Protein 2L9I (pdb70)

Organism: Homo sapiens (NCBI:txid9606)

Foldseek 3Di:
DCVVVVNCVVVCVVVVVVVCVVVVVVVD

Radius of gyration: 11.72 Å; Cα contacts (8 Å, |Δi|>4): 3; chains: 1; bounding box: 24×12×29 Å

Solvent-accessible surface area: 2888 Å² total; per-residue (Å²): 145,39,92,101,94,136,61,37,81,147,100,56,82,164,54,89,134,108,104,137,122,91,76,122,115,84,150,163

Structure (mmCIF, N/CA/C/O backbone):
data_2L9I
#
_entry.id   2L9I
#
loop_
_atom_site.group_PDB
_atom_site.id
_atom_site.type_symbol
_atom_site.label_atom_id
_atom_site.label_alt_id
_atom_site.label_comp_id
_atom_site.label_asym_id
_atom_site.label_entity_id
_atom_site.label_seq_id
_atom_site.pdbx_PDB_ins_code
_atom_site.Cartn_x
_atom_site.Cartn_y
_atom_site.Cartn_z
_atom_site.occupancy
_atom_site.B_iso_or_equiv
_atom_site.auth_seq_id
_atom_site.auth_comp_id
_atom_site.auth_asym_id
_atom_site.auth_atom_id
_atom_site.pdbx_PDB_model_num
ATOM 7 N N . SER A 1 2 ? 35.658 14.627 15.630 1.00 10.00 2 SER A N 1
ATOM 8 C CA . SER A 1 2 ? 34.430 15.445 15.569 1.00 10.00 2 SER A CA 1
ATOM 9 C C . SER A 1 2 ? 34.471 16.708 16.443 1.00 10.00 2 SER A C 1
ATOM 10 O O . SER A 1 2 ? 33.822 17.704 16.123 1.00 10.00 2 SER A O 1
ATOM 18 N N . ASP A 1 3 ? 35.264 16.709 17.520 1.00 10.00 3 ASP A N 1
ATOM 19 C CA . ASP A 1 3 ? 35.409 17.852 18.435 1.00 10.00 3 ASP A CA 1
ATOM 20 C C . ASP A 1 3 ? 36.111 19.066 17.788 1.00 10.00 3 ASP A C 1
ATOM 21 O O . ASP A 1 3 ? 35.954 20.196 18.251 1.00 10.00 3 ASP A O 1
ATOM 30 N N . ALA A 1 4 ? 36.813 18.880 16.662 1.00 10.00 4 ALA A N 1
ATOM 31 C CA . ALA A 1 4 ? 37.379 19.981 15.876 1.00 10.00 4 ALA A CA 1
ATOM 32 C C . ALA A 1 4 ? 36.293 20.919 15.297 1.00 10.00 4 ALA A C 1
ATOM 33 O O . ALA A 1 4 ? 36.524 22.123 15.169 1.00 10.00 4 ALA A O 1
ATOM 40 N N . ALA A 1 5 ? 35.087 20.400 15.024 1.00 10.00 5 ALA A N 1
ATOM 41 C CA . ALA A 1 5 ? 33.921 21.193 14.610 1.00 10.00 5 ALA A CA 1
ATOM 42 C C . ALA A 1 5 ? 33.261 21.971 15.777 1.00 10.00 5 ALA A C 1
ATOM 43 O O . ALA A 1 5 ? 32.407 22.830 15.547 1.00 10.00 5 ALA A O 1
ATOM 50 N N . VAL A 1 6 ? 33.678 21.694 17.021 1.00 10.00 6 VAL A N 1
ATOM 51 C CA . VAL A 1 6 ? 33.252 22.359 18.271 1.00 10.00 6 VAL A CA 1
ATOM 52 C C . VAL A 1 6 ? 34.406 23.188 18.882 1.00 10.00 6 VAL A C 1
ATOM 53 O O . VAL A 1 6 ? 34.383 23.560 20.056 1.00 10.00 6 VAL A O 1
ATOM 66 N N . ASP A 1 7 ? 35.439 23.469 18.079 1.00 10.00 7 ASP A N 1
ATOM 67 C CA . ASP A 1 7 ? 36.668 24.192 18.452 1.00 10.00 7 ASP A CA 1
ATOM 68 C C . ASP A 1 7 ? 37.414 23.564 19.654 1.00 10.00 7 ASP A C 1
ATOM 69 O O . ASP A 1 7 ? 37.928 24.253 20.540 1.00 10.00 7 ASP A O 1
ATOM 78 N N . THR A 1 8 ? 37.465 22.226 19.677 1.00 10.00 8 THR A N 1
ATOM 79 C CA . THR A 1 8 ? 38.043 21.388 20.740 1.00 10.00 8 THR A CA 1
ATOM 80 C C . THR A 1 8 ? 37.421 21.674 22.115 1.00 10.00 8 THR A C 1
ATOM 81 O O . THR A 1 8 ? 38.067 22.182 23.038 1.00 10.00 8 THR A O 1
ATOM 92 N N . SER A 1 9 ? 36.137 21.332 22.269 1.00 10.00 9 SER A N 1
ATOM 93 C CA . SER A 1 9 ? 35.402 21.465 23.534 1.00 10.00 9 SER A CA 1
ATOM 94 C C . SER A 1 9 ? 35.996 20.623 24.675 1.00 10.00 9 SER A C 1
ATOM 95 O O . SER A 1 9 ? 35.814 20.965 25.845 1.00 10.00 9 SER A O 1
ATOM 103 N N . SER A 1 10 ? 36.782 19.587 24.357 1.00 10.00 10 SER A N 1
ATOM 104 C CA . SER A 1 10 ? 37.484 18.725 25.323 1.00 10.00 10 SER A CA 1
ATOM 105 C C . SER A 1 10 ? 38.449 19.472 26.262 1.00 10.00 10 SER A C 1
ATOM 106 O O . SER A 1 10 ? 38.787 18.945 27.322 1.00 10.00 10 SER A O 1
ATOM 114 N N . GLU A 1 11 ? 38.884 20.692 25.916 1.00 10.00 11 GLU A N 1
ATOM 115 C CA . GLU A 1 11 ? 39.714 21.535 26.797 1.00 10.00 11 GLU A CA 1
ATOM 116 C C . GLU A 1 11 ? 38.892 22.402 27.766 1.00 10.00 11 GLU A C 1
ATOM 117 O O . GLU A 1 11 ? 39.257 22.562 28.932 1.00 10.00 11 GLU A O 1
ATOM 129 N N . ILE A 1 12 ? 37.775 22.950 27.280 1.00 10.00 12 ILE A N 1
ATOM 130 C CA . ILE A 1 12 ? 36.890 23.875 28.023 1.00 10.00 12 ILE A CA 1
ATOM 131 C C . ILE A 1 12 ? 35.759 23.220 28.819 1.00 10.00 12 ILE A C 1
ATOM 132 O O . ILE A 1 12 ? 35.141 23.866 29.658 1.00 10.00 12 ILE A O 1
ATOM 148 N N . THR A 1 13 ? 35.464 21.951 28.560 1.00 10.00 13 THR A N 1
ATOM 149 C CA . THR A 1 13 ? 34.356 21.177 29.150 1.00 10.00 13 THR A CA 1
ATOM 150 C C . THR A 1 13 ? 34.199 21.287 30.675 1.00 10.00 13 THR A C 1
ATOM 151 O O . THR A 1 13 ? 33.071 21.262 31.156 1.00 10.00 13 THR A O 1
ATOM 162 N N . THR A 1 14 ? 35.255 21.527 31.465 1.00 10.00 14 THR A N 1
ATOM 163 C CA . THR A 1 14 ? 35.068 21.767 32.916 1.00 10.00 14 THR A CA 1
ATOM 164 C C . THR A 1 14 ? 34.349 23.090 33.203 1.00 10.00 14 THR A C 1
ATOM 165 O O . THR A 1 14 ? 33.461 23.137 34.054 1.00 10.00 14 THR A O 1
ATOM 176 N N . LYS A 1 15 ? 34.636 24.142 32.429 1.00 10.00 15 LYS A N 1
ATOM 177 C CA . LYS A 1 15 ? 33.903 25.425 32.475 1.00 10.00 15 LYS A CA 1
ATOM 178 C C . LYS A 1 15 ? 32.444 25.232 32.053 1.00 10.00 15 LYS A C 1
ATOM 179 O O . LYS A 1 15 ? 31.539 25.764 32.693 1.00 10.00 15 LYS A O 1
ATOM 198 N N . ASP A 1 16 ? 32.212 24.393 31.038 1.00 10.00 16 ASP A N 1
ATOM 199 C CA . ASP A 1 16 ? 30.862 23.966 30.650 1.00 10.00 16 ASP A CA 1
ATOM 200 C C . ASP A 1 16 ? 30.161 23.176 31.766 1.00 10.00 16 ASP A C 1
ATOM 201 O O . ASP A 1 16 ? 28.963 23.341 31.965 1.00 10.00 16 ASP A O 1
ATOM 210 N N . LEU A 1 17 ? 30.870 22.372 32.566 1.00 10.00 17 LEU A N 1
ATOM 211 C CA . LEU A 1 17 ? 30.218 21.540 33.578 1.00 10.00 17 LEU A CA 1
ATOM 212 C C . LEU A 1 17 ? 29.879 22.319 34.847 1.00 10.00 17 LEU A C 1
ATOM 213 O O . LEU A 1 17 ? 28.868 22.027 35.482 1.00 10.00 17 LEU A O 1
ATOM 229 N N . LYS A 1 18 ? 30.628 23.383 35.162 1.00 10.00 18 LYS A N 1
ATOM 230 C CA . LYS A 1 18 ? 30.197 24.353 36.185 1.00 10.00 18 LYS A CA 1
ATOM 231 C C . LYS A 1 18 ? 28.963 25.120 35.721 1.00 10.00 18 LYS A C 1
ATOM 232 O O . LYS A 1 18 ? 28.145 25.503 36.550 1.00 10.00 18 LYS A O 1
ATOM 251 N N . GLU A 1 19 ? 28.756 25.244 34.411 1.00 10.00 19 GLU A N 1
ATOM 252 C CA . GLU A 1 19 ? 27.494 25.723 33.854 1.00 10.00 19 GLU A CA 1
ATOM 253 C C . GLU A 1 19 ? 26.387 24.701 34.126 1.00 10.00 19 GLU A C 1
ATOM 254 O O . GLU A 1 19 ? 25.365 25.025 34.726 1.00 10.00 19 GLU A O 1
ATOM 266 N N . LYS A 1 20 ? 26.636 23.428 33.796 1.00 10.00 20 LYS A N 1
ATOM 267 C CA . LYS A 1 20 ? 25.649 22.335 33.939 1.00 10.00 20 LYS A CA 1
ATOM 268 C C . LYS A 1 20 ? 25.263 22.009 35.392 1.00 10.00 20 LYS A C 1
ATOM 269 O O . LYS A 1 20 ? 24.224 21.404 35.613 1.00 10.00 20 LYS A O 1
ATOM 288 N N . LYS A 1 21 ? 26.062 22.417 36.380 1.00 10.00 21 LYS A N 1
ATOM 289 C CA . LYS A 1 21 ? 25.799 22.340 37.833 1.00 10.00 21 LYS A CA 1
ATOM 290 C C . LYS A 1 21 ? 25.100 23.584 38.399 1.00 10.00 21 LYS A C 1
ATOM 291 O O . LYS A 1 21 ? 24.406 23.508 39.406 1.00 10.00 21 LYS A O 1
ATOM 310 N N . GLU A 1 22 ? 25.258 24.727 37.739 1.00 10.00 22 GLU A N 1
ATOM 311 C CA . GLU A 1 22 ? 24.736 26.035 38.171 1.00 10.00 22 GLU A CA 1
ATOM 312 C C . GLU A 1 22 ? 23.341 26.233 37.589 1.00 10.00 22 GLU A C 1
ATOM 313 O O . GLU A 1 22 ? 22.381 26.462 38.322 1.00 10.00 22 GLU A O 1
ATOM 325 N N . VAL A 1 23 ? 23.223 26.015 36.272 1.00 10.00 23 VAL A N 1
ATOM 326 C CA . VAL A 1 23 ? 21.944 25.909 35.566 1.00 10.00 23 VAL A CA 1
ATOM 327 C C . VAL A 1 23 ? 21.059 24.870 36.238 1.00 10.00 23 VAL A C 1
ATOM 328 O O . VAL A 1 23 ? 19.847 25.069 36.323 1.00 10.00 23 VAL A O 1
ATOM 341 N N . VAL A 1 24 ? 21.668 23.779 36.740 1.00 10.00 24 VAL A N 1
ATOM 342 C CA . VAL A 1 24 ? 20.813 22.697 37.297 1.00 10.00 24 VAL A CA 1
ATOM 343 C C . VAL A 1 24 ? 20.383 22.945 38.747 1.00 10.00 24 VAL A C 1
ATOM 344 O O . VAL A 1 24 ? 19.245 22.641 39.101 1.00 10.00 24 VAL A O 1
ATOM 357 N N . GLU A 1 25 ? 21.216 23.589 39.571 1.00 10.00 25 GLU A N 1
ATOM 358 C CA . GLU A 1 25 ? 20.787 24.063 40.894 1.00 10.00 25 GLU A CA 1
ATOM 359 C C . GLU A 1 25 ? 19.716 25.160 40.780 1.00 10.00 25 GLU A C 1
ATOM 360 O O . GLU A 1 25 ? 18.730 25.145 41.515 1.00 10.00 25 GLU A O 1
ATOM 372 N N . GLU A 1 26 ? 19.836 26.051 39.796 1.00 10.00 26 GLU A N 1
ATOM 373 C CA . GLU A 1 26 ? 18.811 27.056 39.476 1.00 10.00 26 GLU A CA 1
ATOM 374 C C . GLU A 1 26 ? 17.507 26.456 38.909 1.00 10.00 26 GLU A C 1
ATOM 375 O O . GLU A 1 26 ? 16.470 27.124 38.942 1.00 10.00 26 GLU A O 1
ATOM 387 N N . ALA A 1 27 ? 17.522 25.200 38.444 1.00 10.00 27 ALA A N 1
ATOM 388 C CA . ALA A 1 27 ? 16.314 24.452 38.080 1.00 10.00 27 ALA A CA 1
ATOM 389 C C . ALA A 1 27 ? 15.631 23.786 39.298 1.00 10.00 27 ALA A C 1
ATOM 390 O O . ALA A 1 27 ? 14.429 23.510 39.255 1.00 10.00 27 ALA A O 1
ATOM 397 N N . GLU A 1 28 ? 16.368 23.549 40.391 1.00 10.00 28 GLU A N 1
ATOM 398 C CA . GLU A 1 28 ? 15.838 23.044 41.669 1.00 10.00 28 GLU A CA 1
ATOM 399 C C . GLU A 1 28 ? 15.402 24.167 42.636 1.00 10.00 28 GLU A C 1
ATOM 400 O O . GLU A 1 28 ? 14.516 23.947 43.469 1.00 10.00 28 GLU A O 1
ATOM 412 N N . ASN A 1 29 ? 16.005 25.358 42.522 1.00 10.00 29 ASN A N 1
ATOM 413 C CA . ASN A 1 29 ? 15.741 26.556 43.336 1.00 10.00 29 ASN A CA 1
ATOM 414 C C . ASN A 1 29 ? 14.314 27.121 43.135 1.00 10.00 29 ASN A C 1
ATOM 415 O O . ASN A 1 29 ? 13.502 27.071 44.090 1.00 10.00 29 ASN A O 1
ATOM 433 N N . SER A 1 2 ? 36.329 15.164 15.719 1.00 10.00 2 SER A N 2
ATOM 434 C CA . SER A 1 2 ? 35.366 16.160 15.442 1.00 10.00 2 SER A CA 2
ATOM 435 C C . SER A 1 2 ? 35.520 17.416 16.221 1.00 10.00 2 SER A C 2
ATOM 436 O O . SER A 1 2 ? 35.037 18.447 15.799 1.00 10.00 2 SER A O 2
ATOM 444 N N . ASP A 1 3 ? 36.290 17.359 17.334 1.00 10.00 3 ASP A N 2
ATOM 445 C CA . ASP A 1 3 ? 36.581 18.480 18.206 1.00 10.00 3 ASP A CA 2
ATOM 446 C C . ASP A 1 3 ? 37.359 19.733 17.728 1.00 10.00 3 ASP A C 2
ATOM 447 O O . ASP A 1 3 ? 37.211 20.844 18.292 1.00 10.00 3 ASP A O 2
ATOM 456 N N . ALA A 1 4 ? 38.151 19.470 16.708 1.00 10.00 4 ALA A N 2
ATOM 457 C CA . ALA A 1 4 ? 38.782 20.487 15.844 1.00 10.00 4 ALA A CA 2
ATOM 458 C C . ALA A 1 4 ? 37.675 21.474 15.300 1.00 10.00 4 ALA A C 2
ATOM 459 O O . ALA A 1 4 ? 37.943 22.632 15.450 1.00 10.00 4 ALA A O 2
ATOM 466 N N . ALA A 1 5 ? 36.567 20.993 14.829 1.00 10.00 5 ALA A N 2
ATOM 467 C CA . ALA A 1 5 ? 35.422 21.830 14.474 1.00 10.00 5 ALA A CA 2
ATOM 468 C C . ALA A 1 5 ? 34.797 22.706 15.671 1.00 10.00 5 ALA A C 2
ATOM 469 O O . ALA A 1 5 ? 33.961 23.612 15.438 1.00 10.00 5 ALA A O 2
ATOM 476 N N . VAL A 1 6 ? 35.225 22.560 16.947 1.00 10.00 6 VAL A N 2
ATOM 477 C CA . VAL A 1 6 ? 34.756 23.333 18.124 1.00 10.00 6 VAL A CA 2
ATOM 478 C C . VAL A 1 6 ? 35.886 24.098 18.879 1.00 10.00 6 VAL A C 2
ATOM 479 O O . VAL A 1 6 ? 35.634 24.631 19.974 1.00 10.00 6 VAL A O 2
ATOM 492 N N . ASP A 1 7 ? 37.072 24.224 18.357 1.00 10.00 7 ASP A N 2
ATOM 493 C CA . ASP A 1 7 ? 38.303 24.697 19.038 1.00 10.00 7 ASP A CA 2
ATOM 494 C C . ASP A 1 7 ? 38.779 23.867 20.241 1.00 10.00 7 ASP A C 2
ATOM 495 O O . ASP A 1 7 ? 39.031 24.389 21.300 1.00 10.00 7 ASP A O 2
ATOM 504 N N . THR A 1 8 ? 38.829 22.591 20.052 1.00 10.00 8 THR A N 2
ATOM 505 C CA . THR A 1 8 ? 39.142 21.464 20.949 1.00 10.00 8 THR A CA 2
ATOM 506 C C . THR A 1 8 ? 38.404 21.616 22.283 1.00 10.00 8 THR A C 2
ATOM 507 O O . THR A 1 8 ? 39.040 21.681 23.339 1.00 10.00 8 THR A O 2
ATOM 518 N N . SER A 1 9 ? 37.109 21.735 22.292 1.00 10.00 9 SER A N 2
ATOM 519 C CA . SER A 1 9 ? 36.207 21.724 23.513 1.00 10.00 9 SER A CA 2
ATOM 520 C C . SER A 1 9 ? 36.420 20.668 24.622 1.00 10.00 9 SER A C 2
ATOM 521 O O . SER A 1 9 ? 36.048 21.026 25.784 1.00 10.00 9 SER A O 2
ATOM 529 N N . SER A 1 10 ? 37.023 19.472 24.387 1.00 10.00 10 SER A N 2
ATOM 530 C CA . SER A 1 10 ? 37.340 18.470 25.441 1.00 10.00 10 SER A CA 2
ATOM 531 C C . SER A 1 10 ? 38.477 18.913 26.396 1.00 10.00 10 SER A C 2
ATOM 532 O O . SER A 1 10 ? 38.872 18.147 27.355 1.00 10.00 10 SER A O 2
ATOM 540 N N . GLU A 1 11 ? 39.036 20.110 26.248 1.00 10.00 11 GLU A N 2
ATOM 541 C CA . GLU A 1 11 ? 39.980 20.755 27.134 1.00 10.00 11 GLU A CA 2
ATOM 542 C C . GLU A 1 11 ? 39.221 21.605 28.131 1.00 10.00 11 GLU A C 2
ATOM 543 O O . GLU A 1 11 ? 39.554 21.700 29.285 1.00 10.00 11 GLU A O 2
ATOM 555 N N . ILE A 1 12 ? 38.257 22.343 27.626 1.00 10.00 12 ILE A N 2
ATOM 556 C CA . ILE A 1 12 ? 37.563 23.415 28.294 1.00 10.00 12 ILE A CA 2
ATOM 557 C C . ILE A 1 12 ? 36.266 23.024 29.067 1.00 10.00 12 ILE A C 2
ATOM 558 O O . ILE A 1 12 ? 35.765 23.845 29.813 1.00 10.00 12 ILE A O 2
ATOM 574 N N . THR A 1 13 ? 35.787 21.829 28.787 1.00 10.00 13 THR A N 2
ATOM 575 C CA . THR A 1 13 ? 34.551 21.229 29.297 1.00 10.00 13 THR A CA 2
ATOM 576 C C . THR A 1 13 ? 34.277 21.327 30.783 1.00 10.00 13 THR A C 2
ATOM 577 O O . THR A 1 13 ? 33.127 21.474 31.088 1.00 10.00 13 THR A O 2
ATOM 588 N N . THR A 1 14 ? 35.332 21.539 31.619 1.00 10.00 14 THR A N 2
ATOM 589 C CA . THR A 1 14 ? 35.024 21.702 33.129 1.00 10.00 14 THR A CA 2
ATOM 590 C C . THR A 1 14 ? 34.289 22.990 33.307 1.00 10.00 14 THR A C 2
ATOM 591 O O . THR A 1 14 ? 33.341 23.024 34.078 1.00 10.00 14 THR A O 2
ATOM 602 N N . LYS A 1 15 ? 34.631 24.094 32.580 1.00 10.00 15 LYS A N 2
ATOM 603 C CA . LYS A 1 15 ? 33.827 25.344 32.645 1.00 10.00 15 LYS A CA 2
ATOM 604 C C . LYS A 1 15 ? 32.353 25.037 32.239 1.00 10.00 15 LYS A C 2
ATOM 605 O O . LYS A 1 15 ? 31.369 25.468 32.842 1.00 10.00 15 LYS A O 2
ATOM 624 N N . ASP A 1 16 ? 32.159 24.445 31.031 1.00 10.00 16 ASP A N 2
ATOM 625 C CA . ASP A 1 16 ? 30.822 23.951 30.587 1.00 10.00 16 ASP A CA 2
ATOM 626 C C . ASP A 1 16 ? 30.158 23.039 31.576 1.00 10.00 16 ASP A C 2
ATOM 627 O O . ASP A 1 16 ? 28.922 22.921 31.541 1.00 10.00 16 ASP A O 2
ATOM 636 N N . LEU A 1 17 ? 30.830 22.339 32.474 1.00 10.00 17 LEU A N 2
ATOM 637 C CA . LEU A 1 17 ? 30.231 21.427 33.534 1.00 10.00 17 LEU A CA 2
ATOM 638 C C . LEU A 1 17 ? 29.873 22.138 34.828 1.00 10.00 17 LEU A C 2
ATOM 639 O O . LEU A 1 17 ? 28.997 21.809 35.525 1.00 10.00 17 LEU A O 2
ATOM 655 N N . LYS A 1 18 ? 30.566 23.207 35.147 1.00 10.00 18 LYS A N 2
ATOM 656 C CA . LYS A 1 18 ? 30.221 24.152 36.212 1.00 10.00 18 LYS A CA 2
ATOM 657 C C . LYS A 1 18 ? 29.105 25.039 35.747 1.00 10.00 18 LYS A C 2
ATOM 658 O O . LYS A 1 18 ? 28.210 25.447 36.510 1.00 10.00 18 LYS A O 2
ATOM 677 N N . GLU A 1 19 ? 28.886 25.114 34.408 1.00 10.00 19 GLU A N 2
ATOM 678 C CA . GLU A 1 19 ? 27.710 25.719 33.734 1.00 10.00 19 GLU A CA 2
ATOM 679 C C . GLU A 1 19 ? 26.560 24.829 33.936 1.00 10.00 19 GLU A C 2
ATOM 680 O O . GLU A 1 19 ? 25.518 25.250 34.458 1.00 10.00 19 GLU A O 2
ATOM 692 N N . LYS A 1 20 ? 26.715 23.559 33.638 1.00 10.00 20 LYS A N 2
ATOM 693 C CA . LYS A 1 20 ? 25.744 22.497 33.983 1.00 10.00 20 LYS A CA 2
ATOM 694 C C . LYS A 1 20 ? 25.393 22.401 35.409 1.00 10.00 20 LYS A C 2
ATOM 695 O O . LYS A 1 20 ? 24.307 21.970 35.687 1.00 10.00 20 LYS A O 2
ATOM 714 N N . LYS A 1 21 ? 26.260 22.876 36.364 1.00 10.00 21 LYS A N 2
ATOM 715 C CA . LYS A 1 21 ? 25.955 22.892 37.811 1.00 10.00 21 LYS A CA 2
ATOM 716 C C . LYS A 1 21 ? 25.134 24.086 38.227 1.00 10.00 21 LYS A C 2
ATOM 717 O O . LYS A 1 21 ? 24.207 23.979 39.058 1.00 10.00 21 LYS A O 2
ATOM 736 N N . GLU A 1 22 ? 25.349 25.241 37.535 1.00 10.00 22 GLU A N 2
ATOM 737 C CA . GLU A 1 22 ? 24.750 26.494 37.836 1.00 10.00 22 GLU A CA 2
ATOM 738 C C . GLU A 1 22 ? 23.311 26.582 37.298 1.00 10.00 22 GLU A C 2
ATOM 739 O O . GLU A 1 22 ? 22.409 27.086 37.992 1.00 10.00 22 GLU A O 2
ATOM 751 N N . VAL A 1 23 ? 23.151 26.027 36.098 1.00 10.00 23 VAL A N 2
ATOM 752 C CA . VAL A 1 23 ? 21.950 25.735 35.408 1.00 10.00 23 VAL A CA 2
ATOM 753 C C . VAL A 1 23 ? 21.066 24.728 36.117 1.00 10.00 23 VAL A C 2
ATOM 754 O O . VAL A 1 23 ? 19.896 24.919 36.253 1.00 10.00 23 VAL A O 2
ATOM 767 N N . VAL A 1 24 ? 21.659 23.666 36.612 1.00 10.00 24 VAL A N 2
ATOM 768 C CA . VAL A 1 24 ? 20.958 22.523 37.249 1.00 10.00 24 VAL A CA 2
ATOM 769 C C . VAL A 1 24 ? 20.526 22.772 38.681 1.00 10.00 24 VAL A C 2
ATOM 770 O O . VAL A 1 24 ? 19.497 22.300 39.175 1.00 10.00 24 VAL A O 2
ATOM 783 N N . GLU A 1 25 ? 21.346 23.499 39.487 1.00 10.00 25 GLU A N 2
ATOM 784 C CA . GLU A 1 25 ? 20.974 23.915 40.845 1.00 10.00 25 GLU A CA 2
ATOM 785 C C . GLU A 1 25 ? 19.921 25.042 40.856 1.00 10.00 25 GLU A C 2
ATOM 786 O O . GLU A 1 25 ? 19.155 24.989 41.849 1.00 10.00 25 GLU A O 2
ATOM 798 N N . GLU A 1 26 ? 19.883 25.999 39.925 1.00 10.00 26 GLU A N 2
ATOM 799 C CA . GLU A 1 26 ? 18.843 27.062 39.823 1.00 10.00 26 GLU A CA 2
ATOM 800 C C . GLU A 1 26 ? 17.512 26.563 39.276 1.00 10.00 26 GLU A C 2
ATOM 801 O O . GLU A 1 26 ? 16.448 27.147 39.543 1.00 10.00 26 GLU A O 2
ATOM 813 N N . ALA A 1 27 ? 17.586 25.414 38.561 1.00 10.00 27 ALA A N 2
ATOM 814 C CA . ALA A 1 27 ? 16.395 24.733 38.140 1.00 10.00 27 ALA A CA 2
ATOM 815 C C . ALA A 1 27 ? 15.851 23.905 39.290 1.00 10.00 27 ALA A C 2
ATOM 816 O O . ALA A 1 27 ? 14.651 23.710 39.355 1.00 10.00 27 ALA A O 2
ATOM 823 N N . GLU A 1 28 ? 16.620 23.571 40.285 1.00 10.00 28 GLU A N 2
ATOM 824 C CA . GLU A 1 28 ? 16.202 22.847 41.525 1.00 10.00 28 GLU A CA 2
ATOM 825 C C . GLU A 1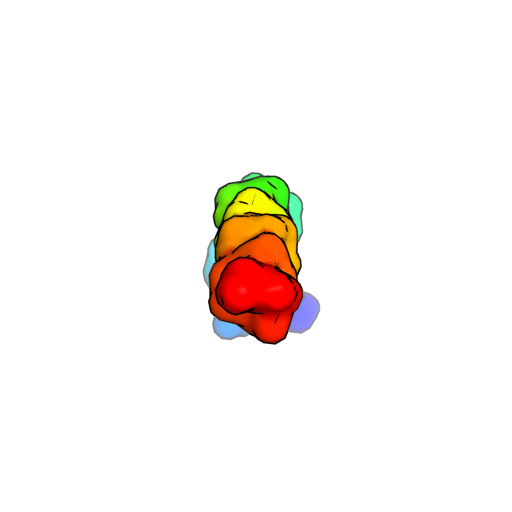 28 ? 15.722 23.784 42.645 1.00 10.00 28 GLU A C 2
ATOM 826 O O . GLU A 1 28 ? 15.201 23.312 43.611 1.00 10.00 28 GLU A O 2
ATOM 838 N N . ASN A 1 29 ? 15.981 25.128 42.582 1.00 10.00 29 ASN A N 2
ATOM 839 C CA . ASN A 1 29 ? 15.810 26.051 43.749 1.00 10.00 29 ASN A CA 2
ATOM 840 C C . ASN A 1 29 ? 14.451 26.807 43.894 1.00 10.00 29 ASN A C 2
ATOM 841 O O . ASN A 1 29 ? 13.512 26.335 44.604 1.00 10.00 29 ASN A O 2
ATOM 859 N N . SER A 1 2 ? 38.639 16.861 14.888 1.00 10.00 2 SER A N 3
ATOM 860 C CA . SER A 1 2 ? 37.208 17.090 15.010 1.00 10.00 2 SER A CA 3
ATOM 861 C C . SER A 1 2 ? 36.829 18.210 15.899 1.00 10.00 2 SER A C 3
ATOM 862 O O . SER A 1 2 ? 36.024 19.102 15.578 1.00 10.00 2 SER A O 3
ATOM 870 N N . ASP A 1 3 ? 37.432 18.251 17.133 1.00 10.00 3 ASP A N 3
ATOM 871 C CA . ASP A 1 3 ? 37.278 19.343 18.141 1.00 10.00 3 ASP A CA 3
ATOM 872 C C . ASP A 1 3 ? 37.533 20.788 17.654 1.00 10.00 3 ASP A C 3
ATOM 873 O O . ASP A 1 3 ? 37.122 21.797 18.276 1.00 10.00 3 ASP A O 3
ATOM 882 N N . ALA A 1 4 ? 38.034 20.959 16.417 1.00 10.00 4 ALA A N 3
ATOM 883 C CA . ALA A 1 4 ? 38.113 22.274 15.760 1.00 10.00 4 ALA A CA 3
ATOM 884 C C . ALA A 1 4 ? 36.663 22.759 15.428 1.00 10.00 4 ALA A C 3
ATOM 885 O O . ALA A 1 4 ? 36.314 23.928 15.701 1.00 10.00 4 ALA A O 3
ATOM 892 N N . ALA A 1 5 ? 35.806 21.835 15.028 1.00 10.00 5 ALA A N 3
ATOM 893 C CA . ALA A 1 5 ? 34.389 22.111 14.649 1.00 10.00 5 ALA A CA 3
ATOM 894 C C . ALA A 1 5 ? 33.487 22.479 15.853 1.00 10.00 5 ALA A C 3
ATOM 895 O O . ALA A 1 5 ? 32.410 23.046 15.709 1.00 10.00 5 ALA A O 3
ATOM 902 N N . VAL A 1 6 ? 34.000 22.113 17.028 1.00 10.00 6 VAL A N 3
ATOM 903 C CA . VAL A 1 6 ? 33.424 22.360 18.384 1.00 10.00 6 VAL A CA 3
ATOM 904 C C . VAL A 1 6 ? 34.251 23.455 19.114 1.00 10.00 6 VAL A C 3
ATOM 905 O O . VAL A 1 6 ? 33.957 23.759 20.302 1.00 10.00 6 VAL A O 3
ATOM 918 N N . ASP A 1 7 ? 35.215 24.076 18.412 1.00 10.00 7 ASP A N 3
ATOM 919 C CA . ASP A 1 7 ? 36.093 25.214 18.841 1.00 10.00 7 ASP A CA 3
ATOM 920 C C . ASP A 1 7 ? 37.010 25.018 20.092 1.00 10.00 7 ASP A C 3
ATOM 921 O O . ASP A 1 7 ? 36.987 25.710 21.102 1.00 10.00 7 ASP A O 3
ATOM 930 N N . THR A 1 8 ? 37.782 23.877 20.067 1.00 10.00 8 THR A N 3
ATOM 931 C CA . THR A 1 8 ? 38.696 23.415 21.166 1.00 10.00 8 THR A CA 3
ATOM 932 C C . THR A 1 8 ? 37.931 23.263 22.507 1.00 10.00 8 THR A C 3
ATOM 933 O O . THR A 1 8 ? 38.399 23.698 23.603 1.00 10.00 8 THR A O 3
ATOM 944 N N . SER A 1 9 ? 36.761 22.563 22.542 1.00 10.00 9 SER A N 3
ATOM 945 C CA . SER A 1 9 ? 35.871 22.333 23.727 1.00 10.00 9 SER A CA 3
ATOM 946 C C . SER A 1 9 ? 36.595 21.400 24.741 1.00 10.00 9 SER A C 3
ATOM 947 O O . SER A 1 9 ? 36.391 21.584 25.986 1.00 10.00 9 SER A O 3
ATOM 955 N N . SER A 1 10 ? 37.550 20.608 24.302 1.00 10.00 10 SER A N 3
ATOM 956 C CA . SER A 1 10 ? 38.189 19.625 25.193 1.00 10.00 10 SER A CA 3
ATOM 957 C C . SER A 1 10 ? 39.147 20.377 26.179 1.00 10.00 10 SER A C 3
ATOM 958 O O . SER A 1 10 ? 39.549 19.797 27.168 1.00 10.00 10 SER A O 3
ATOM 966 N N . GLU A 1 11 ? 39.559 21.624 25.945 1.00 10.00 11 GLU A N 3
ATOM 967 C CA . GLU A 1 11 ? 40.244 22.396 27.021 1.00 10.00 11 GLU A CA 3
ATOM 968 C C . GLU A 1 11 ? 39.247 23.098 27.901 1.00 10.00 11 GLU A C 3
ATOM 969 O O . GLU A 1 11 ? 39.529 23.319 29.095 1.00 10.00 11 GLU A O 3
ATOM 981 N N . ILE A 1 12 ? 38.120 23.717 27.440 1.00 10.00 12 ILE A N 3
ATOM 982 C CA . ILE A 1 12 ? 37.210 24.552 28.264 1.00 10.00 12 ILE A CA 3
ATOM 983 C C . ILE A 1 12 ? 36.133 23.771 29.080 1.00 10.00 12 ILE A C 3
ATOM 984 O O . ILE A 1 12 ? 35.590 24.294 30.019 1.00 10.00 12 ILE A O 3
ATOM 1000 N N . THR A 1 13 ? 35.885 22.500 28.724 1.00 10.00 13 THR A N 3
ATOM 1001 C CA . THR A 1 13 ? 34.793 21.696 29.235 1.00 10.00 13 THR A CA 3
ATOM 1002 C C . THR A 1 13 ? 34.563 21.752 30.748 1.00 10.00 13 THR A C 3
ATOM 1003 O O . THR A 1 13 ? 33.437 21.488 31.134 1.00 10.00 13 THR A O 3
ATOM 1014 N N . THR A 1 14 ? 35.556 21.855 31.609 1.00 10.00 14 THR A N 3
ATOM 1015 C CA . THR A 1 14 ? 35.249 22.115 33.062 1.00 10.00 14 THR A CA 3
ATOM 1016 C C . THR A 1 14 ? 34.295 23.300 33.310 1.00 10.00 14 THR A C 3
ATOM 1017 O O . THR A 1 14 ? 33.325 23.130 34.037 1.00 10.00 14 THR A O 3
ATOM 1028 N N . LYS A 1 15 ? 34.483 24.481 32.709 1.00 10.00 15 LYS A N 3
ATOM 1029 C CA . LYS A 1 15 ? 33.674 25.745 32.709 1.00 10.00 15 LYS A CA 3
ATOM 1030 C C . LYS A 1 15 ? 32.195 25.284 32.364 1.00 10.00 15 LYS A C 3
ATOM 1031 O O . LYS A 1 15 ? 31.245 25.413 33.172 1.00 10.00 15 LYS A O 3
ATOM 1050 N N . ASP A 1 16 ? 32.092 24.630 31.162 1.00 10.00 16 ASP A N 3
ATOM 1051 C CA . ASP A 1 16 ? 30.839 24.102 30.689 1.00 10.00 16 ASP A CA 3
ATOM 1052 C C . ASP A 1 16 ? 30.082 23.102 31.718 1.00 10.00 16 ASP A C 3
ATOM 1053 O O . ASP A 1 16 ? 28.867 23.019 31.791 1.00 10.00 16 ASP A O 3
ATOM 1062 N N . LEU A 1 17 ? 30.801 22.331 32.507 1.00 10.00 17 LEU A N 3
ATOM 1063 C CA . LEU A 1 17 ? 30.289 21.365 33.448 1.00 10.00 17 LEU A CA 3
ATOM 1064 C C . LEU A 1 17 ? 29.887 22.044 34.716 1.00 10.00 17 LEU A C 3
ATOM 1065 O O . LEU A 1 17 ? 28.954 21.579 35.353 1.00 10.00 17 LEU A O 3
ATOM 1081 N N . LYS A 1 18 ? 30.586 23.078 35.177 1.00 10.00 18 LYS A N 3
ATOM 1082 C CA . LYS A 1 18 ? 30.153 23.999 36.272 1.00 10.00 18 LYS A CA 3
ATOM 1083 C C . LYS A 1 18 ? 29.045 24.843 35.858 1.00 10.00 18 LYS A C 3
ATOM 1084 O O . LYS A 1 18 ? 28.408 25.375 36.767 1.00 10.00 18 LYS A O 3
ATOM 1103 N N . GLU A 1 19 ? 28.768 25.076 34.517 1.00 10.00 19 GLU A N 3
ATOM 1104 C CA . GLU A 1 19 ? 27.512 25.640 34.097 1.00 10.00 19 GLU A CA 3
ATOM 1105 C C . GLU A 1 19 ? 26.348 24.617 34.140 1.00 10.00 19 GLU A C 3
ATOM 1106 O O . GLU A 1 19 ? 25.266 24.859 34.626 1.00 10.00 19 GLU A O 3
ATOM 1118 N N . LYS A 1 20 ? 26.635 23.343 33.782 1.00 10.00 20 LYS A N 3
ATOM 1119 C CA . LYS A 1 20 ? 25.697 22.228 33.874 1.00 10.00 20 LYS A CA 3
ATOM 1120 C C . LYS A 1 20 ? 25.162 21.918 35.270 1.00 10.00 20 LYS A C 3
ATOM 1121 O O . LYS A 1 20 ? 24.031 21.497 35.437 1.00 10.00 20 LYS A O 3
ATOM 1140 N N . LYS A 1 21 ? 26.017 22.170 36.289 1.00 10.00 21 LYS A N 3
ATOM 1141 C CA . LYS A 1 21 ? 25.774 22.291 37.734 1.00 10.00 21 LYS A CA 3
ATOM 1142 C C . LYS A 1 21 ? 25.067 23.564 38.208 1.00 10.00 21 LYS A C 3
ATOM 1143 O O . LYS A 1 21 ? 24.400 23.588 39.231 1.00 10.00 21 LYS A O 3
ATOM 1162 N N . GLU A 1 22 ? 25.234 24.685 37.497 1.00 10.00 22 GLU A N 3
ATOM 1163 C CA . GLU A 1 22 ? 24.633 25.961 37.968 1.00 10.00 22 GLU A CA 3
ATOM 1164 C C . GLU A 1 22 ? 23.237 25.969 37.408 1.00 10.00 22 GLU A C 3
ATOM 1165 O O . GLU A 1 22 ? 22.264 25.984 38.143 1.00 10.00 22 GLU A O 3
ATOM 1177 N N . VAL A 1 23 ? 23.119 25.919 36.099 1.00 10.00 23 VAL A N 3
ATOM 1178 C CA . VAL A 1 23 ? 21.872 25.568 35.399 1.00 10.00 23 VAL A CA 3
ATOM 1179 C C . VAL A 1 23 ? 21.137 24.401 36.075 1.00 10.00 23 VAL A C 3
ATOM 1180 O O . VAL A 1 23 ? 19.900 24.584 36.172 1.00 10.00 23 VAL A O 3
ATOM 1193 N N . VAL A 1 24 ? 21.714 23.376 36.608 1.00 10.00 24 VAL A N 3
ATOM 1194 C CA . VAL A 1 24 ? 20.831 22.230 37.091 1.00 10.00 24 VAL A CA 3
ATOM 1195 C C . VAL A 1 24 ? 20.439 22.325 38.591 1.00 10.00 24 VAL A C 3
ATOM 1196 O O . VAL A 1 24 ? 19.524 21.670 39.031 1.00 10.00 24 VAL A O 3
ATOM 1209 N N . GLU A 1 25 ? 21.172 23.115 39.318 1.00 10.00 25 GLU A N 3
ATOM 1210 C CA . GLU A 1 25 ? 20.825 23.600 40.718 1.00 10.00 25 GLU A CA 3
ATOM 1211 C C . GLU A 1 25 ? 19.917 24.808 40.732 1.00 10.00 25 GLU A C 3
ATOM 1212 O O . GLU A 1 25 ? 19.302 24.971 41.764 1.00 10.00 25 GLU A O 3
ATOM 1224 N N . GLU A 1 26 ? 19.901 25.658 39.736 1.00 10.00 26 GLU A N 3
ATOM 1225 C CA . GLU A 1 26 ? 19.038 26.858 39.520 1.00 10.00 26 GLU A CA 3
ATOM 1226 C C . GLU A 1 26 ? 17.636 26.422 39.003 1.00 10.00 26 GLU A C 3
ATOM 1227 O O . GLU A 1 26 ? 16.664 27.127 39.270 1.00 10.00 26 GLU A O 3
ATOM 1239 N N . ALA A 1 27 ? 17.571 25.182 38.369 1.00 10.00 27 ALA A N 3
ATOM 1240 C CA . ALA A 1 27 ? 16.257 24.551 38.139 1.00 10.00 27 ALA A CA 3
ATOM 1241 C C . ALA A 1 27 ? 15.565 24.176 39.515 1.00 10.00 27 ALA A C 3
ATOM 1242 O O . ALA A 1 27 ? 14.362 24.096 39.595 1.00 10.00 27 ALA A O 3
ATOM 1249 N N . GLU A 1 28 ? 16.436 23.929 40.515 1.00 10.00 28 GLU A N 3
ATOM 1250 C CA . GLU A 1 28 ? 16.026 23.609 41.931 1.00 10.00 28 GLU A CA 3
ATOM 1251 C C . GLU A 1 28 ? 15.888 24.776 42.883 1.00 10.00 28 GLU A C 3
ATOM 1252 O O . GLU A 1 28 ? 15.133 24.752 43.893 1.00 10.00 28 GLU A O 3
ATOM 1264 N N . ASN A 1 29 ? 16.574 25.915 42.579 1.00 10.00 29 ASN A N 3
ATOM 1265 C CA . ASN A 1 29 ? 16.577 27.094 43.458 1.00 10.00 29 ASN A CA 3
ATOM 1266 C C . ASN A 1 29 ? 15.196 27.738 43.657 1.00 10.00 29 ASN A C 3
ATOM 1267 O O . ASN A 1 29 ? 14.616 27.653 44.753 1.00 10.00 29 ASN A O 3
ATOM 1285 N N . SER A 1 2 ? 34.556 10.500 19.518 1.00 10.00 2 SER A N 4
ATOM 1286 C CA . SER A 1 2 ? 33.661 11.269 18.695 1.00 10.00 2 SER A CA 4
ATOM 1287 C C . SER A 1 2 ? 33.760 12.813 19.008 1.00 10.00 2 SER A C 4
ATOM 1288 O O . SER A 1 2 ? 32.816 13.563 18.712 1.00 10.00 2 SER A O 4
ATOM 1296 N N . ASP A 1 3 ? 34.859 13.257 19.613 1.00 10.00 3 ASP A N 4
ATOM 1297 C CA . ASP A 1 3 ? 35.044 14.591 20.173 1.00 10.00 3 ASP A CA 4
ATOM 1298 C C . ASP A 1 3 ? 35.777 15.556 19.224 1.00 10.00 3 ASP A C 4
ATOM 1299 O O . ASP A 1 3 ? 35.722 16.805 19.395 1.00 10.00 3 ASP A O 4
ATOM 1308 N N . ALA A 1 4 ? 36.594 15.054 18.304 1.00 10.00 4 ALA A N 4
ATOM 1309 C CA . ALA A 1 4 ? 37.158 15.910 17.282 1.00 10.00 4 ALA A CA 4
ATOM 1310 C C . ALA A 1 4 ? 36.039 16.497 16.369 1.00 10.00 4 ALA A C 4
ATOM 1311 O O . ALA A 1 4 ? 36.235 17.519 15.752 1.00 10.00 4 ALA A O 4
ATOM 1318 N N . ALA A 1 5 ? 34.862 15.843 16.257 1.00 10.00 5 ALA A N 4
ATOM 1319 C CA . ALA A 1 5 ? 33.647 16.316 15.571 1.00 10.00 5 ALA A CA 4
ATOM 1320 C C . ALA A 1 5 ? 32.964 17.369 16.407 1.00 10.00 5 ALA A C 4
ATOM 1321 O O . ALA A 1 5 ? 32.234 18.199 15.886 1.00 10.00 5 ALA A O 4
ATOM 1328 N N . VAL A 1 6 ? 33.269 17.377 17.693 1.00 10.00 6 VAL A N 4
ATOM 1329 C CA . VAL A 1 6 ? 32.785 18.479 18.605 1.00 10.00 6 VAL A CA 4
ATOM 1330 C C . VAL A 1 6 ? 33.861 19.586 18.923 1.00 10.00 6 VAL A C 4
ATOM 1331 O O . VAL A 1 6 ? 33.672 20.439 19.771 1.00 10.00 6 VAL A O 4
ATOM 1344 N N . ASP A 1 7 ? 34.902 19.618 18.085 1.00 10.00 7 ASP A N 4
ATOM 1345 C CA . ASP A 1 7 ? 36.182 20.377 18.145 1.00 10.00 7 ASP A CA 4
ATOM 1346 C C . ASP A 1 7 ? 36.931 20.312 19.501 1.00 10.00 7 ASP A C 4
ATOM 1347 O O . ASP A 1 7 ? 37.392 21.315 20.136 1.00 10.00 7 ASP A O 4
ATOM 1356 N N . THR A 1 8 ? 37.102 19.084 20.023 1.00 10.00 8 THR A N 4
ATOM 1357 C CA . THR A 1 8 ? 37.908 18.759 21.207 1.00 10.00 8 THR A CA 4
ATOM 1358 C C . THR A 1 8 ? 37.400 19.530 22.430 1.00 10.00 8 THR A C 4
ATOM 1359 O O . THR A 1 8 ? 38.088 20.266 23.135 1.00 10.00 8 THR A O 4
ATOM 1370 N N . SER A 1 9 ? 36.119 19.316 22.634 1.00 10.00 9 SER A N 4
ATOM 1371 C CA . SER A 1 9 ? 35.327 19.865 23.751 1.00 10.00 9 SER A CA 4
ATOM 1372 C C . SER A 1 9 ? 35.836 19.248 25.065 1.00 10.00 9 SER A C 4
ATOM 1373 O O . SER A 1 9 ? 35.774 19.900 26.113 1.00 10.00 9 SER A O 4
ATOM 1381 N N . SER A 1 10 ? 36.583 18.133 25.038 1.00 10.00 10 SER A N 4
ATOM 1382 C CA . SER A 1 10 ? 37.338 17.623 26.236 1.00 10.00 10 SER A CA 4
ATOM 1383 C C . SER A 1 10 ? 38.320 18.543 26.866 1.00 10.00 10 SER A C 4
ATOM 1384 O O . SER A 1 10 ? 38.534 18.458 28.081 1.00 10.00 10 SER A O 4
ATOM 1392 N N . GLU A 1 11 ? 38.921 19.532 26.145 1.00 10.00 11 GLU A N 4
ATOM 1393 C CA . GLU A 1 11 ? 39.682 20.556 26.892 1.00 10.00 11 GLU A CA 4
ATOM 1394 C C . GLU A 1 11 ? 38.863 21.530 27.684 1.00 10.00 11 GLU A C 4
ATOM 1395 O O . GLU A 1 11 ? 39.253 21.879 28.798 1.00 10.00 11 GLU A O 4
ATOM 1407 N N . ILE A 1 12 ? 37.720 21.999 27.197 1.00 10.00 12 ILE A N 4
ATOM 1408 C CA . ILE A 1 12 ? 36.829 23.100 27.750 1.00 10.00 12 ILE A CA 4
ATOM 1409 C C . ILE A 1 12 ? 35.661 22.574 28.692 1.00 10.00 12 ILE A C 4
ATOM 1410 O O . ILE A 1 12 ? 35.040 23.390 29.350 1.00 10.00 12 ILE A O 4
ATOM 1426 N N . THR A 1 13 ? 35.415 21.280 28.682 1.00 10.00 13 THR A N 4
ATOM 1427 C CA . THR A 1 13 ? 34.301 20.698 29.540 1.00 10.00 13 THR A CA 4
ATOM 1428 C C . THR A 1 13 ? 34.287 21.052 30.991 1.00 10.00 13 THR A C 4
ATOM 1429 O O . THR A 1 13 ? 33.235 21.251 31.486 1.00 10.00 13 THR A O 4
ATOM 1440 N N . THR A 1 14 ? 35.401 21.394 31.575 1.00 10.00 14 THR A N 4
ATOM 1441 C CA . THR A 1 14 ? 35.312 21.909 32.978 1.00 10.00 14 THR A CA 4
ATOM 1442 C C . THR A 1 14 ? 34.584 23.258 33.033 1.00 10.00 14 THR A C 4
ATOM 1443 O O . THR A 1 14 ? 33.926 23.488 33.981 1.00 10.00 14 THR A O 4
ATOM 1454 N N . LYS A 1 15 ? 34.685 24.150 32.003 1.00 10.00 15 LYS A N 4
ATOM 1455 C CA . LYS A 1 15 ? 33.937 25.452 31.972 1.00 10.00 15 LYS A CA 4
ATOM 1456 C C . LYS A 1 15 ? 32.447 25.227 31.821 1.00 10.00 15 LYS A C 4
ATOM 1457 O O . LYS A 1 15 ? 31.665 25.815 32.577 1.00 10.00 15 LYS A O 4
ATOM 1476 N N . ASP A 1 16 ? 32.156 24.344 30.872 1.00 10.00 16 ASP A N 4
ATOM 1477 C CA . ASP A 1 16 ? 30.868 23.748 30.600 1.00 10.00 16 ASP A CA 4
ATOM 1478 C C . ASP A 1 16 ? 30.274 23.047 31.772 1.00 10.00 16 ASP A C 4
ATOM 1479 O O . ASP A 1 16 ? 29.096 23.200 31.955 1.00 10.00 16 ASP A O 4
ATOM 1488 N N . LEU A 1 17 ? 30.989 22.321 32.595 1.00 10.00 17 LEU A N 4
ATOM 1489 C CA . LEU A 1 17 ? 30.314 21.569 33.684 1.00 10.00 17 LEU A CA 4
ATOM 1490 C C . LEU A 1 17 ? 29.991 22.470 34.907 1.00 10.00 17 LEU A C 4
ATOM 1491 O O . LEU A 1 17 ? 28.898 22.309 35.485 1.00 10.00 17 LEU A O 4
ATOM 1507 N N . LYS A 1 18 ? 30.746 23.542 35.219 1.00 10.00 18 LYS A N 4
ATOM 1508 C CA . LYS A 1 18 ? 30.264 24.565 36.196 1.00 10.00 18 LYS A CA 4
ATOM 1509 C C . LYS A 1 18 ? 29.068 25.322 35.699 1.00 10.00 18 LYS A C 4
ATOM 1510 O O . LYS A 1 18 ? 28.331 25.787 36.500 1.00 10.00 18 LYS A O 4
ATOM 1529 N N . GLU A 1 19 ? 28.816 25.347 34.338 1.00 10.00 19 GLU A N 4
ATOM 1530 C CA . GLU A 1 19 ? 27.622 25.869 33.783 1.00 10.00 19 GLU A CA 4
ATOM 1531 C C . GLU A 1 19 ? 26.617 24.772 34.141 1.00 10.00 19 GLU A C 4
ATOM 1532 O O . GLU A 1 19 ? 25.663 25.121 34.808 1.00 10.00 19 GLU A O 4
ATOM 1544 N N . LYS A 1 20 ? 26.764 23.476 33.776 1.00 10.00 20 LYS A N 4
ATOM 1545 C CA . LYS A 1 20 ? 25.713 22.483 33.900 1.00 10.00 20 LYS A CA 4
ATOM 1546 C C . LYS A 1 20 ? 25.435 22.209 35.428 1.00 10.00 20 LYS A C 4
ATOM 1547 O O . LYS A 1 20 ? 24.417 21.556 35.715 1.00 10.00 20 LYS A O 4
ATOM 1566 N N . LYS A 1 21 ? 26.272 22.631 36.379 1.00 10.00 21 LYS A N 4
ATOM 1567 C CA . LYS A 1 21 ? 26.037 22.507 37.802 1.00 10.00 21 LYS A CA 4
ATOM 1568 C C . LYS A 1 21 ? 25.335 23.750 38.399 1.00 10.00 21 LYS A C 4
ATOM 1569 O O . LYS A 1 21 ? 24.689 23.613 39.445 1.00 10.00 21 LYS A O 4
ATOM 1588 N N . GLU A 1 22 ? 25.419 24.917 37.766 1.00 10.00 22 GLU A N 4
ATOM 1589 C CA . GLU A 1 22 ? 24.814 26.135 38.326 1.00 10.00 22 GLU A CA 4
ATOM 1590 C C . GLU A 1 22 ? 23.410 26.234 37.720 1.00 10.00 22 GLU A C 4
ATOM 1591 O O . GLU A 1 22 ? 22.441 26.394 38.462 1.00 10.00 22 GLU A O 4
ATOM 1603 N N . VAL A 1 23 ? 23.389 26.177 36.378 1.00 10.00 23 VAL A N 4
ATOM 1604 C CA . VAL A 1 23 ? 22.085 26.074 35.672 1.00 10.00 23 VAL A CA 4
ATOM 1605 C C . VAL A 1 23 ? 21.228 25.017 36.214 1.00 10.00 23 VAL A C 4
ATOM 1606 O O . VAL A 1 23 ? 20.071 25.235 36.197 1.00 10.00 23 VAL A O 4
ATOM 1619 N N . VAL A 1 24 ? 21.745 23.892 36.678 1.00 10.00 24 VAL A N 4
ATOM 1620 C CA . VAL A 1 24 ? 20.876 22.831 37.234 1.00 10.00 24 VAL A CA 4
ATOM 1621 C C . VAL A 1 24 ? 20.372 23.122 38.758 1.00 10.00 24 VAL A C 4
ATOM 1622 O O . VAL A 1 24 ? 19.232 22.873 39.024 1.00 10.00 24 VAL A O 4
ATOM 1635 N N . GLU A 1 25 ? 21.138 23.685 39.585 1.00 10.00 25 GLU A N 4
ATOM 1636 C CA . GLU A 1 25 ? 20.768 24.063 40.902 1.00 10.00 25 GLU A CA 4
ATOM 1637 C C . GLU A 1 25 ? 19.779 25.320 40.809 1.00 10.00 25 GLU A C 4
ATOM 1638 O O . GLU A 1 25 ? 18.768 25.336 41.516 1.00 10.00 25 GLU A O 4
ATOM 1650 N N . GLU A 1 26 ? 19.952 26.153 39.828 1.00 10.00 26 GLU A N 4
ATOM 1651 C CA . GLU A 1 26 ? 18.959 27.274 39.577 1.00 10.00 26 GLU A CA 4
ATOM 1652 C C . GLU A 1 26 ? 17.595 26.848 39.032 1.00 10.00 26 GLU A C 4
ATOM 1653 O O . GLU A 1 26 ? 16.637 27.604 39.150 1.00 10.00 26 GLU A O 4
ATOM 1665 N N . ALA A 1 27 ? 17.530 25.621 38.464 1.00 10.00 27 ALA A N 4
ATOM 1666 C CA . ALA A 1 27 ? 16.242 24.935 38.141 1.00 10.00 27 ALA A CA 4
ATOM 1667 C C . ALA A 1 27 ? 15.601 24.100 39.297 1.00 10.00 27 ALA A C 4
ATOM 1668 O O . ALA A 1 27 ? 14.445 23.748 39.211 1.00 10.00 27 ALA A O 4
ATOM 1675 N N . GLU A 1 28 ? 16.472 23.701 40.263 1.00 10.00 28 GLU A N 4
ATOM 1676 C CA . GLU A 1 28 ? 16.128 22.741 41.310 1.00 10.00 28 GLU A CA 4
ATOM 1677 C C . GLU A 1 28 ? 15.409 23.411 42.444 1.00 10.00 28 GLU A C 4
ATOM 1678 O O . GLU A 1 28 ? 14.346 22.974 42.912 1.00 10.00 28 GLU A O 4
ATOM 1690 N N . ASN A 1 29 ? 15.946 24.554 42.834 1.00 10.00 29 ASN A N 4
ATOM 1691 C CA . ASN A 1 29 ? 15.548 25.604 43.782 1.00 10.00 29 ASN A CA 4
ATOM 1692 C C . ASN A 1 29 ? 14.144 26.149 43.629 1.00 10.00 29 ASN A C 4
ATOM 1693 O O . ASN A 1 29 ? 13.476 26.441 44.675 1.00 10.00 29 ASN A O 4
ATOM 1711 N N . SER A 1 2 ? 36.951 16.899 14.588 1.00 10.00 2 SER A N 5
ATOM 1712 C CA . SER A 1 2 ? 35.560 17.143 14.752 1.00 10.00 2 SER A CA 5
ATOM 1713 C C . SER A 1 2 ? 35.192 18.156 15.784 1.00 10.00 2 SER A C 5
ATOM 1714 O O . SER A 1 2 ? 34.101 18.692 15.806 1.00 10.00 2 SER A O 5
ATOM 1722 N N . ASP A 1 3 ? 36.126 18.407 16.655 1.00 10.00 3 ASP A N 5
ATOM 1723 C CA . ASP A 1 3 ? 36.154 19.485 17.623 1.00 10.00 3 ASP A CA 5
ATOM 1724 C C . ASP A 1 3 ? 36.262 20.912 17.011 1.00 10.00 3 ASP A C 5
ATOM 1725 O O . ASP A 1 3 ? 36.131 21.907 17.734 1.00 10.00 3 ASP A O 5
ATOM 1734 N N . ALA A 1 4 ? 36.657 21.093 15.769 1.00 10.00 4 ALA A N 5
ATOM 1735 C CA . ALA A 1 4 ? 36.936 22.404 15.224 1.00 10.00 4 ALA A CA 5
ATOM 1736 C C . ALA A 1 4 ? 35.695 23.160 14.776 1.00 10.00 4 ALA A C 5
ATOM 1737 O O . ALA A 1 4 ? 35.617 24.373 14.976 1.00 10.00 4 ALA A O 5
ATOM 1744 N N . ALA A 1 5 ? 34.606 22.396 14.397 1.00 10.00 5 ALA A N 5
ATOM 1745 C CA . ALA A 1 5 ? 33.258 22.944 14.289 1.00 10.00 5 ALA A CA 5
ATOM 1746 C C . ALA A 1 5 ? 32.531 23.180 15.681 1.00 10.00 5 ALA A C 5
ATOM 1747 O O . ALA A 1 5 ? 31.401 23.637 15.751 1.00 10.00 5 ALA A O 5
ATOM 1754 N N . VAL A 1 6 ? 33.319 23.066 16.733 1.00 10.00 6 VAL A N 5
ATOM 1755 C CA . VAL A 1 6 ? 33.044 23.412 18.149 1.00 10.00 6 VAL A CA 5
ATOM 1756 C C . VAL A 1 6 ? 34.162 24.184 18.944 1.00 10.00 6 VAL A C 5
ATOM 1757 O O . VAL A 1 6 ? 34.201 24.339 20.218 1.00 10.00 6 VAL A O 5
ATOM 1770 N N . ASP A 1 7 ? 35.087 24.677 18.100 1.00 10.00 7 ASP A N 5
ATOM 1771 C CA . ASP A 1 7 ? 36.204 25.475 18.564 1.00 10.00 7 ASP A CA 5
ATOM 1772 C C . ASP A 1 7 ? 37.067 24.939 19.724 1.00 10.00 7 ASP A C 5
ATOM 1773 O O . ASP A 1 7 ? 37.462 25.691 20.660 1.00 10.00 7 ASP A O 5
ATOM 1782 N N . THR A 1 8 ? 37.488 23.680 19.650 1.00 10.00 8 THR A N 5
ATOM 1783 C CA . THR A 1 8 ? 38.322 23.040 20.688 1.00 10.00 8 THR A CA 5
ATOM 1784 C C . THR A 1 8 ? 37.610 22.868 22.080 1.00 10.00 8 THR A C 5
ATOM 1785 O O . THR A 1 8 ? 38.144 23.157 23.139 1.00 10.00 8 THR A O 5
ATOM 1796 N N . SER A 1 9 ? 36.374 22.400 22.029 1.00 10.00 9 SER A N 5
ATOM 1797 C CA . SER A 1 9 ? 35.459 22.304 23.241 1.00 10.00 9 SER A CA 5
ATOM 1798 C C . SER A 1 9 ? 35.879 21.236 24.227 1.00 10.00 9 SER A C 5
ATOM 1799 O O . SER A 1 9 ? 35.591 21.263 25.381 1.00 10.00 9 SER A O 5
ATOM 1807 N N . SER A 1 10 ? 36.866 20.413 23.838 1.00 10.00 10 SER A N 5
ATOM 1808 C CA . SER A 1 10 ? 37.584 19.489 24.726 1.00 10.00 10 SER A CA 5
ATOM 1809 C C . SER A 1 10 ? 38.368 20.325 25.757 1.00 10.00 10 SER A C 5
ATOM 1810 O O . SER A 1 10 ? 38.700 19.799 26.828 1.00 10.00 10 SER A O 5
ATOM 1818 N N . GLU A 1 11 ? 38.748 21.590 25.491 1.00 10.00 11 GLU A N 5
ATOM 1819 C CA . GLU A 1 11 ? 39.492 22.478 26.482 1.00 10.00 11 GLU A CA 5
ATOM 1820 C C . GLU A 1 11 ? 38.627 23.463 27.348 1.00 10.00 11 GLU A C 5
ATOM 1821 O O . GLU A 1 11 ? 39.144 24.100 28.286 1.00 10.00 11 GLU A O 5
ATOM 1833 N N . ILE A 1 12 ? 37.368 23.652 26.981 1.00 10.00 12 ILE A N 5
ATOM 1834 C CA . ILE A 1 12 ? 36.382 24.389 27.786 1.00 10.00 12 ILE A CA 5
ATOM 1835 C C . ILE A 1 12 ? 35.517 23.530 28.687 1.00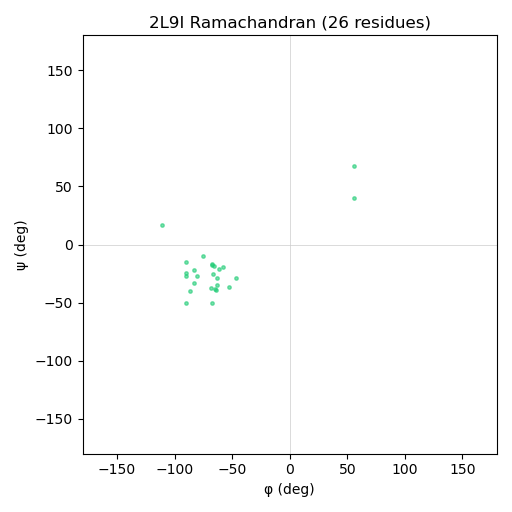 10.00 12 ILE A C 5
ATOM 1836 O O . ILE A 1 12 ? 34.833 24.121 29.557 1.00 10.00 12 ILE A O 5
ATOM 1852 N N . THR A 1 13 ? 35.463 22.266 28.472 1.00 10.00 13 THR A N 5
ATOM 1853 C CA . THR A 1 13 ? 34.553 21.314 29.130 1.00 10.00 13 THR A CA 5
ATOM 1854 C C . THR A 1 13 ? 34.433 21.302 30.642 1.00 10.00 13 THR A C 5
ATOM 1855 O O . THR A 1 13 ? 33.359 20.907 31.108 1.00 10.00 13 THR A O 5
ATOM 1866 N N . THR A 1 14 ? 35.442 21.691 31.364 1.00 10.00 14 THR A N 5
ATOM 1867 C CA . THR A 1 14 ? 35.247 21.764 32.896 1.00 10.00 14 THR A CA 5
ATOM 1868 C C . THR A 1 14 ? 34.593 23.043 33.296 1.00 10.00 14 THR A C 5
ATOM 1869 O O . THR A 1 14 ? 33.752 23.064 34.163 1.00 10.00 14 THR A O 5
ATOM 1880 N N . LYS A 1 15 ? 34.882 24.077 32.575 1.00 10.00 15 LYS A N 5
ATOM 1881 C CA . LYS A 1 15 ? 34.228 25.380 32.497 1.00 10.00 15 LYS A CA 5
ATOM 1882 C C . LYS A 1 15 ? 32.761 25.295 32.122 1.00 10.00 15 LYS A C 5
ATOM 1883 O O . LYS A 1 15 ? 31.914 25.784 32.872 1.00 10.00 15 LYS A O 5
ATOM 1902 N N . ASP A 1 16 ? 32.416 24.564 31.071 1.00 10.00 16 ASP A N 5
ATOM 1903 C CA . ASP A 1 16 ? 31.028 24.222 30.653 1.00 10.00 16 ASP A CA 5
ATOM 1904 C C . ASP A 1 16 ? 30.382 23.385 31.730 1.00 10.00 16 ASP A C 5
ATOM 1905 O O . ASP A 1 16 ? 29.252 23.581 32.053 1.00 10.00 16 ASP A O 5
ATOM 1914 N N . LEU A 1 17 ? 31.125 22.505 32.521 1.00 10.00 17 LEU A N 5
ATOM 1915 C CA . LEU A 1 17 ? 30.441 21.678 33.460 1.00 10.00 17 LEU A CA 5
ATOM 1916 C C . LEU A 1 17 ? 30.061 22.283 34.797 1.00 10.00 17 LEU A C 5
ATOM 1917 O O . LEU A 1 17 ? 29.132 21.765 35.404 1.00 10.00 17 LEU A O 5
ATOM 1933 N N . LYS A 1 18 ? 30.661 23.441 35.143 1.00 10.00 18 LYS A N 5
ATOM 1934 C CA . LYS A 1 18 ? 30.261 24.345 36.246 1.00 10.00 18 LYS A CA 5
ATOM 1935 C C . LYS A 1 18 ? 28.980 25.036 35.910 1.00 10.00 18 LYS A C 5
ATOM 1936 O O . LYS A 1 18 ? 28.254 25.331 36.856 1.00 10.00 18 LYS A O 5
ATOM 1955 N N . GLU A 1 19 ? 28.731 25.251 34.590 1.00 10.00 19 GLU A N 5
ATOM 1956 C CA . GLU A 1 19 ? 27.531 25.756 34.042 1.00 10.00 19 GLU A CA 5
ATOM 1957 C C . GLU A 1 19 ? 26.474 24.732 34.124 1.00 10.00 19 GLU A C 5
ATOM 1958 O O . GLU A 1 19 ? 25.449 24.997 34.787 1.00 10.00 19 GLU A O 5
ATOM 1970 N N . LYS A 1 20 ? 26.723 23.505 33.809 1.00 10.00 20 LYS A N 5
ATOM 1971 C CA . LYS A 1 20 ? 25.788 22.342 33.786 1.00 10.00 20 LYS A CA 5
ATOM 1972 C C . LYS A 1 20 ? 25.333 21.936 35.198 1.00 10.00 20 LYS A C 5
ATOM 1973 O O . LYS A 1 20 ? 24.455 21.043 35.370 1.00 10.00 20 LYS A O 5
ATOM 1992 N N . LYS A 1 21 ? 26.089 22.405 36.186 1.00 10.00 21 LYS A N 5
ATOM 1993 C CA . LYS A 1 21 ? 25.874 22.308 37.654 1.00 10.00 21 LYS A CA 5
ATOM 1994 C C . LYS A 1 21 ? 25.120 23.516 38.219 1.00 10.00 21 LYS A C 5
ATOM 1995 O O . LYS A 1 21 ? 24.449 23.385 39.225 1.00 10.00 21 LYS A O 5
ATOM 2014 N N . GLU A 1 22 ? 25.198 24.673 37.584 1.00 10.00 22 GLU A N 5
ATOM 2015 C CA . GLU A 1 22 ? 24.568 25.998 37.993 1.00 10.00 22 GLU A CA 5
ATOM 2016 C C . GLU A 1 22 ? 23.178 26.049 37.429 1.00 10.00 22 GLU A C 5
ATOM 2017 O O . GLU A 1 22 ? 22.160 26.176 38.105 1.00 10.00 22 GLU A O 5
ATOM 2029 N N . VAL A 1 23 ? 23.063 25.748 36.138 1.00 10.00 23 VAL A N 5
ATOM 2030 C CA . VAL A 1 23 ? 21.829 25.538 35.362 1.00 10.00 23 VAL A CA 5
ATOM 2031 C C . VAL A 1 23 ? 20.972 24.476 36.015 1.00 10.00 23 VAL A C 5
ATOM 2032 O O . VAL A 1 23 ? 19.766 24.535 36.007 1.00 10.00 23 VAL A O 5
ATOM 2045 N N . VAL A 1 24 ? 21.681 23.587 36.655 1.00 10.00 24 VAL A N 5
ATOM 2046 C CA . VAL A 1 24 ? 20.950 22.448 37.285 1.00 10.00 24 VAL A CA 5
ATOM 2047 C C . VAL A 1 24 ? 20.592 22.583 38.751 1.00 10.00 24 VAL A C 5
ATOM 2048 O O . VAL A 1 24 ? 19.507 22.137 39.193 1.00 10.00 24 VAL A O 5
ATOM 2061 N N . GLU A 1 25 ? 21.351 23.355 39.495 1.00 10.00 25 GLU A N 5
ATOM 2062 C CA . GLU A 1 25 ? 20.895 23.805 40.803 1.00 10.00 25 GLU A CA 5
ATOM 2063 C C . GLU A 1 25 ? 19.775 24.871 40.827 1.00 10.00 25 GLU A C 5
ATOM 2064 O O . GLU A 1 25 ? 18.862 24.832 41.638 1.00 10.00 25 GLU A O 5
ATOM 2076 N N . GLU A 1 26 ? 19.930 25.871 39.924 1.00 10.00 26 GLU A N 5
ATOM 2077 C CA . GLU A 1 26 ? 18.887 26.863 39.606 1.00 10.00 26 GLU A CA 5
ATOM 2078 C C . GLU A 1 26 ? 17.530 26.305 39.220 1.00 10.00 26 GLU A C 5
ATOM 2079 O O . GLU A 1 26 ? 16.486 26.909 39.504 1.00 10.00 26 GLU A O 5
ATOM 2091 N N . ALA A 1 27 ? 17.529 25.115 38.598 1.00 10.00 27 ALA A N 5
ATOM 2092 C CA . ALA A 1 27 ? 16.224 24.445 38.383 1.00 10.00 27 ALA A CA 5
ATOM 2093 C C . ALA A 1 27 ? 15.489 24.013 39.640 1.00 10.00 27 ALA A C 5
ATOM 2094 O O . ALA A 1 27 ? 14.274 24.263 39.776 1.00 10.00 27 ALA A O 5
ATOM 2101 N N . GLU A 1 28 ? 16.256 23.581 40.612 1.00 10.00 28 GLU A N 5
ATOM 2102 C CA . GLU A 1 28 ? 15.771 23.360 41.950 1.00 10.00 28 GLU A CA 5
ATOM 2103 C C . GLU A 1 28 ? 15.484 24.584 42.831 1.00 10.00 28 GLU A C 5
ATOM 2104 O O . GLU A 1 28 ? 14.885 24.448 43.917 1.00 10.00 28 GLU A O 5
ATOM 2116 N N . ASN A 1 29 ? 15.959 25.790 42.449 1.00 10.00 29 ASN A N 5
ATOM 2117 C CA . ASN A 1 29 ? 15.946 26.904 43.373 1.00 10.00 29 ASN A CA 5
ATOM 2118 C C . ASN A 1 29 ? 14.580 27.603 43.684 1.00 10.00 29 ASN A C 5
ATOM 2119 O O . ASN A 1 29 ? 14.032 27.315 44.725 1.00 10.00 29 ASN A O 5
ATOM 2137 N N . SER A 1 2 ? 35.512 12.500 17.454 1.00 10.00 2 SER A N 6
ATOM 2138 C CA . SER A 1 2 ? 34.419 13.436 17.091 1.00 10.00 2 SER A CA 6
ATOM 2139 C C . SER A 1 2 ? 34.446 14.767 17.928 1.00 10.00 2 SER A C 6
ATOM 2140 O O . SER A 1 2 ? 33.760 15.733 17.601 1.00 10.00 2 SER A O 6
ATOM 2148 N N . ASP A 1 3 ? 35.285 14.807 18.970 1.00 10.00 3 ASP A N 6
ATOM 2149 C CA . ASP A 1 3 ? 35.573 16.042 19.706 1.00 10.00 3 ASP A CA 6
ATOM 2150 C C . ASP A 1 3 ? 36.531 16.944 18.943 1.00 10.00 3 ASP A C 6
ATOM 2151 O O . ASP A 1 3 ? 36.615 18.172 19.154 1.00 10.00 3 ASP A O 6
ATOM 2160 N N . ALA A 1 4 ? 37.180 16.509 17.832 1.00 10.00 4 ALA A N 6
ATOM 2161 C CA . ALA A 1 4 ? 38.206 17.285 17.072 1.00 10.00 4 ALA A CA 6
ATOM 2162 C C . ALA A 1 4 ? 37.557 18.405 16.213 1.00 10.00 4 ALA A C 6
ATOM 2163 O O . ALA A 1 4 ? 38.243 19.343 15.886 1.00 10.00 4 ALA A O 6
ATOM 2170 N N . ALA A 1 5 ? 36.311 18.169 15.844 1.00 10.00 5 ALA A N 6
ATOM 2171 C CA . ALA A 1 5 ? 35.400 19.077 15.209 1.00 10.00 5 ALA A CA 6
ATOM 2172 C C . ALA A 1 5 ? 34.891 20.190 16.133 1.00 10.00 5 ALA A C 6
ATOM 2173 O O . ALA A 1 5 ? 34.669 21.293 15.699 1.00 10.00 5 ALA A O 6
ATOM 2180 N N . VAL A 1 6 ? 34.850 19.880 17.455 1.00 10.00 6 VAL A N 6
ATOM 2181 C CA . VAL A 1 6 ? 34.696 20.898 18.470 1.00 10.00 6 VAL A CA 6
ATOM 2182 C C . VAL A 1 6 ? 36.030 21.585 18.797 1.00 10.00 6 VAL A C 6
ATOM 2183 O O . VAL A 1 6 ? 36.188 22.328 19.771 1.00 10.00 6 VAL A O 6
ATOM 2196 N N . ASP A 1 7 ? 37.090 21.278 18.026 1.00 10.00 7 ASP A N 6
ATOM 2197 C CA . ASP A 1 7 ? 38.542 21.571 18.306 1.00 10.00 7 ASP A CA 6
ATOM 2198 C C . ASP A 1 7 ? 39.030 21.119 19.693 1.00 10.00 7 ASP A C 6
ATOM 2199 O O . ASP A 1 7 ? 39.629 21.904 20.386 1.00 10.00 7 ASP A O 6
ATOM 2208 N N . THR A 1 8 ? 38.830 19.891 20.066 1.00 10.00 8 THR A N 6
ATOM 2209 C CA . THR A 1 8 ? 39.158 19.236 21.317 1.00 10.00 8 THR A CA 6
ATOM 2210 C C . THR A 1 8 ? 38.492 20.049 22.476 1.00 10.00 8 THR A C 6
ATOM 2211 O O . THR A 1 8 ? 39.228 20.677 23.225 1.00 10.00 8 THR A O 6
ATOM 2222 N N . SER A 1 9 ? 37.182 19.993 22.598 1.00 10.00 9 SER A N 6
ATOM 2223 C CA . SER A 1 9 ? 36.487 20.553 23.793 1.00 10.00 9 SER A CA 6
ATOM 2224 C C . SER A 1 9 ? 36.833 19.877 25.167 1.00 10.00 9 SER A C 6
ATOM 2225 O O . SER A 1 9 ? 36.509 20.477 26.224 1.00 10.00 9 SER A O 6
ATOM 2233 N N . SER A 1 10 ? 37.519 18.687 25.137 1.00 10.00 10 SER A N 6
ATOM 2234 C CA . SER A 1 10 ? 38.017 17.988 26.352 1.00 10.00 10 SER A CA 6
ATOM 2235 C C . SER A 1 10 ? 38.871 18.856 27.326 1.00 10.00 10 SER A C 6
ATOM 2236 O O . SER A 1 10 ? 38.823 18.584 28.550 1.00 10.00 10 SER A O 6
ATOM 2244 N N . GLU A 1 11 ? 39.675 19.811 26.804 1.00 10.00 11 GLU A N 6
ATOM 2245 C CA . GLU A 1 11 ? 40.346 20.791 27.715 1.00 10.00 11 GLU A CA 6
ATOM 2246 C C . GLU A 1 11 ? 39.459 21.807 28.451 1.00 10.00 11 GLU A C 6
ATOM 2247 O O . GLU A 1 11 ? 39.724 22.118 29.607 1.00 10.00 11 GLU A O 6
ATOM 2259 N N . ILE A 1 12 ? 38.405 22.242 27.764 1.00 10.00 12 ILE A N 6
ATOM 2260 C CA . ILE A 1 12 ? 37.524 23.304 28.325 1.00 10.00 12 ILE A CA 6
ATOM 2261 C C . ILE A 1 12 ? 36.268 22.882 29.085 1.00 10.00 12 ILE A C 6
ATOM 2262 O O . ILE A 1 12 ? 35.632 23.663 29.764 1.00 10.00 12 ILE A O 6
ATOM 2278 N N . THR A 1 13 ? 35.761 21.686 28.829 1.00 10.00 13 THR A N 6
ATOM 2279 C CA . THR A 1 13 ? 34.468 21.235 29.279 1.00 10.00 13 THR A CA 6
ATOM 2280 C C . THR A 1 13 ? 34.241 21.396 30.785 1.00 10.00 13 THR A C 6
ATOM 2281 O O . THR A 1 13 ? 33.080 21.519 31.126 1.00 10.00 13 THR A O 6
ATOM 2292 N N . THR A 1 14 ? 35.264 21.440 31.681 1.00 10.00 14 THR A N 6
ATOM 2293 C CA . THR A 1 14 ? 34.888 21.739 33.110 1.00 10.00 14 THR A CA 6
ATOM 2294 C C . THR A 1 14 ? 34.248 23.103 33.246 1.00 10.00 14 THR A C 6
ATOM 2295 O O . THR A 1 14 ? 33.381 23.254 34.087 1.00 10.00 14 THR A O 6
ATOM 2306 N N . LYS A 1 15 ? 34.707 24.146 32.461 1.00 10.00 15 LYS A N 6
ATOM 2307 C CA . LYS A 1 15 ? 34.063 25.472 32.328 1.00 10.00 15 LYS A CA 6
ATOM 2308 C C . LYS A 1 15 ? 32.601 25.294 31.985 1.00 10.00 15 LYS A C 6
ATOM 2309 O O . LYS A 1 15 ? 31.764 25.749 32.804 1.00 10.00 15 LYS A O 6
ATOM 2328 N N . ASP A 1 16 ? 32.220 24.445 31.052 1.00 10.00 16 ASP A N 6
ATOM 2329 C CA . ASP A 1 16 ? 30.810 24.173 30.647 1.00 10.00 16 ASP A CA 6
ATOM 2330 C C . ASP A 1 16 ? 30.090 23.368 31.730 1.00 10.00 16 ASP A C 6
ATOM 2331 O O . ASP A 1 16 ? 28.861 23.385 31.882 1.00 10.00 16 ASP A O 6
ATOM 2340 N N . LEU A 1 17 ? 30.836 22.608 32.571 1.00 10.00 17 LEU A N 6
ATOM 2341 C CA . LEU A 1 17 ? 30.143 21.728 33.485 1.00 10.00 17 LEU A CA 6
ATOM 2342 C C . LEU A 1 17 ? 29.767 22.370 34.841 1.00 10.00 17 LEU A C 6
ATOM 2343 O O . LEU A 1 17 ? 28.790 21.988 35.499 1.00 10.00 17 LEU A O 6
ATOM 2359 N N . LYS A 1 18 ? 30.524 23.407 35.326 1.00 10.00 18 LYS A N 6
ATOM 2360 C CA . LYS A 1 18 ? 30.045 24.279 36.401 1.00 10.00 18 LYS A CA 6
ATOM 2361 C C . LYS A 1 18 ? 28.875 25.055 35.801 1.00 10.00 18 LYS A C 6
ATOM 2362 O O . LYS A 1 18 ? 27.940 25.233 36.549 1.00 10.00 18 LYS A O 6
ATOM 2381 N N . GLU A 1 19 ? 28.906 25.327 34.483 1.00 10.00 19 GLU A N 6
ATOM 2382 C CA . GLU A 1 19 ? 27.626 25.784 33.870 1.00 10.00 19 GLU A CA 6
ATOM 2383 C C . GLU A 1 19 ? 26.425 24.826 34.121 1.00 10.00 19 GLU A C 6
ATOM 2384 O O . GLU A 1 19 ? 25.313 25.191 34.585 1.00 10.00 19 GLU A O 6
ATOM 2396 N N . LYS A 1 20 ? 26.692 23.582 33.781 1.00 10.00 20 LYS A N 6
ATOM 2397 C CA . LYS A 1 20 ? 25.689 22.474 33.815 1.00 10.00 20 LYS A CA 6
ATOM 2398 C C . LYS A 1 20 ? 25.239 22.164 35.264 1.00 10.00 20 LYS A C 6
ATOM 2399 O O . LYS A 1 20 ? 24.088 21.688 35.379 1.00 10.00 20 LYS A O 6
ATOM 2418 N N . LYS A 1 21 ? 26.031 22.485 36.299 1.00 10.00 21 LYS A N 6
ATOM 2419 C CA . LYS A 1 21 ? 25.639 22.324 37.661 1.00 10.00 21 LYS A CA 6
ATOM 2420 C C . LYS A 1 21 ? 24.974 23.527 38.291 1.00 10.00 21 LYS A C 6
ATOM 2421 O O . LYS A 1 21 ? 24.405 23.457 39.422 1.00 10.00 21 LYS A O 6
ATOM 2440 N N . GLU A 1 22 ? 25.190 24.657 37.655 1.00 10.00 22 GLU A N 6
ATOM 2441 C CA . GLU A 1 22 ? 24.750 25.924 38.020 1.00 10.00 22 GLU A CA 6
ATOM 2442 C C . GLU A 1 22 ? 23.329 26.032 37.412 1.00 10.00 22 GLU A C 6
ATOM 2443 O O . GLU A 1 22 ? 22.492 26.289 38.244 1.00 10.00 22 GLU A O 6
ATOM 2455 N N . VAL A 1 23 ? 23.111 25.824 36.117 1.00 10.00 23 VAL A N 6
ATOM 2456 C CA . VAL A 1 23 ? 21.801 25.763 35.544 1.00 10.00 23 VAL A CA 6
ATOM 2457 C C . VAL A 1 23 ? 20.949 24.837 36.415 1.00 10.00 23 VAL A C 6
ATOM 2458 O O . VAL A 1 23 ? 19.761 25.047 36.708 1.00 10.00 23 VAL A O 6
ATOM 2471 N N . VAL A 1 24 ? 21.543 23.746 36.790 1.00 10.00 24 VAL A N 6
ATOM 2472 C CA . VAL A 1 24 ? 20.762 22.593 37.445 1.00 10.00 24 VAL A CA 6
ATOM 2473 C C . VAL A 1 24 ? 20.423 22.872 38.891 1.00 10.00 24 VAL A C 6
ATOM 2474 O O . VAL A 1 24 ? 19.362 22.499 39.351 1.00 10.00 24 VAL A O 6
ATOM 2487 N N . GLU A 1 25 ? 21.321 23.618 39.673 1.00 10.00 25 GLU A N 6
ATOM 2488 C CA . GLU A 1 25 ? 21.008 24.064 40.993 1.00 10.00 25 GLU A CA 6
ATOM 2489 C C . GLU A 1 25 ? 20.098 25.363 41.030 1.00 10.00 25 GLU A C 6
ATOM 2490 O O . GLU A 1 25 ? 19.243 25.470 41.987 1.00 10.00 25 GLU A O 6
ATOM 2502 N N . GLU A 1 26 ? 20.044 26.018 39.887 1.00 10.00 26 GLU A N 6
ATOM 2503 C CA . GLU A 1 26 ? 18.970 27.086 39.625 1.00 10.00 26 GLU A CA 6
ATOM 2504 C C . GLU A 1 26 ? 17.618 26.466 39.152 1.00 10.00 26 GLU A C 6
ATOM 2505 O O . GLU A 1 26 ? 16.503 27.014 39.609 1.00 10.00 26 GLU A O 6
ATOM 2517 N N . ALA A 1 27 ? 17.634 25.344 38.417 1.00 10.00 27 ALA A N 6
ATOM 2518 C CA . ALA A 1 27 ? 16.483 24.505 37.998 1.00 10.00 27 ALA A CA 6
ATOM 2519 C C . ALA A 1 27 ? 15.961 23.773 39.223 1.00 10.00 27 ALA A C 6
ATOM 2520 O O . ALA A 1 27 ? 14.725 23.586 39.383 1.00 10.00 27 ALA A O 6
ATOM 2527 N N . GLU A 1 28 ? 16.777 23.496 40.222 1.00 10.00 28 GLU A N 6
ATOM 2528 C CA . GLU A 1 28 ? 16.398 22.946 41.623 1.00 10.00 28 GLU A CA 6
ATOM 2529 C C . GLU A 1 28 ? 16.088 24.081 42.622 1.00 10.00 28 GLU A C 6
ATOM 2530 O O . GLU A 1 28 ? 15.469 23.743 43.609 1.00 10.00 28 GLU A O 6
ATOM 2542 N N . ASN A 1 29 ? 16.420 25.343 42.332 1.00 10.00 29 ASN A N 6
ATOM 2543 C CA . ASN A 1 29 ? 16.124 26.446 43.178 1.00 10.00 29 ASN A CA 6
ATOM 2544 C C . ASN A 1 29 ? 14.597 26.718 43.268 1.00 10.00 29 ASN A C 6
ATOM 2545 O O . ASN A 1 29 ? 13.966 26.713 44.354 1.00 10.00 29 ASN A O 6
ATOM 2563 N N . SER A 1 2 ? 32.488 10.866 19.128 1.00 10.00 2 SER A N 7
ATOM 2564 C CA . SER A 1 2 ? 31.507 11.885 18.646 1.00 10.00 2 SER A CA 7
ATOM 2565 C C . SER A 1 2 ? 31.688 13.380 19.028 1.00 10.00 2 SER A C 7
ATOM 2566 O O . SER A 1 2 ? 31.090 14.228 18.331 1.00 10.00 2 SER A O 7
ATOM 2574 N N . ASP A 1 3 ? 32.678 13.624 19.924 1.00 10.00 3 ASP A N 7
ATOM 2575 C CA . ASP A 1 3 ? 32.939 15.012 20.383 1.00 10.00 3 ASP A CA 7
ATOM 2576 C C . ASP A 1 3 ? 33.382 15.980 19.261 1.00 10.00 3 ASP A C 7
ATOM 2577 O O . ASP A 1 3 ? 33.430 17.192 19.381 1.00 10.00 3 ASP A O 7
ATOM 2586 N N . ALA A 1 4 ? 33.760 15.391 18.129 1.00 10.00 4 ALA A N 7
ATOM 2587 C CA . ALA A 1 4 ? 34.009 16.137 16.999 1.00 10.00 4 ALA A CA 7
ATOM 2588 C C . ALA A 1 4 ? 32.877 16.900 16.418 1.00 10.00 4 ALA A C 7
ATOM 2589 O O . ALA A 1 4 ? 33.035 18.069 15.936 1.00 10.00 4 ALA A O 7
ATOM 2596 N N . ALA A 1 5 ? 31.624 16.373 16.474 1.00 10.00 5 ALA A N 7
ATOM 2597 C CA . ALA A 1 5 ? 30.417 17.098 16.060 1.00 10.00 5 ALA A CA 7
ATOM 2598 C C . ALA A 1 5 ? 30.139 18.287 17.016 1.00 10.00 5 ALA A C 7
ATOM 2599 O O . ALA A 1 5 ? 29.291 19.112 16.723 1.00 10.00 5 ALA A O 7
ATOM 2606 N N . VAL A 1 6 ? 30.744 18.331 18.215 1.00 10.00 6 VAL A N 7
ATOM 2607 C CA . VAL A 1 6 ? 30.755 19.379 19.212 1.00 10.00 6 VAL A CA 7
ATOM 2608 C C . VAL A 1 6 ? 32.107 20.134 19.272 1.00 10.00 6 VAL A C 7
ATOM 2609 O O . VAL A 1 6 ? 32.477 20.810 20.219 1.00 10.00 6 VAL A O 7
ATOM 2622 N N . ASP A 1 7 ? 32.946 20.073 18.184 1.00 10.00 7 ASP A N 7
ATOM 2623 C CA . ASP A 1 7 ? 34.059 20.960 17.912 1.00 10.00 7 ASP A CA 7
ATOM 2624 C C . ASP A 1 7 ? 35.216 20.914 18.985 1.00 10.00 7 ASP A C 7
ATOM 2625 O O . ASP A 1 7 ? 35.829 21.886 19.371 1.00 10.00 7 ASP A O 7
ATOM 2634 N N . THR A 1 8 ? 35.428 19.714 19.485 1.00 10.00 8 THR A N 7
ATOM 2635 C CA . THR A 1 8 ? 36.352 19.350 20.592 1.00 10.00 8 THR A CA 7
ATOM 2636 C C . THR A 1 8 ? 35.784 19.919 21.934 1.00 10.00 8 THR A C 7
ATOM 2637 O O . THR A 1 8 ? 36.532 20.700 22.535 1.00 10.00 8 THR A O 7
ATOM 2648 N N . SER A 1 9 ? 34.518 19.590 22.328 1.00 10.00 9 SER A N 7
ATOM 2649 C CA . SER A 1 9 ? 34.054 20.250 23.557 1.00 10.00 9 SER A CA 7
ATOM 2650 C C . SER A 1 9 ? 34.735 19.850 24.836 1.00 10.00 9 SER A C 7
ATOM 2651 O O . SER A 1 9 ? 34.610 20.615 25.773 1.00 10.00 9 SER A O 7
ATOM 2659 N N . SER A 1 10 ? 35.448 18.671 24.782 1.00 10.00 10 SER A N 7
ATOM 2660 C CA . SER A 1 10 ? 36.397 18.336 25.787 1.00 10.00 10 SER A CA 7
ATOM 2661 C C . SER A 1 10 ? 37.500 19.359 26.077 1.00 10.00 10 SER A C 7
ATOM 2662 O O . SER A 1 10 ? 38.276 19.224 27.001 1.00 10.00 10 SER A O 7
ATOM 2670 N N . GLU A 1 11 ? 37.512 20.462 25.325 1.00 10.00 11 GLU A N 7
ATOM 2671 C CA . GLU A 1 11 ? 38.409 21.582 25.538 1.00 10.00 11 GLU A CA 7
ATOM 2672 C C . GLU A 1 11 ? 38.038 22.461 26.719 1.00 10.00 11 GLU A C 7
ATOM 2673 O O . GLU A 1 11 ? 38.913 22.741 27.601 1.00 10.00 11 GLU A O 7
ATOM 2685 N N . ILE A 1 12 ? 36.746 22.876 26.695 1.00 10.00 12 ILE A N 7
ATOM 2686 C CA . ILE A 1 12 ? 36.009 23.672 27.635 1.00 10.00 12 ILE A CA 7
ATOM 2687 C C . ILE A 1 12 ? 35.209 22.899 28.711 1.00 10.00 12 ILE A C 7
ATOM 2688 O O . ILE A 1 12 ? 34.722 23.544 29.671 1.00 10.00 12 ILE A O 7
ATOM 2704 N N . THR A 1 13 ? 34.993 21.621 28.535 1.00 10.00 13 THR A N 7
ATOM 2705 C CA . THR A 1 13 ? 34.103 20.721 29.325 1.00 10.00 13 THR A CA 7
ATOM 2706 C C . THR A 1 13 ? 34.131 21.052 30.838 1.00 10.00 13 THR A C 7
ATOM 2707 O O . THR A 1 13 ? 33.089 20.985 31.450 1.00 10.00 13 THR A O 7
ATOM 2718 N N . THR A 1 14 ? 35.223 21.489 31.493 1.00 10.00 14 THR A N 7
ATOM 2719 C CA . THR A 1 14 ? 35.160 21.874 32.906 1.00 10.00 14 THR A CA 7
ATOM 2720 C C . THR A 1 14 ? 34.401 23.202 33.119 1.00 10.00 14 THR A C 7
ATOM 2721 O O . THR A 1 14 ? 33.554 23.365 34.022 1.00 10.00 14 THR A O 7
ATOM 2732 N N . LYS A 1 15 ? 34.637 24.208 32.270 1.00 10.00 15 LYS A N 7
ATOM 2733 C CA . LYS A 1 15 ? 33.774 25.394 32.119 1.00 10.00 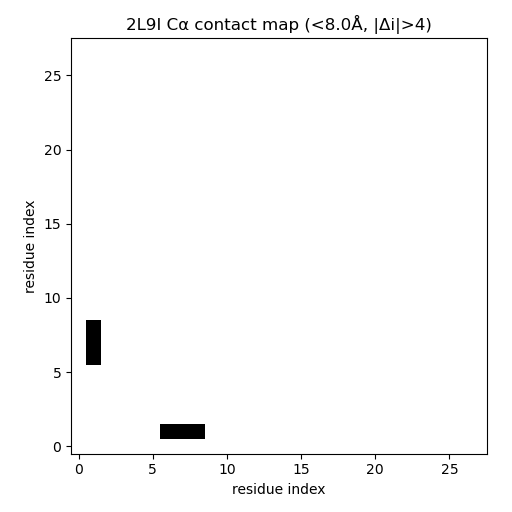15 LYS A CA 7
ATOM 2734 C C . LYS A 1 15 ? 32.348 25.037 31.994 1.00 10.00 15 LYS A C 7
ATOM 2735 O O . LYS A 1 15 ? 31.465 25.634 32.667 1.00 10.00 15 LYS A O 7
ATOM 2754 N N . ASP A 1 16 ? 32.123 24.058 31.096 1.00 10.00 16 ASP A N 7
ATOM 2755 C CA . ASP A 1 16 ? 30.786 23.536 30.706 1.00 10.00 16 ASP A CA 7
ATOM 2756 C C . ASP A 1 16 ? 30.175 22.763 31.872 1.00 10.00 16 ASP A C 7
ATOM 2757 O O . ASP A 1 16 ? 28.956 22.872 32.059 1.00 10.00 16 ASP A O 7
ATOM 2766 N N . LEU A 1 17 ? 30.920 22.152 32.781 1.00 10.00 17 LEU A N 7
ATOM 2767 C CA . LEU A 1 17 ? 30.199 21.352 33.851 1.00 10.00 17 LEU A CA 7
ATOM 2768 C C . LEU A 1 17 ? 29.960 22.225 35.012 1.00 10.00 17 LEU A C 7
ATOM 2769 O O . LEU A 1 17 ? 29.047 21.886 35.765 1.00 10.00 17 LEU A O 7
ATOM 2785 N N . LYS A 1 18 ? 30.680 23.379 35.206 1.00 10.00 18 LYS A N 7
ATOM 2786 C CA . LYS A 1 18 ? 30.374 24.435 36.199 1.00 10.00 18 LYS A CA 7
ATOM 2787 C C . LYS A 1 18 ? 29.071 25.115 35.762 1.00 10.00 18 LYS A C 7
ATOM 2788 O O . LYS A 1 18 ? 28.244 25.318 36.652 1.00 10.00 18 LYS A O 7
ATOM 2807 N N . GLU A 1 19 ? 28.931 25.281 34.450 1.00 10.00 19 GLU A N 7
ATOM 2808 C CA . GLU A 1 19 ? 27.704 25.792 33.860 1.00 10.00 19 GLU A CA 7
ATOM 2809 C C . GLU A 1 19 ? 26.591 24.773 34.183 1.00 10.00 19 GLU A C 7
ATOM 2810 O O . GLU A 1 19 ? 25.512 25.157 34.782 1.00 10.00 19 GLU A O 7
ATOM 2822 N N . LYS A 1 20 ? 26.761 23.470 33.779 1.00 10.00 20 LYS A N 7
ATOM 2823 C CA . LYS A 1 20 ? 25.693 22.437 33.862 1.00 10.00 20 LYS A CA 7
ATOM 2824 C C . LYS A 1 20 ? 25.199 22.223 35.311 1.00 10.00 20 LYS A C 7
ATOM 2825 O O . LYS A 1 20 ? 24.080 21.825 35.547 1.00 10.00 20 LYS A O 7
ATOM 2844 N N . LYS A 1 21 ? 25.964 22.596 36.344 1.00 10.00 21 LYS A N 7
ATOM 2845 C CA . LYS A 1 21 ? 25.784 22.606 37.839 1.00 10.00 21 LYS A CA 7
ATOM 2846 C C . LYS A 1 21 ? 25.255 23.915 38.382 1.00 10.00 21 LYS A C 7
ATOM 2847 O O . LYS A 1 21 ? 24.643 23.992 39.442 1.00 10.00 21 LYS A O 7
ATOM 2866 N N . GLU A 1 22 ? 25.428 25.086 37.649 1.00 10.00 22 GLU A N 7
ATOM 2867 C CA . GLU A 1 22 ? 25.047 26.467 37.929 1.00 10.00 22 GLU A CA 7
ATOM 2868 C C . GLU A 1 22 ? 23.568 26.629 37.539 1.00 10.00 22 GLU A C 7
ATOM 2869 O O . GLU A 1 22 ? 22.700 26.722 38.400 1.00 10.00 22 GLU A O 7
ATOM 2881 N N . VAL A 1 23 ? 23.379 26.387 36.246 1.00 10.00 23 VAL A N 7
ATOM 2882 C CA . VAL A 1 23 ? 22.059 26.223 35.635 1.00 10.00 23 VAL A CA 7
ATOM 2883 C C . VAL A 1 23 ? 21.145 25.303 36.308 1.00 10.00 23 VAL A C 7
ATOM 2884 O O . VAL A 1 23 ? 19.930 25.452 36.447 1.00 10.00 23 VAL A O 7
ATOM 2897 N N . VAL A 1 24 ? 21.722 24.179 36.801 1.00 10.00 24 VAL A N 7
ATOM 2898 C CA . VAL A 1 24 ? 20.905 23.157 37.525 1.00 10.00 24 VAL A CA 7
ATOM 2899 C C . VAL A 1 24 ? 20.712 23.372 38.975 1.00 10.00 24 VAL A C 7
ATOM 2900 O O . VAL A 1 24 ? 19.877 22.656 39.546 1.00 10.00 24 VAL A O 7
ATOM 2913 N N . GLU A 1 25 ? 21.452 24.213 39.680 1.00 10.00 25 GLU A N 7
ATOM 2914 C CA . GLU A 1 25 ? 21.131 24.545 41.048 1.00 10.00 25 GLU A CA 7
ATOM 2915 C C . GLU A 1 25 ? 20.058 25.703 41.105 1.00 10.00 25 GLU A C 7
ATOM 2916 O O . GLU A 1 25 ? 19.355 25.917 42.122 1.00 10.00 25 GLU A O 7
ATOM 2928 N N . GLU A 1 26 ? 19.977 26.532 40.034 1.00 10.00 26 GLU A N 7
ATOM 2929 C CA . GLU A 1 26 ? 18.832 27.461 39.836 1.00 10.00 26 GLU A CA 7
ATOM 2930 C C . GLU A 1 26 ? 17.580 26.576 39.519 1.00 10.00 26 GLU A C 7
ATOM 2931 O O . GLU A 1 26 ? 16.432 26.860 39.963 1.00 10.00 26 GLU A O 7
ATOM 2943 N N . ALA A 1 27 ? 17.784 25.614 38.638 1.00 10.00 27 ALA A N 7
ATOM 2944 C CA . ALA A 1 27 ? 16.620 24.903 38.107 1.00 10.00 27 ALA A CA 7
ATOM 2945 C C . ALA A 1 27 ? 16.089 23.746 39.023 1.00 10.00 27 ALA A C 7
ATOM 2946 O O . ALA A 1 27 ? 14.980 23.340 38.929 1.00 10.00 27 ALA A O 7
ATOM 2953 N N . GLU A 1 28 ? 16.905 23.295 39.996 1.00 10.00 28 GLU A N 7
ATOM 2954 C CA . GLU A 1 28 ? 16.419 22.410 41.104 1.00 10.00 28 GLU A CA 7
ATOM 2955 C C . GLU A 1 28 ? 15.673 23.118 42.175 1.00 10.00 28 GLU A C 7
ATOM 2956 O O . GLU A 1 28 ? 15.002 22.510 43.031 1.00 10.00 28 GLU A O 7
ATOM 2968 N N . ASN A 1 29 ? 15.796 24.468 42.219 1.00 10.00 29 ASN A N 7
ATOM 2969 C CA . ASN A 1 29 ? 15.268 25.297 43.297 1.00 10.00 29 ASN A CA 7
ATOM 2970 C C . ASN A 1 29 ? 13.733 25.417 43.254 1.00 10.00 29 ASN A C 7
ATOM 2971 O O . ASN A 1 29 ? 13.068 25.016 44.203 1.00 10.00 29 ASN A O 7
ATOM 2989 N N . SER A 1 2 ? 35.141 15.145 15.207 1.00 10.00 2 SER A N 8
ATOM 2990 C CA . SER A 1 2 ? 34.342 16.366 14.982 1.00 10.00 2 SER A CA 8
ATOM 2991 C C . SER A 1 2 ? 34.892 17.524 15.784 1.00 10.00 2 SER A C 8
ATOM 2992 O O . SER A 1 2 ? 34.697 18.638 15.326 1.00 10.00 2 SER A O 8
ATOM 3000 N N . ASP A 1 3 ? 35.522 17.267 16.928 1.00 10.00 3 ASP A N 8
ATOM 3001 C CA . ASP A 1 3 ? 35.959 18.243 17.857 1.00 10.00 3 ASP A CA 8
ATOM 3002 C C . ASP A 1 3 ? 37.005 19.268 17.289 1.00 10.00 3 ASP A C 8
ATOM 3003 O O . ASP A 1 3 ? 37.223 20.310 17.917 1.00 10.00 3 ASP A O 8
ATOM 3012 N N . ALA A 1 4 ? 37.666 18.938 16.144 1.00 10.00 4 ALA A N 8
ATOM 3013 C CA . ALA A 1 4 ? 38.497 19.968 15.486 1.00 10.00 4 ALA A CA 8
ATOM 3014 C C . ALA A 1 4 ? 37.739 21.241 15.172 1.00 10.00 4 ALA A C 8
ATOM 3015 O O . ALA A 1 4 ? 38.326 22.301 15.350 1.00 10.00 4 ALA A O 8
ATOM 3022 N N . ALA A 1 5 ? 36.500 21.181 14.773 1.00 10.00 5 ALA A N 8
ATOM 3023 C CA . ALA A 1 5 ? 35.739 22.401 14.518 1.00 10.00 5 ALA A CA 8
ATOM 3024 C C . ALA A 1 5 ? 35.349 23.278 15.762 1.00 10.00 5 ALA A C 8
ATOM 3025 O O . ALA A 1 5 ? 34.918 24.425 15.587 1.00 10.00 5 ALA A O 8
ATOM 3032 N N . VAL A 1 6 ? 35.586 22.704 16.985 1.00 10.00 6 VAL A N 8
ATOM 3033 C CA . VAL A 1 6 ? 35.415 23.418 18.231 1.00 10.00 6 VAL A CA 8
ATOM 3034 C C . VAL A 1 6 ? 36.749 23.713 18.835 1.00 10.00 6 VAL A C 8
ATOM 3035 O O . VAL A 1 6 ? 36.870 23.960 20.081 1.00 10.00 6 VAL A O 8
ATOM 3048 N N . ASP A 1 7 ? 37.958 23.590 18.174 1.00 10.00 7 ASP A N 8
ATOM 3049 C CA . ASP A 1 7 ? 39.264 23.751 18.674 1.00 10.00 7 ASP A CA 8
ATOM 3050 C C . ASP A 1 7 ? 39.693 22.779 19.749 1.00 10.00 7 ASP A C 8
ATOM 3051 O O . ASP A 1 7 ? 40.513 23.021 20.645 1.00 10.00 7 ASP A O 8
ATOM 3060 N N . THR A 1 8 ? 39.181 21.539 19.714 1.00 10.00 8 THR A N 8
ATOM 3061 C CA . THR A 1 8 ? 39.341 20.503 20.754 1.00 10.00 8 THR A CA 8
ATOM 3062 C C . THR A 1 8 ? 38.674 20.833 22.102 1.00 10.00 8 THR A C 8
ATOM 3063 O O . THR A 1 8 ? 39.355 21.062 23.134 1.00 10.00 8 THR A O 8
ATOM 3074 N N . SER A 1 9 ? 37.331 21.006 22.102 1.00 10.00 9 SER A N 8
ATOM 3075 C CA . SER A 1 9 ? 36.539 21.559 23.193 1.00 10.00 9 SER A CA 8
ATOM 3076 C C . SER A 1 9 ? 36.579 20.534 24.320 1.00 10.00 9 SER A C 8
ATOM 3077 O O . SER A 1 9 ? 36.230 20.891 25.483 1.00 10.00 9 SER A O 8
ATOM 3085 N N . SER A 1 10 ? 36.923 19.280 24.048 1.00 10.00 10 SER A N 8
ATOM 3086 C CA . SER A 1 10 ? 37.175 18.272 25.067 1.00 10.00 10 SER A CA 8
ATOM 3087 C C . SER A 1 10 ? 38.214 18.724 26.082 1.00 10.00 10 SER A C 8
ATOM 3088 O O . SER A 1 10 ? 38.289 18.118 27.171 1.00 10.00 10 SER A O 8
ATOM 3096 N N . GLU A 1 11 ? 39.103 19.740 25.888 1.00 10.00 11 GLU A N 8
ATOM 3097 C CA . GLU A 1 11 ? 40.020 20.139 26.996 1.00 10.00 11 GLU A CA 8
ATOM 3098 C C . GLU A 1 11 ? 39.396 21.099 27.973 1.00 10.00 11 GLU A C 8
ATOM 3099 O O . GLU A 1 11 ? 39.724 21.090 29.155 1.00 10.00 11 GLU A O 8
ATOM 3111 N N . ILE A 1 12 ? 38.465 22.005 27.568 1.00 10.00 12 ILE A N 8
ATOM 3112 C CA . ILE A 1 12 ? 37.859 23.077 28.306 1.00 10.00 12 ILE A CA 8
ATOM 3113 C C . ILE A 1 12 ? 36.519 22.745 29.073 1.00 10.00 12 ILE A C 8
ATOM 3114 O O . ILE A 1 12 ? 36.085 23.506 29.916 1.00 10.00 12 ILE A O 8
ATOM 3130 N N . THR A 1 13 ? 35.894 21.579 28.772 1.00 10.00 13 THR A N 8
ATOM 3131 C CA . THR A 1 13 ? 34.578 21.034 29.309 1.00 10.00 13 THR A CA 8
ATOM 3132 C C . THR A 1 13 ? 34.323 21.106 30.780 1.00 10.00 13 THR A C 8
ATOM 3133 O O . THR A 1 13 ? 33.131 21.023 31.202 1.00 10.00 13 THR A O 8
ATOM 3144 N N . THR A 1 14 ? 35.330 21.309 31.601 1.00 10.00 14 THR A N 8
ATOM 3145 C CA . THR A 1 14 ? 35.150 21.671 33.011 1.00 10.00 14 THR A CA 8
ATOM 3146 C C . THR A 1 14 ? 34.387 22.961 33.256 1.00 10.00 14 THR A C 8
ATOM 3147 O O . THR A 1 14 ? 33.592 23.003 34.136 1.00 10.00 14 THR A O 8
ATOM 3158 N N . LYS A 1 15 ? 34.644 23.982 32.353 1.00 10.00 15 LYS A N 8
ATOM 3159 C CA . LYS A 1 15 ? 33.925 25.269 32.369 1.00 10.00 15 LYS A CA 8
ATOM 3160 C C . LYS A 1 15 ? 32.462 25.033 32.005 1.00 10.00 15 LYS A C 8
ATOM 3161 O O . LYS A 1 15 ? 31.482 25.481 32.657 1.00 10.00 15 LYS A O 8
ATOM 3180 N N . ASP A 1 16 ? 32.299 24.159 31.044 1.00 10.00 16 ASP A N 8
ATOM 3181 C CA . ASP A 1 16 ? 30.992 23.767 30.570 1.00 10.00 16 ASP A CA 8
ATOM 3182 C C . ASP A 1 16 ? 30.176 23.010 31.614 1.00 10.00 16 ASP A C 8
ATOM 3183 O O . ASP A 1 16 ? 28.955 23.138 31.564 1.00 10.00 16 ASP A O 8
ATOM 3192 N N . LEU A 1 17 ? 30.746 22.179 32.394 1.00 10.00 17 LEU A N 8
ATOM 3193 C CA . LEU A 1 17 ? 30.065 21.368 33.422 1.00 10.00 17 LEU A CA 8
ATOM 3194 C C . LEU A 1 17 ? 29.846 22.236 34.712 1.00 10.00 17 LEU A C 8
ATOM 3195 O O . LEU A 1 17 ? 28.919 21.908 35.478 1.00 10.00 17 LEU A O 8
ATOM 3211 N N . LYS A 1 18 ? 30.663 23.320 34.908 1.00 10.00 18 LYS A N 8
ATOM 3212 C CA . LYS A 1 18 ? 30.296 24.303 35.939 1.00 10.00 18 LYS A CA 8
ATOM 3213 C C . LYS A 1 18 ? 29.051 25.107 35.543 1.00 10.00 18 LYS A C 8
ATOM 3214 O O . LYS A 1 18 ? 28.324 25.663 36.363 1.00 10.00 18 LYS A O 8
ATOM 3233 N N . GLU A 1 19 ? 28.833 25.237 34.232 1.00 10.00 19 GLU A N 8
ATOM 3234 C CA . GLU A 1 19 ? 27.582 25.794 33.807 1.00 10.00 19 GLU A CA 8
ATOM 3235 C C . GLU A 1 19 ? 26.466 24.790 34.160 1.00 10.00 19 GLU A C 8
ATOM 3236 O O . GLU A 1 19 ? 25.481 25.098 34.813 1.00 10.00 19 GLU A O 8
ATOM 3248 N N . LYS A 1 20 ? 26.685 23.522 33.784 1.00 10.00 20 LYS A N 8
ATOM 3249 C CA . LYS A 1 20 ? 25.693 22.498 34.019 1.00 10.00 20 LYS A CA 8
ATOM 3250 C C . LYS A 1 20 ? 25.315 22.259 35.506 1.00 10.00 20 LYS A C 8
ATOM 3251 O O . LYS A 1 20 ? 24.263 21.708 35.689 1.00 10.00 20 LYS A O 8
ATOM 3270 N N . LYS A 1 21 ? 26.161 22.625 36.470 1.00 10.00 21 LYS A N 8
ATOM 3271 C CA . LYS A 1 21 ? 25.762 22.619 37.918 1.00 10.00 21 LYS A CA 8
ATOM 3272 C C . LYS A 1 21 ? 25.184 23.936 38.373 1.00 10.00 21 LYS A C 8
ATOM 3273 O O . LYS A 1 21 ? 24.466 23.994 39.390 1.00 10.00 21 LYS A O 8
ATOM 3292 N N . GLU A 1 22 ? 25.596 24.992 37.679 1.00 10.00 22 GLU A N 8
ATOM 3293 C CA . GLU A 1 22 ? 25.177 26.394 38.008 1.00 10.00 22 GLU A CA 8
ATOM 3294 C C . GLU A 1 22 ? 23.743 26.598 37.534 1.00 10.00 22 GLU A C 8
ATOM 3295 O O . GLU A 1 22 ? 22.830 26.759 38.311 1.00 10.00 22 GLU A O 8
ATOM 3307 N N . VAL A 1 23 ? 23.523 26.527 36.225 1.00 10.00 23 VAL A N 8
ATOM 3308 C CA . VAL A 1 23 ? 22.307 26.460 35.570 1.00 10.00 23 VAL A CA 8
ATOM 3309 C C . VAL A 1 23 ? 21.381 25.512 36.311 1.00 10.00 23 VAL A C 8
ATOM 3310 O O . VAL A 1 23 ? 20.179 25.910 36.377 1.00 10.00 23 VAL A O 8
ATOM 3323 N N . VAL A 1 24 ? 21.820 24.343 36.821 1.00 10.00 24 VAL A N 8
ATOM 3324 C CA . VAL A 1 24 ? 20.810 23.400 37.338 1.00 10.00 24 VAL A CA 8
ATOM 3325 C C . VAL A 1 24 ? 20.460 23.590 38.794 1.00 10.00 24 VAL A C 8
ATOM 3326 O O . VAL A 1 24 ? 19.388 23.152 39.220 1.00 10.00 24 VAL A O 8
ATOM 3339 N N . GLU A 1 25 ? 21.305 24.302 39.561 1.00 10.00 25 GLU A N 8
ATOM 3340 C CA . GLU A 1 25 ? 20.835 24.624 40.910 1.00 10.00 25 GLU A CA 8
ATOM 3341 C C . GLU A 1 25 ? 19.664 25.562 40.935 1.00 10.00 25 GLU A C 8
ATOM 3342 O O . GLU A 1 25 ? 18.780 25.424 41.797 1.00 10.00 25 GLU A O 8
ATOM 3354 N N . GLU A 1 26 ? 19.488 26.435 39.942 1.00 10.00 26 GLU A N 8
ATOM 3355 C CA . GLU A 1 26 ? 18.293 27.189 39.845 1.00 10.00 26 GLU A CA 8
ATOM 3356 C C . GLU A 1 26 ? 17.160 26.365 39.309 1.00 10.00 26 GLU A C 8
ATOM 3357 O O . GLU A 1 26 ? 16.059 26.840 39.486 1.00 10.00 26 GLU A O 8
ATOM 3369 N N . ALA A 1 27 ? 17.409 25.293 38.699 1.00 10.00 27 ALA A N 8
ATOM 3370 C CA . ALA A 1 27 ? 16.344 24.370 38.232 1.00 10.00 27 ALA A CA 8
ATOM 3371 C C . ALA A 1 27 ? 15.838 23.445 39.328 1.00 10.00 27 ALA A C 8
ATOM 3372 O O . ALA A 1 27 ? 14.722 22.915 39.245 1.00 10.00 27 ALA A O 8
ATOM 3379 N N . GLU A 1 28 ? 16.655 23.159 40.302 1.00 10.00 28 GLU A N 8
ATOM 3380 C CA . GLU A 1 28 ? 16.327 22.352 41.449 1.00 10.00 28 GLU A CA 8
ATOM 3381 C C . GLU A 1 28 ? 15.612 23.173 42.656 1.00 10.00 28 GLU A C 8
ATOM 3382 O O . GLU A 1 28 ? 14.699 22.746 43.302 1.00 10.00 28 GLU A O 8
ATOM 3394 N N . ASN A 1 29 ? 16.028 24.414 42.745 1.00 10.00 29 ASN A N 8
ATOM 3395 C CA . ASN A 1 29 ? 15.506 25.449 43.598 1.00 10.00 29 ASN A CA 8
ATOM 3396 C C . ASN A 1 29 ? 14.366 26.289 43.020 1.00 10.00 29 ASN A C 8
ATOM 3397 O O . ASN A 1 29 ? 13.349 26.407 43.750 1.00 10.00 29 ASN A O 8
ATOM 3415 N N . SER A 1 2 ? 31.592 15.649 15.677 1.00 10.00 2 SER A N 9
ATOM 3416 C CA . SER A 1 2 ? 30.580 15.965 16.714 1.00 10.00 2 SER A CA 9
ATOM 3417 C C . SER A 1 2 ? 30.930 17.131 17.612 1.00 10.00 2 SER A C 9
ATOM 3418 O O . SER A 1 2 ? 30.083 18.016 17.907 1.00 10.00 2 SER A O 9
ATOM 3426 N N . ASP A 1 3 ? 32.252 17.264 17.908 1.00 10.00 3 ASP A N 9
ATOM 3427 C CA . ASP A 1 3 ? 32.834 18.393 18.720 1.00 10.00 3 ASP A CA 9
ATOM 3428 C C . ASP A 1 3 ? 33.603 19.423 17.835 1.00 10.00 3 ASP A C 9
ATOM 3429 O O . ASP A 1 3 ? 33.757 20.568 18.261 1.00 10.00 3 ASP A O 9
ATOM 3438 N N . ALA A 1 4 ? 33.969 19.146 16.589 1.00 10.00 4 ALA A N 9
ATOM 3439 C CA . ALA A 1 4 ? 34.620 20.111 15.752 1.00 10.00 4 ALA A CA 9
ATOM 3440 C C . ALA A 1 4 ? 33.573 21.063 15.216 1.00 10.00 4 ALA A C 9
ATOM 3441 O O . ALA A 1 4 ? 33.962 22.177 14.936 1.00 10.00 4 ALA A O 9
ATOM 3448 N N . ALA A 1 5 ? 32.247 20.741 15.096 1.00 10.00 5 ALA A N 9
ATOM 3449 C CA . ALA A 1 5 ? 31.201 21.761 14.659 1.00 10.00 5 ALA A CA 9
ATOM 3450 C C . ALA A 1 5 ? 31.072 22.929 15.715 1.00 10.00 5 ALA A C 9
ATOM 3451 O O . ALA A 1 5 ? 31.012 24.085 15.404 1.00 10.00 5 ALA A O 9
ATOM 3458 N N . VAL A 1 6 ? 31.029 22.502 17.025 1.00 10.00 6 VAL A N 9
ATOM 3459 C CA . VAL A 1 6 ? 31.157 23.272 18.308 1.00 10.00 6 VAL A CA 9
ATOM 3460 C C . VAL A 1 6 ? 32.624 23.710 18.561 1.00 10.00 6 VAL A C 9
ATOM 3461 O O . VAL A 1 6 ? 32.934 24.166 19.674 1.00 10.00 6 VAL A O 9
ATOM 3474 N N . ASP A 1 7 ? 33.511 23.710 17.549 1.00 10.00 7 ASP A N 9
ATOM 3475 C CA . ASP A 1 7 ? 34.854 24.387 17.465 1.00 10.00 7 ASP A CA 9
ATOM 3476 C C . ASP A 1 7 ? 35.837 23.850 18.506 1.00 10.00 7 ASP A C 9
ATOM 3477 O O . ASP A 1 7 ? 36.680 24.557 19.103 1.00 10.00 7 ASP A O 9
ATOM 3486 N N . THR A 1 8 ? 35.736 22.507 18.683 1.00 10.00 8 THR A N 9
ATOM 3487 C CA . THR A 1 8 ? 36.486 21.684 19.575 1.00 10.00 8 THR A CA 9
ATOM 3488 C C . THR A 1 8 ? 36.431 22.102 21.013 1.00 10.00 8 THR A C 9
ATOM 3489 O O . THR A 1 8 ? 37.331 22.618 21.656 1.00 10.00 8 THR A O 9
ATOM 3500 N N . SER A 1 9 ? 35.190 21.916 21.548 1.00 10.00 9 SER A N 9
ATOM 3501 C CA . SER A 1 9 ? 34.784 22.303 22.968 1.00 10.00 9 SER A CA 9
ATOM 3502 C C . SER A 1 9 ? 35.210 21.319 24.049 1.00 10.00 9 SER A C 9
ATOM 3503 O O . SER A 1 9 ? 35.054 21.697 25.220 1.00 10.00 9 SER A O 9
ATOM 3511 N N . SER A 1 10 ? 35.792 20.142 23.737 1.00 10.00 10 SER A N 9
ATOM 3512 C CA . SER A 1 10 ? 36.325 19.188 24.711 1.00 10.00 10 SER A CA 9
ATOM 3513 C C . SER A 1 10 ? 37.476 19.689 25.524 1.00 10.00 10 SER A C 9
ATOM 3514 O O . SER A 1 10 ? 37.867 19.136 26.523 1.00 10.00 10 SER A O 9
ATOM 3522 N N . GLU A 1 11 ? 38.012 20.864 25.174 1.00 10.00 11 GLU A N 9
ATOM 3523 C CA . GLU A 1 11 ? 38.926 21.669 25.994 1.00 10.00 11 GLU A CA 9
ATOM 3524 C C . GLU A 1 11 ? 38.332 22.594 27.044 1.00 10.00 11 GLU A C 9
ATOM 3525 O O . GLU A 1 11 ? 38.900 22.642 28.139 1.00 10.00 11 GLU A O 9
ATOM 3537 N N . ILE A 1 12 ? 37.240 23.265 26.779 1.00 10.00 12 ILE A N 9
ATOM 3538 C CA . ILE A 1 12 ? 36.481 24.006 27.798 1.00 10.00 12 ILE A CA 9
ATOM 3539 C C . ILE A 1 12 ? 35.420 23.286 28.625 1.00 10.00 12 ILE A C 9
ATOM 3540 O O . ILE A 1 12 ? 34.971 23.847 29.571 1.00 10.00 12 ILE A O 9
ATOM 3556 N N . THR A 1 13 ? 35.016 22.103 28.247 1.00 10.00 13 THR A N 9
ATOM 3557 C CA . THR A 1 13 ? 34.088 21.247 28.881 1.00 10.00 13 THR A CA 9
ATOM 3558 C C . THR A 1 13 ? 34.008 21.298 30.443 1.00 10.00 13 THR A C 9
ATOM 3559 O O . THR A 1 13 ? 32.913 21.231 30.932 1.00 10.00 13 THR A O 9
ATOM 3570 N N . THR A 1 14 ? 35.107 21.391 31.198 1.00 10.00 14 THR A N 9
ATOM 3571 C CA . THR A 1 14 ? 35.010 21.663 32.644 1.00 10.00 14 THR A CA 9
ATOM 3572 C C . THR A 1 14 ? 34.345 22.962 33.041 1.00 10.00 14 THR A C 9
ATOM 3573 O O . THR A 1 14 ? 33.454 22.979 33.892 1.00 10.00 14 THR A O 9
ATOM 3584 N N . LYS A 1 15 ? 34.612 24.066 32.315 1.00 10.00 15 LYS A N 9
ATOM 3585 C CA . LYS A 1 15 ? 33.943 25.291 32.521 1.00 10.00 15 LYS A CA 9
ATOM 3586 C C . LYS A 1 15 ? 32.406 25.241 32.178 1.00 10.00 15 LYS A C 9
ATOM 3587 O O . LYS A 1 15 ? 31.530 25.622 32.940 1.00 10.00 15 LYS A O 9
ATOM 3606 N N . ASP A 1 16 ? 32.206 24.535 31.025 1.00 10.00 16 ASP A N 9
ATOM 3607 C CA . ASP A 1 16 ? 30.855 24.115 30.672 1.00 10.00 16 ASP A CA 9
ATOM 3608 C C . ASP A 1 16 ? 30.208 23.185 31.754 1.00 10.00 16 ASP A C 9
ATOM 3609 O O . ASP A 1 16 ? 29.008 23.222 31.982 1.00 10.00 16 ASP A O 9
ATOM 3618 N N . LEU A 1 17 ? 30.976 22.442 32.524 1.00 10.00 17 LEU A N 9
ATOM 3619 C CA . LEU A 1 17 ? 30.392 21.604 33.601 1.00 10.00 17 LEU A CA 9
ATOM 3620 C C . LEU A 1 17 ? 30.125 22.433 34.884 1.00 10.00 17 LEU A C 9
ATOM 3621 O O . LEU A 1 17 ? 29.140 22.098 35.537 1.00 10.00 17 LEU A O 9
ATOM 3637 N N . LYS A 1 18 ? 30.784 23.576 35.090 1.00 10.00 18 LYS A N 9
ATOM 3638 C CA . LYS A 1 18 ? 30.370 24.540 36.070 1.00 10.00 18 LYS A CA 9
ATOM 3639 C C . LYS A 1 18 ? 29.130 25.258 35.574 1.00 10.00 18 LYS A C 9
ATOM 3640 O O . LYS A 1 18 ? 28.293 25.626 36.426 1.00 10.00 18 LYS A O 9
ATOM 3659 N N . GLU A 1 19 ? 28.868 25.357 34.261 1.00 10.00 19 GLU A N 9
ATOM 3660 C CA . GLU A 1 19 ? 27.600 25.777 33.763 1.00 10.00 19 GLU A CA 9
ATOM 3661 C C . GLU A 1 19 ? 26.474 24.783 34.245 1.00 10.00 19 GLU A C 9
ATOM 3662 O O . GLU A 1 19 ? 25.685 25.070 35.083 1.00 10.00 19 GLU A O 9
ATOM 3674 N N . LYS A 1 20 ? 26.744 23.507 33.905 1.00 10.00 20 LYS A N 9
ATOM 3675 C CA . LYS A 1 20 ? 25.774 22.353 34.042 1.00 10.00 20 LYS A CA 9
ATOM 3676 C C . LYS A 1 20 ? 25.378 21.948 35.442 1.00 10.00 20 LYS A C 9
ATOM 3677 O O . LYS A 1 20 ? 24.359 21.282 35.603 1.00 10.00 20 LYS A O 9
ATOM 3696 N N . LYS A 1 21 ? 26.168 22.298 36.437 1.00 10.00 21 LYS A N 9
ATOM 3697 C CA . LYS A 1 21 ? 25.946 22.247 37.901 1.00 10.00 21 LYS A CA 9
ATOM 3698 C C . LYS A 1 21 ? 25.279 23.406 38.502 1.00 10.00 21 LYS A C 9
ATOM 3699 O O . LYS A 1 21 ? 24.543 23.290 39.444 1.00 10.00 21 LYS A O 9
ATOM 3718 N N . GLU A 1 22 ? 25.530 24.631 37.960 1.00 10.00 22 GLU A N 9
ATOM 3719 C CA . GLU A 1 22 ? 25.011 25.915 38.528 1.00 10.00 22 GLU A CA 9
ATOM 3720 C C . GLU A 1 22 ? 23.568 26.183 37.993 1.00 10.00 22 GLU A C 9
ATOM 3721 O O . GLU A 1 22 ? 22.671 26.560 38.732 1.00 10.00 22 GLU A O 9
ATOM 3733 N N . VAL A 1 23 ? 23.434 26.053 36.654 1.00 10.00 23 VAL A N 9
ATOM 3734 C CA . VAL A 1 23 ? 22.112 25.983 35.923 1.00 10.00 23 VAL A CA 9
ATOM 3735 C C . VAL A 1 23 ? 21.322 24.858 36.554 1.00 10.00 23 VAL A C 9
ATOM 3736 O O . VAL A 1 23 ? 20.079 24.941 36.632 1.00 10.00 23 VAL A O 9
ATOM 3749 N N . VAL A 1 24 ? 21.941 23.813 37.113 1.00 10.00 24 VAL A N 9
ATOM 3750 C CA . VAL A 1 24 ? 21.115 22.673 37.686 1.00 10.00 24 VAL A CA 9
ATOM 3751 C C . VAL A 1 24 ? 20.641 22.903 39.144 1.00 10.00 24 VAL A C 9
ATOM 3752 O O . VAL A 1 24 ? 19.472 22.614 39.484 1.00 10.00 24 VAL A O 9
ATOM 3765 N N . GLU A 1 25 ? 21.487 23.563 39.947 1.00 10.00 25 GLU A N 9
ATOM 3766 C CA . GLU A 1 25 ? 21.130 24.128 41.282 1.00 10.00 25 GLU A CA 9
ATOM 3767 C C . GLU A 1 25 ? 20.038 25.186 41.101 1.00 10.00 25 GLU A C 9
ATOM 3768 O O . GLU A 1 25 ? 19.083 25.224 41.904 1.00 10.00 25 GLU A O 9
ATOM 3780 N N . GLU A 1 26 ? 20.163 26.070 40.093 1.00 10.00 26 GLU A N 9
ATOM 3781 C CA . GLU A 1 26 ? 19.107 27.006 39.598 1.00 10.00 26 GLU A CA 9
ATOM 3782 C C . GLU A 1 26 ? 17.807 26.324 39.097 1.00 10.00 26 GLU A C 9
ATOM 3783 O O . GLU A 1 26 ? 16.723 26.826 39.430 1.00 10.00 26 GLU A O 9
ATOM 3795 N N . ALA A 1 27 ? 17.897 25.189 38.443 1.00 10.00 27 ALA A N 9
ATOM 3796 C CA . ALA A 1 27 ? 16.733 24.331 38.042 1.00 10.00 27 ALA A CA 9
ATOM 3797 C C . ALA A 1 27 ? 16.060 23.627 39.219 1.00 10.00 27 ALA A C 9
ATOM 3798 O O . ALA A 1 27 ? 15.012 22.957 39.097 1.00 10.00 27 ALA A O 9
ATOM 3805 N N . GLU A 1 28 ? 16.663 23.531 40.414 1.00 10.00 28 GLU A N 9
ATOM 3806 C CA . GLU A 1 28 ? 16.032 23.078 41.634 1.00 10.00 28 GLU A CA 9
ATOM 3807 C C . GLU A 1 28 ? 15.231 24.215 42.366 1.00 10.00 28 GLU A C 9
ATOM 3808 O O . GLU A 1 28 ? 14.536 23.964 43.360 1.00 10.00 28 GLU A O 9
ATOM 3820 N N . ASN A 1 29 ? 15.422 25.514 41.989 1.00 10.00 29 ASN A N 9
ATOM 3821 C CA . ASN A 1 29 ? 14.739 26.762 42.510 1.00 10.00 29 ASN A CA 9
ATOM 3822 C C . ASN A 1 29 ? 13.174 26.716 42.219 1.00 10.00 29 ASN A C 9
ATOM 3823 O O . ASN A 1 29 ? 12.389 26.934 43.180 1.00 10.00 29 ASN A O 9
ATOM 3841 N N . SER A 1 2 ? 33.230 13.594 16.436 1.00 10.00 2 SER A N 10
ATOM 3842 C CA . SER A 1 2 ? 32.239 14.570 16.776 1.00 10.00 2 SER A CA 10
ATOM 3843 C C . SER A 1 2 ? 32.773 15.902 17.310 1.00 10.00 2 SER A C 10
ATOM 3844 O O . SER A 1 2 ? 32.304 17.002 16.912 1.00 10.00 2 SER A O 10
ATOM 3852 N N . ASP A 1 3 ? 33.821 15.881 18.152 1.00 10.00 3 ASP A N 10
ATOM 3853 C CA . ASP A 1 3 ? 34.384 17.010 18.856 1.00 10.00 3 ASP A CA 10
ATOM 3854 C C . ASP A 1 3 ? 35.312 17.886 17.951 1.00 10.00 3 ASP A C 10
ATOM 3855 O O . ASP A 1 3 ? 35.523 19.051 18.300 1.00 10.00 3 ASP A O 10
ATOM 3864 N N . ALA A 1 4 ? 35.798 17.395 16.788 1.00 10.00 4 ALA A N 10
ATOM 3865 C CA . ALA A 1 4 ? 36.473 18.119 15.753 1.00 10.00 4 ALA A CA 10
ATOM 3866 C C . ALA A 1 4 ? 35.557 19.089 15.015 1.00 10.00 4 ALA A C 10
ATOM 3867 O O . ALA A 1 4 ? 36.137 20.160 14.601 1.00 10.00 4 ALA A O 10
ATOM 3874 N N . ALA A 1 5 ? 34.231 18.834 15.053 1.00 10.00 5 ALA A N 10
ATOM 3875 C CA . ALA A 1 5 ? 33.254 19.820 14.674 1.00 10.00 5 ALA A CA 10
ATOM 3876 C C . ALA A 1 5 ? 32.884 20.799 15.848 1.00 10.00 5 ALA A C 10
ATOM 3877 O O . ALA A 1 5 ? 31.988 21.609 15.714 1.00 10.00 5 ALA A O 10
ATOM 3884 N N . VAL A 1 6 ? 33.513 20.785 17.063 1.00 10.00 6 VAL A N 10
ATOM 3885 C CA . VAL A 1 6 ? 33.122 21.629 18.231 1.00 10.00 6 VAL A CA 10
ATOM 3886 C C . VAL A 1 6 ? 34.346 22.401 18.718 1.00 10.00 6 VAL A C 10
ATOM 3887 O O . VAL A 1 6 ? 34.229 23.166 19.657 1.00 10.00 6 VAL A O 10
ATOM 3900 N N . ASP A 1 7 ? 35.521 22.237 18.073 1.00 10.00 7 ASP A N 10
ATOM 3901 C CA . ASP A 1 7 ? 36.873 22.782 18.420 1.00 10.00 7 ASP A CA 10
ATOM 3902 C C . ASP A 1 7 ? 37.456 22.201 19.701 1.00 10.00 7 ASP A C 10
ATOM 3903 O O . ASP A 1 7 ? 37.880 22.839 20.688 1.00 10.00 7 ASP A O 10
ATOM 3912 N N . THR A 1 8 ? 37.448 20.863 19.768 1.00 10.00 8 THR A N 10
ATOM 3913 C CA . THR A 1 8 ? 37.716 20.017 20.920 1.00 10.00 8 THR A CA 10
ATOM 3914 C C . THR A 1 8 ? 37.209 20.645 22.255 1.00 10.00 8 THR A C 10
ATOM 3915 O O . THR A 1 8 ? 38.004 21.116 23.098 1.00 10.00 8 THR A O 10
ATOM 3926 N N . SER A 1 9 ? 35.902 20.480 22.485 1.00 10.00 9 SER A N 10
ATOM 3927 C CA . SER A 1 9 ? 35.296 20.873 23.722 1.00 10.00 9 SER A CA 10
ATOM 3928 C C . SER A 1 9 ? 35.846 20.010 24.870 1.00 10.00 9 SER A C 10
ATOM 3929 O O . SER A 1 9 ? 35.907 20.536 25.990 1.00 10.00 9 SER A O 10
ATOM 3937 N N . SER A 1 10 ? 36.542 18.868 24.611 1.00 10.00 10 SER A N 10
ATOM 3938 C CA . SER A 1 10 ? 37.098 18.004 25.630 1.00 10.00 10 SER A CA 10
ATOM 3939 C C . SER A 1 10 ? 38.227 18.707 26.479 1.00 10.00 10 SER A C 10
ATOM 3940 O O . SER A 1 10 ? 38.665 18.181 27.527 1.00 10.00 10 SER A O 10
ATOM 3948 N N . GLU A 1 11 ? 38.734 19.836 25.989 1.00 10.00 11 GLU A N 10
ATOM 3949 C CA . GLU A 1 11 ? 39.679 20.678 26.806 1.00 10.00 11 GLU A CA 10
ATOM 3950 C C . GLU A 1 11 ? 39.013 21.593 27.869 1.00 10.00 11 GLU A C 10
ATOM 3951 O O . GLU A 1 11 ? 39.367 21.581 29.047 1.00 10.00 11 GLU A O 10
ATOM 3963 N N . ILE A 1 12 ? 38.005 22.349 27.443 1.00 10.00 12 ILE A N 10
ATOM 3964 C CA . ILE A 1 12 ? 37.348 23.304 28.235 1.00 10.00 12 ILE A CA 10
ATOM 3965 C C . ILE A 1 12 ? 36.206 22.733 29.048 1.00 10.00 12 ILE A C 10
ATOM 3966 O O . ILE A 1 12 ? 35.689 23.500 29.854 1.00 10.00 12 ILE A O 10
ATOM 3982 N N . THR A 1 13 ? 35.634 21.557 28.726 1.00 10.00 13 THR A N 10
ATOM 3983 C CA . THR A 1 13 ? 34.441 20.998 29.306 1.00 10.00 13 THR A CA 10
ATOM 3984 C C . THR A 1 13 ? 34.133 21.209 30.753 1.00 10.00 13 THR A C 10
ATOM 3985 O O . THR A 1 13 ? 32.924 21.152 31.069 1.00 10.00 13 THR A O 10
ATOM 3996 N N . THR A 1 14 ? 35.108 21.320 31.584 1.00 10.00 14 THR A N 10
ATOM 3997 C CA . THR A 1 14 ? 34.856 21.536 33.037 1.00 10.00 14 THR A CA 10
ATOM 3998 C C . THR A 1 14 ? 34.225 22.911 33.245 1.00 10.00 14 THR A C 10
ATOM 3999 O O . THR A 1 14 ? 33.284 23.018 34.026 1.00 10.00 14 THR A O 10
ATOM 4010 N N . LYS A 1 15 ? 34.624 23.858 32.449 1.00 10.00 15 LYS A N 10
ATOM 4011 C CA . LYS A 1 15 ? 34.021 25.194 32.424 1.00 10.00 15 LYS A CA 10
ATOM 4012 C C . LYS A 1 15 ? 32.535 25.247 32.026 1.00 10.00 15 LYS A C 10
ATOM 4013 O O . LYS A 1 15 ? 31.718 25.807 32.771 1.00 10.00 15 LYS A O 10
ATOM 4032 N N . ASP A 1 16 ? 32.256 24.393 31.039 1.00 10.00 16 ASP A N 10
ATOM 4033 C CA . ASP A 1 16 ? 30.878 24.244 30.656 1.00 10.00 16 ASP A CA 10
ATOM 4034 C C . ASP A 1 16 ? 30.125 23.398 31.642 1.00 10.00 16 ASP A C 10
ATOM 4035 O O . ASP A 1 16 ? 28.927 23.611 31.827 1.00 10.00 16 ASP A O 10
ATOM 4044 N N . LEU A 1 17 ? 30.811 22.515 32.411 1.00 10.00 17 LEU A N 10
ATOM 4045 C CA . LEU A 1 17 ? 29.986 21.617 33.252 1.00 10.00 17 LEU A CA 10
ATOM 4046 C C . LEU A 1 17 ? 29.804 22.309 34.593 1.00 10.00 17 LEU A C 10
ATOM 4047 O O . LEU A 1 17 ? 28.782 22.006 35.273 1.00 10.00 17 LEU A O 10
ATOM 4063 N N . LYS A 1 18 ? 30.689 23.285 34.940 1.00 10.00 18 LYS A N 10
ATOM 4064 C CA . LYS A 1 18 ? 30.319 24.234 35.978 1.00 10.00 18 LYS A CA 10
ATOM 4065 C C . LYS A 1 18 ? 29.067 24.978 35.600 1.00 10.00 18 LYS A C 10
ATOM 4066 O O . LYS A 1 18 ? 28.311 25.313 36.505 1.00 10.00 18 LYS A O 10
ATOM 4085 N N . GLU A 1 19 ? 28.879 25.277 34.291 1.00 10.00 19 GLU A N 10
ATOM 4086 C CA . GLU A 1 19 ? 27.614 25.858 33.921 1.00 10.00 19 GLU A CA 10
ATOM 4087 C C . GLU A 1 19 ? 26.497 24.879 34.280 1.00 10.00 19 GLU A C 10
ATOM 4088 O O . GLU A 1 19 ? 25.501 25.209 34.959 1.00 10.00 19 GLU A O 10
ATOM 4100 N N . LYS A 1 20 ? 26.630 23.622 33.725 1.00 10.00 20 LYS A N 10
ATOM 4101 C CA . LYS A 1 20 ? 25.591 22.580 33.943 1.00 10.00 20 LYS A CA 10
ATOM 4102 C C . LYS A 1 20 ? 25.195 22.287 35.414 1.00 10.00 20 LYS A C 10
ATOM 4103 O O . LYS A 1 20 ? 24.072 21.772 35.618 1.00 10.00 20 LYS A O 10
ATOM 4122 N N . LYS A 1 21 ? 26.067 22.648 36.353 1.00 10.00 21 LYS A N 10
ATOM 4123 C CA . LYS A 1 21 ? 25.881 22.655 37.843 1.00 10.00 21 LYS A CA 10
ATOM 4124 C C . LYS A 1 21 ? 25.292 23.919 38.498 1.00 10.00 21 LYS A C 10
ATOM 4125 O O . LYS A 1 21 ? 24.642 23.843 39.543 1.00 10.00 21 LYS A O 10
ATOM 4144 N N . GLU A 1 22 ? 25.533 25.045 37.847 1.00 10.00 22 GLU A N 10
ATOM 4145 C CA . GLU A 1 22 ? 24.988 26.349 38.200 1.00 10.00 22 GLU A CA 10
ATOM 4146 C C . GLU A 1 22 ? 23.562 26.470 37.650 1.00 10.00 22 GLU A C 10
ATOM 4147 O O . GLU A 1 22 ? 22.669 26.903 38.413 1.00 10.00 22 GLU A O 10
ATOM 4159 N N . VAL A 1 23 ? 23.349 26.181 36.330 1.00 10.00 23 VAL A N 10
ATOM 4160 C CA . VAL A 1 23 ? 21.957 26.043 35.780 1.00 10.00 23 VAL A CA 10
ATOM 4161 C C . VAL A 1 23 ? 21.154 24.941 36.525 1.00 10.00 23 VAL A C 10
ATOM 4162 O O . VAL A 1 23 ? 20.010 25.170 36.788 1.00 10.00 23 VAL A O 10
ATOM 4175 N N . VAL A 1 24 ? 21.866 23.845 36.878 1.00 10.00 24 VAL A N 10
ATOM 4176 C CA . VAL A 1 24 ? 21.069 22.722 37.520 1.00 10.00 24 VAL A CA 10
ATOM 4177 C C . VAL A 1 24 ? 20.856 22.998 39.046 1.00 10.00 24 VAL A C 10
ATOM 4178 O O . VAL A 1 24 ? 19.867 22.523 39.609 1.00 10.00 24 VAL A O 10
ATOM 4191 N N . GLU A 1 25 ? 21.641 23.904 39.643 1.00 10.00 25 GLU A N 10
ATOM 4192 C CA . GLU A 1 25 ? 21.264 24.494 40.948 1.00 10.00 25 GLU A CA 10
ATOM 4193 C C . GLU A 1 25 ? 20.037 25.441 40.859 1.00 10.00 25 GLU A C 10
ATOM 4194 O O . GLU A 1 25 ? 19.095 25.387 41.594 1.00 10.00 25 GLU A O 10
ATOM 4206 N N . GLU A 1 26 ? 19.979 26.343 39.922 1.00 10.00 26 GLU A N 10
ATOM 4207 C CA . GLU A 1 26 ? 18.873 27.224 39.635 1.00 10.00 26 GLU A CA 10
ATOM 4208 C C . GLU A 1 26 ? 17.561 26.484 39.110 1.00 10.00 26 GLU A C 10
ATOM 4209 O O . GLU A 1 26 ? 16.428 26.922 39.385 1.00 10.00 26 GLU A O 10
ATOM 4221 N N . ALA A 1 27 ? 17.686 25.245 38.603 1.00 10.00 27 ALA A N 10
ATOM 4222 C CA . ALA A 1 27 ? 16.618 24.332 38.168 1.00 10.00 27 ALA A CA 10
ATOM 4223 C C . ALA A 1 27 ? 15.956 23.499 39.237 1.00 10.00 27 ALA A C 10
ATOM 4224 O O . ALA A 1 27 ? 14.782 23.169 39.177 1.00 10.00 27 ALA A O 10
ATOM 4231 N N . GLU A 1 28 ? 16.692 23.257 40.358 1.00 10.00 28 GLU A N 10
ATOM 4232 C CA . GLU A 1 28 ? 16.115 22.601 41.614 1.00 10.00 28 GLU A CA 10
ATOM 4233 C C . GLU A 1 28 ? 15.451 23.632 42.517 1.00 10.00 28 GLU A C 10
ATOM 4234 O O . GLU A 1 28 ? 14.700 23.239 43.455 1.00 10.00 28 GLU A O 10
ATOM 4246 N N . ASN A 1 29 ? 15.702 24.938 42.273 1.00 10.00 29 ASN A N 10
ATOM 4247 C CA . ASN A 1 29 ? 15.295 26.070 43.093 1.00 10.00 29 ASN A CA 10
ATOM 4248 C C . ASN A 1 29 ? 13.782 26.352 43.020 1.00 10.00 29 ASN A C 10
ATOM 4249 O O . ASN A 1 29 ? 13.149 26.376 44.102 1.00 10.00 29 ASN A O 10
ATOM 4267 N N . SER A 1 2 ? 36.310 14.318 16.573 1.00 10.00 2 SER A N 11
ATOM 4268 C CA . SER A 1 2 ? 35.190 15.249 16.374 1.00 10.00 2 SER A CA 11
ATOM 4269 C C . SER A 1 2 ? 35.562 16.548 17.048 1.00 10.00 2 SER A C 11
ATOM 4270 O O . SER A 1 2 ? 34.996 17.631 16.615 1.00 10.00 2 SER A O 11
ATOM 4278 N N . ASP A 1 3 ? 36.564 16.564 17.986 1.00 10.00 3 ASP A N 11
ATOM 4279 C CA . ASP A 1 3 ? 36.835 17.697 18.854 1.00 10.00 3 ASP A CA 11
ATOM 4280 C C . ASP A 1 3 ? 37.378 18.918 18.213 1.00 10.00 3 ASP A C 11
ATOM 4281 O O . ASP A 1 3 ? 37.356 19.953 18.871 1.00 10.00 3 ASP A O 11
ATOM 4290 N N . ALA A 1 4 ? 37.843 18.951 16.895 1.00 10.00 4 ALA A N 11
ATOM 4291 C CA . ALA A 1 4 ? 38.170 20.204 16.295 1.00 10.00 4 ALA A CA 11
ATOM 4292 C C . ALA A 1 4 ? 36.987 20.888 15.697 1.00 10.00 4 ALA A C 11
ATOM 4293 O O . ALA A 1 4 ? 36.960 22.070 15.902 1.00 10.00 4 ALA A O 11
ATOM 4300 N N . ALA A 1 5 ? 35.938 20.118 15.234 1.00 10.00 5 ALA A N 11
ATOM 4301 C CA . ALA A 1 5 ? 34.630 20.718 14.837 1.00 10.00 5 ALA A CA 11
ATOM 4302 C C . ALA A 1 5 ? 33.947 21.309 16.107 1.00 10.00 5 ALA A C 11
ATOM 4303 O O . ALA A 1 5 ? 33.136 22.265 16.086 1.00 10.00 5 ALA A O 11
ATOM 4310 N N . VAL A 1 6 ? 34.123 20.674 17.267 1.00 10.00 6 VAL A N 11
ATOM 4311 C CA . VAL A 1 6 ? 33.584 21.148 18.572 1.00 10.00 6 VAL A CA 11
ATOM 4312 C C . VAL A 1 6 ? 34.529 22.160 19.268 1.00 10.00 6 VAL A C 11
ATOM 4313 O O . VAL A 1 6 ? 34.497 22.437 20.421 1.00 10.00 6 VAL A O 11
ATOM 4326 N N . ASP A 1 7 ? 35.465 22.748 18.496 1.00 10.00 7 ASP A N 11
ATOM 4327 C CA . ASP A 1 7 ? 36.486 23.786 18.783 1.00 10.00 7 ASP A CA 11
ATOM 4328 C C . ASP A 1 7 ? 37.408 23.619 19.977 1.00 10.00 7 ASP A C 11
ATOM 4329 O O . ASP A 1 7 ? 37.571 24.505 20.808 1.00 10.00 7 ASP A O 11
ATOM 4338 N N . THR A 1 8 ? 37.970 22.378 20.028 1.00 10.00 8 THR A N 11
ATOM 4339 C CA . THR A 1 8 ? 38.782 21.832 21.117 1.00 10.00 8 THR A CA 11
ATOM 4340 C C . THR A 1 8 ? 38.089 21.838 22.512 1.00 10.00 8 THR A C 11
ATOM 4341 O O . THR A 1 8 ? 38.603 22.320 23.509 1.00 10.00 8 THR A O 11
ATOM 4352 N N . SER A 1 9 ? 36.896 21.150 22.557 1.00 10.00 9 SER A N 11
ATOM 4353 C CA . SER A 1 9 ? 35.984 21.167 23.759 1.00 10.00 9 SER A CA 11
ATOM 4354 C C . SER A 1 9 ? 36.740 20.565 24.944 1.00 10.00 9 SER A C 11
ATOM 4355 O O . SER A 1 9 ? 36.532 20.915 26.086 1.00 10.00 9 SER A O 11
ATOM 4363 N N . SER A 1 10 ? 37.690 19.628 24.771 1.00 10.00 10 SER A N 11
ATOM 4364 C CA . SER A 1 10 ? 38.453 18.955 25.889 1.00 10.00 10 SER A CA 11
ATOM 4365 C C . SER A 1 10 ? 39.289 20.009 26.712 1.00 10.00 10 SER A C 11
ATOM 4366 O O . SER A 1 10 ? 39.671 19.676 27.848 1.00 10.00 10 SER A O 11
ATOM 4374 N N . GLU A 1 11 ? 39.551 21.220 26.234 1.00 10.00 11 GLU A N 11
ATOM 4375 C CA . GLU A 1 11 ? 40.061 22.340 27.042 1.00 10.00 11 GLU A CA 11
ATOM 4376 C C . GLU A 1 11 ? 39.025 22.897 27.951 1.00 10.00 11 GLU A C 11
ATOM 4377 O O . GLU A 1 11 ? 39.275 22.958 29.175 1.00 10.00 11 GLU A O 11
ATOM 4389 N N . ILE A 1 12 ? 37.871 23.276 27.405 1.00 10.00 12 ILE A N 11
ATOM 4390 C CA . ILE A 1 12 ? 36.869 24.014 28.096 1.00 10.00 12 ILE A CA 11
ATOM 4391 C C . ILE A 1 12 ? 35.895 23.231 28.966 1.00 10.00 12 ILE A C 11
ATOM 4392 O O . ILE A 1 12 ? 35.326 23.872 29.857 1.00 10.00 12 ILE A O 11
ATOM 4408 N N . THR A 1 13 ? 35.746 21.905 28.778 1.00 10.00 13 THR A N 11
ATOM 4409 C CA . THR A 1 13 ? 34.756 20.977 29.455 1.00 10.00 13 THR A CA 11
ATOM 4410 C C . THR A 1 13 ? 34.431 21.296 30.943 1.00 10.00 13 THR A C 11
ATOM 4411 O O . THR A 1 13 ? 33.248 21.429 31.177 1.00 10.00 13 THR A O 11
ATOM 4422 N N . THR A 1 14 ? 35.455 21.507 31.788 1.00 10.00 14 THR A N 11
ATOM 4423 C CA . THR A 1 14 ? 35.263 21.864 33.184 1.00 10.00 14 THR A CA 11
ATOM 4424 C C . THR A 1 14 ? 34.325 23.132 33.254 1.00 10.00 14 THR A C 11
ATOM 4425 O O . THR A 1 14 ? 33.369 23.205 34.038 1.00 10.00 14 THR A O 11
ATOM 4436 N N . LYS A 1 15 ? 34.539 24.136 32.431 1.00 10.00 15 LYS A N 11
ATOM 4437 C CA . LYS A 1 15 ? 33.706 25.352 32.431 1.00 10.00 15 LYS A CA 11
ATOM 4438 C C . LYS A 1 15 ? 32.275 25.093 31.967 1.00 10.00 15 LYS A C 11
ATOM 4439 O O . LYS A 1 15 ? 31.317 25.479 32.676 1.00 10.00 15 LYS A O 11
ATOM 4458 N N . ASP A 1 16 ? 32.197 24.216 31.010 1.00 10.00 16 ASP A N 11
ATOM 4459 C CA . ASP A 1 16 ? 30.847 23.670 30.594 1.00 10.00 16 ASP A CA 11
ATOM 4460 C C . ASP A 1 16 ? 30.227 22.765 31.680 1.00 10.00 16 ASP A C 11
ATOM 4461 O O . ASP A 1 16 ? 29.048 22.862 31.790 1.00 10.00 16 ASP A O 11
ATOM 4470 N N . LEU A 1 17 ? 30.960 22.081 32.568 1.00 10.00 17 LEU A N 11
ATOM 4471 C CA . LEU A 1 17 ? 30.305 21.361 33.650 1.00 10.00 17 LEU A CA 11
ATOM 4472 C C . LEU A 1 17 ? 29.865 22.245 34.812 1.00 10.00 17 LEU A C 11
ATOM 4473 O O . LEU A 1 17 ? 28.977 21.863 35.541 1.00 10.00 17 LEU A O 11
ATOM 4489 N N . LYS A 1 18 ? 30.456 23.423 34.969 1.00 10.00 18 LYS A N 11
ATOM 4490 C CA . LYS A 1 18 ? 29.974 24.354 35.942 1.00 10.00 18 LYS A CA 11
ATOM 4491 C C . LYS A 1 18 ? 28.811 25.193 35.480 1.00 10.00 18 LYS A C 11
ATOM 4492 O O . LYS A 1 18 ? 28.133 25.841 36.330 1.00 10.00 18 LYS A O 11
ATOM 4511 N N . GLU A 1 19 ? 28.678 25.217 34.132 1.00 10.00 19 GLU A N 11
ATOM 4512 C CA . GLU A 1 19 ? 27.505 25.684 33.518 1.00 10.00 19 GLU A CA 11
ATOM 4513 C C . GLU A 1 19 ? 26.382 24.764 33.953 1.00 10.00 19 GLU A C 11
ATOM 4514 O O . GLU A 1 19 ? 25.356 25.073 34.637 1.00 10.00 19 GLU A O 11
ATOM 4526 N N . LYS A 1 20 ? 26.684 23.447 33.756 1.00 10.00 20 LYS A N 11
ATOM 4527 C CA . LYS A 1 20 ? 25.637 22.367 33.872 1.00 10.00 20 LYS A CA 11
ATOM 4528 C C . LYS A 1 20 ? 25.163 22.032 35.286 1.00 10.00 20 LYS A C 11
ATOM 4529 O O . LYS A 1 20 ? 24.114 21.396 35.422 1.00 10.00 20 LYS A O 11
ATOM 4548 N N . LYS A 1 21 ? 25.917 22.406 36.311 1.00 10.00 21 LYS A N 11
ATOM 4549 C CA . LYS A 1 21 ? 25.625 22.399 37.749 1.00 10.00 21 LYS A CA 11
ATOM 4550 C C . LYS A 1 21 ? 25.052 23.740 38.283 1.00 10.00 21 LYS A C 11
ATOM 4551 O O . LYS A 1 21 ? 24.251 23.756 39.223 1.00 10.00 21 LYS A O 11
ATOM 4570 N N . GLU A 1 22 ? 25.318 24.862 37.619 1.00 10.00 22 GLU A N 11
ATOM 4571 C CA . GLU A 1 22 ? 24.944 26.179 38.170 1.00 10.00 22 GLU A CA 11
ATOM 4572 C C . GLU A 1 22 ? 23.608 26.571 37.575 1.00 10.00 22 GLU A C 11
ATOM 4573 O O . GLU A 1 22 ? 22.767 27.215 38.202 1.00 10.00 22 GLU A O 11
ATOM 4585 N N . VAL A 1 23 ? 23.378 26.254 36.271 1.00 10.00 23 VAL A N 11
ATOM 4586 C CA . VAL A 1 23 ? 22.127 26.197 35.537 1.00 10.00 23 VAL A CA 11
ATOM 4587 C C . VAL A 1 23 ? 21.183 25.322 36.271 1.00 10.00 23 VAL A C 11
ATOM 4588 O O . VAL A 1 23 ? 20.060 25.665 36.505 1.00 10.00 23 VAL A O 11
ATOM 4601 N N . VAL A 1 24 ? 21.661 24.110 36.700 1.00 10.00 24 VAL A N 11
ATOM 4602 C CA . VAL A 1 24 ? 20.865 23.123 37.420 1.00 10.00 24 VAL A CA 11
ATOM 4603 C C . VAL A 1 24 ? 20.510 23.428 38.870 1.00 10.00 24 VAL A C 11
ATOM 4604 O O . VAL A 1 24 ? 19.427 22.922 39.277 1.00 10.00 24 VAL A O 11
ATOM 4617 N N . GLU A 1 25 ? 21.374 24.075 39.636 1.00 10.00 25 GLU A N 11
ATOM 4618 C CA . GLU A 1 25 ? 21.040 24.458 41.039 1.00 10.00 25 GLU A CA 11
ATOM 4619 C C . GLU A 1 25 ? 19.975 25.520 41.084 1.00 10.00 25 GLU A C 11
ATOM 4620 O O . GLU A 1 25 ? 19.029 25.558 41.848 1.00 10.00 25 GLU A O 11
ATOM 4632 N N . GLU A 1 26 ? 20.016 26.471 40.094 1.00 10.00 26 GLU A N 11
ATOM 4633 C CA . GLU A 1 26 ? 18.940 27.427 39.759 1.00 10.00 26 GLU A CA 11
ATOM 4634 C C . GLU A 1 26 ? 17.659 26.775 39.169 1.00 10.00 26 GLU A C 11
ATOM 4635 O O . GLU A 1 26 ? 16.552 27.262 39.283 1.00 10.00 26 GLU A O 11
ATOM 4647 N N . ALA A 1 27 ? 17.750 25.576 38.560 1.00 10.00 27 ALA A N 11
ATOM 4648 C CA . ALA A 1 27 ? 16.647 24.729 38.136 1.00 10.00 27 ALA A CA 11
ATOM 4649 C C . ALA A 1 27 ? 15.963 23.749 39.129 1.00 10.00 27 ALA A C 11
ATOM 4650 O O . ALA A 1 27 ? 14.814 23.509 39.039 1.00 10.00 27 ALA A O 11
ATOM 4657 N N . GLU A 1 28 ? 16.681 23.350 40.164 1.00 10.00 28 GLU A N 11
ATOM 4658 C CA . GLU A 1 28 ? 16.224 22.594 41.289 1.00 10.00 28 GLU A CA 11
ATOM 4659 C C . GLU A 1 28 ? 15.740 23.424 42.495 1.00 10.00 28 GLU A C 11
ATOM 4660 O O . GLU A 1 28 ? 15.091 22.796 43.384 1.00 10.00 28 GLU A O 11
ATOM 4672 N N . ASN A 1 29 ? 16.078 24.696 42.615 1.00 10.00 29 ASN A N 11
ATOM 4673 C CA . ASN A 1 29 ? 15.606 25.568 43.696 1.00 10.00 29 ASN A CA 11
ATOM 4674 C C . ASN A 1 29 ? 14.118 25.773 43.605 1.00 10.00 29 ASN A C 11
ATOM 4675 O O . ASN A 1 29 ? 13.555 25.754 44.734 1.00 10.00 29 ASN A O 11
ATOM 4693 N N . SER A 1 2 ? 40.581 17.298 15.260 1.00 10.00 2 SER A N 12
ATOM 4694 C CA . SER A 1 2 ? 39.125 17.044 15.218 1.00 10.00 2 SER A CA 12
ATOM 4695 C C . SER A 1 2 ? 38.259 17.842 16.223 1.00 10.00 2 SER A C 12
ATOM 4696 O O . SER A 1 2 ? 37.058 18.018 16.021 1.00 10.00 2 SER A O 12
ATOM 4704 N N . ASP A 1 3 ? 38.938 18.393 17.233 1.00 10.00 3 ASP A N 12
ATOM 4705 C CA . ASP A 1 3 ? 38.378 19.233 18.333 1.00 10.00 3 ASP A CA 12
ATOM 4706 C C . ASP A 1 3 ? 38.536 20.715 18.030 1.00 10.00 3 ASP A C 12
ATOM 4707 O O . ASP A 1 3 ? 37.866 21.558 18.644 1.00 10.00 3 ASP A O 12
ATOM 4716 N N . ALA A 1 4 ? 39.308 21.024 16.983 1.00 10.00 4 ALA A N 12
ATOM 4717 C CA . ALA A 1 4 ? 39.508 22.439 16.580 1.00 10.00 4 ALA A CA 12
ATOM 4718 C C . ALA A 1 4 ? 38.230 22.983 15.927 1.00 10.00 4 ALA A C 12
ATOM 4719 O O . ALA A 1 4 ? 37.791 24.108 16.190 1.00 10.00 4 ALA A O 12
ATOM 4726 N N . ALA A 1 5 ? 37.567 22.136 15.130 1.00 10.00 5 ALA A N 12
ATOM 4727 C CA . ALA A 1 5 ? 36.296 22.398 14.504 1.00 10.00 5 ALA A CA 12
ATOM 4728 C C . ALA A 1 5 ? 35.139 22.596 15.553 1.00 10.00 5 ALA A C 12
ATOM 4729 O O . ALA A 1 5 ? 34.082 23.160 15.217 1.00 10.00 5 ALA A O 12
ATOM 4736 N N . VAL A 1 6 ? 35.433 22.175 16.763 1.00 10.00 6 VAL A N 12
ATOM 4737 C CA . VAL A 1 6 ? 34.534 22.387 17.997 1.00 10.00 6 VAL A CA 12
ATOM 4738 C C . VAL A 1 6 ? 34.963 23.597 18.845 1.00 10.00 6 VAL A C 12
ATOM 4739 O O . VAL A 1 6 ? 34.669 23.636 20.060 1.00 10.00 6 VAL A O 12
ATOM 4752 N N . ASP A 1 7 ? 35.887 24.414 18.334 1.00 10.00 7 ASP A N 12
ATOM 4753 C CA . ASP A 1 7 ? 36.506 25.623 18.865 1.00 10.00 7 ASP A CA 12
ATOM 4754 C C . ASP A 1 7 ? 37.435 25.240 20.013 1.00 10.00 7 ASP A C 12
ATOM 4755 O O . ASP A 1 7 ? 37.470 25.910 21.072 1.00 10.00 7 ASP A O 12
ATOM 4764 N N . THR A 1 8 ? 38.087 24.072 19.935 1.00 10.00 8 THR A N 12
ATOM 4765 C CA . THR A 1 8 ? 38.932 23.579 21.028 1.00 10.00 8 THR A CA 12
ATOM 4766 C C . THR A 1 8 ? 38.182 23.259 22.318 1.00 10.00 8 THR A C 12
ATOM 4767 O O . THR A 1 8 ? 38.600 23.809 23.322 1.00 10.00 8 THR A O 12
ATOM 4778 N N . SER A 1 9 ? 37.004 22.530 22.229 1.00 10.00 9 SER A N 12
ATOM 4779 C CA . SER A 1 9 ? 36.163 22.268 23.411 1.00 10.00 9 SER A CA 12
ATOM 4780 C C . SER A 1 9 ? 36.877 21.476 24.497 1.00 10.00 9 SER A C 12
ATOM 4781 O O . SER A 1 9 ? 36.391 21.568 25.647 1.00 10.00 9 SER A O 12
ATOM 4789 N N . SER A 1 10 ? 37.995 20.850 24.148 1.00 10.00 10 SER A N 12
ATOM 4790 C CA . SER A 1 10 ? 38.818 20.216 25.219 1.00 10.00 10 SER A CA 12
ATOM 4791 C C . SER A 1 10 ? 39.256 21.060 26.370 1.00 10.00 10 SER A C 12
ATOM 4792 O O . SER A 1 10 ? 39.415 20.593 27.457 1.00 10.00 10 SER A O 12
ATOM 4800 N N . GLU A 1 11 ? 39.303 22.369 26.036 1.00 10.00 11 GLU A N 12
ATOM 4801 C CA . GLU A 1 11 ? 39.678 23.357 27.020 1.00 10.00 11 GLU A CA 12
ATOM 4802 C C . GLU A 1 11 ? 38.496 23.785 27.850 1.00 10.00 11 GLU A C 12
ATOM 4803 O O . GLU A 1 11 ? 38.561 23.943 29.060 1.00 10.00 11 GLU A O 12
ATOM 4815 N N . ILE A 1 12 ? 37.323 23.948 27.277 1.00 10.00 12 ILE A N 12
ATOM 4816 C CA . ILE A 1 12 ? 36.092 24.595 27.940 1.00 10.00 12 ILE A CA 12
ATOM 4817 C C . ILE A 1 12 ? 35.104 23.716 28.633 1.00 10.00 12 ILE A C 12
ATOM 4818 O O . ILE A 1 12 ? 34.373 24.175 29.493 1.00 10.00 12 ILE A O 12
ATOM 4834 N N . THR A 1 13 ? 35.192 22.403 28.449 1.00 10.00 13 THR A N 12
ATOM 4835 C CA . THR A 1 13 ? 34.429 21.359 29.042 1.00 10.00 13 THR A CA 12
ATOM 4836 C C . THR A 1 13 ? 34.394 21.451 30.569 1.00 10.00 13 THR A C 12
ATOM 4837 O O . THR A 1 13 ? 33.257 21.416 31.030 1.00 10.00 13 THR A O 12
ATOM 4848 N N . THR A 1 14 ? 35.418 21.807 31.354 1.00 10.00 14 THR A N 12
ATOM 4849 C CA . THR A 1 14 ? 35.235 22.085 32.789 1.00 10.00 14 THR A CA 12
ATOM 4850 C C . THR A 1 14 ? 34.397 23.377 33.024 1.00 10.00 14 THR A C 12
ATOM 4851 O O . THR A 1 14 ? 33.452 23.378 33.896 1.00 10.00 14 THR A O 12
ATOM 4862 N N . LYS A 1 15 ? 34.675 24.475 32.386 1.00 10.00 15 LYS A N 12
ATOM 4863 C CA . LYS A 1 15 ? 33.836 25.694 32.402 1.00 10.00 15 LYS A CA 12
ATOM 4864 C C . LYS A 1 15 ? 32.327 25.498 31.985 1.00 10.00 15 LYS A C 12
ATOM 4865 O O . LYS A 1 15 ? 31.416 25.974 32.603 1.00 10.00 15 LYS A O 12
ATOM 4884 N N . ASP A 1 16 ? 32.065 24.566 31.030 1.00 10.00 16 ASP A N 12
ATOM 4885 C CA . ASP A 1 16 ? 30.804 23.973 30.693 1.00 10.00 16 ASP A CA 12
ATOM 4886 C C . ASP A 1 16 ? 30.129 23.163 31.872 1.00 10.00 16 ASP A C 12
ATOM 4887 O O . ASP A 1 16 ? 28.914 23.239 32.068 1.00 10.00 16 ASP A O 12
ATOM 4896 N N . LEU A 1 17 ? 30.976 22.468 32.678 1.00 10.00 17 LEU A N 12
ATOM 4897 C CA . LEU A 1 17 ? 30.432 21.483 33.566 1.00 10.00 17 LEU A CA 12
ATOM 4898 C C . LEU A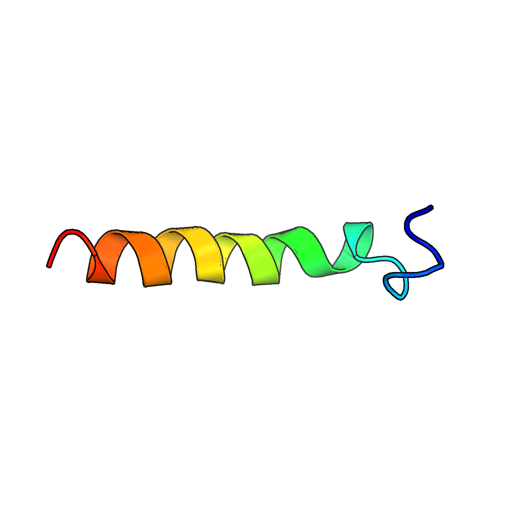 1 17 ? 30.171 22.120 34.906 1.00 10.00 17 LEU A C 12
ATOM 4899 O O . LEU A 1 17 ? 29.451 21.598 35.682 1.00 10.00 17 LEU A O 12
ATOM 4915 N N . LYS A 1 18 ? 30.679 23.311 35.196 1.00 10.00 18 LYS A N 12
ATOM 4916 C CA . LYS A 1 18 ? 30.296 24.244 36.284 1.00 10.00 18 LYS A CA 12
ATOM 4917 C C . LYS A 1 18 ? 29.053 24.908 35.790 1.00 10.00 18 LYS A C 12
ATOM 4918 O O . LYS A 1 18 ? 28.188 25.128 36.673 1.00 10.00 18 LYS A O 12
ATOM 4937 N N . GLU A 1 19 ? 28.828 25.175 34.486 1.00 10.00 19 GLU A N 12
ATOM 4938 C CA . GLU A 1 19 ? 27.490 25.661 34.078 1.00 10.00 19 GLU A CA 12
ATOM 4939 C C . GLU A 1 19 ? 26.344 24.677 34.279 1.00 10.00 19 GLU A C 12
ATOM 4940 O O . GLU A 1 19 ? 25.355 24.992 34.919 1.00 10.00 19 GLU A O 12
ATOM 4952 N N . LYS A 1 20 ? 26.576 23.416 33.868 1.00 10.00 20 LYS A N 12
ATOM 4953 C CA . LYS A 1 20 ? 25.640 22.302 33.922 1.00 10.00 20 LYS A CA 12
ATOM 4954 C C . LYS A 1 20 ? 25.401 21.887 35.395 1.00 10.00 20 LYS A C 12
ATOM 4955 O O . LYS A 1 20 ? 24.442 21.144 35.562 1.00 10.00 20 LYS A O 12
ATOM 4974 N N . LYS A 1 21 ? 26.266 22.247 36.357 1.00 10.00 21 LYS A N 12
ATOM 4975 C CA . LYS A 1 21 ? 26.155 22.111 37.797 1.00 10.00 21 LYS A CA 12
ATOM 4976 C C . LYS A 1 21 ? 25.521 23.361 38.481 1.00 10.00 21 LYS A C 12
ATOM 4977 O O . LYS A 1 21 ? 25.149 23.171 39.597 1.00 10.00 21 LYS A O 12
ATOM 4996 N N . GLU A 1 22 ? 25.567 24.460 37.830 1.00 10.00 22 GLU A N 12
ATOM 4997 C CA . GLU A 1 22 ? 24.949 25.745 38.278 1.00 10.00 22 GLU A CA 12
ATOM 4998 C C . GLU A 1 22 ? 23.510 25.913 37.838 1.00 10.00 22 GLU A C 12
ATOM 4999 O O . GLU A 1 22 ? 22.691 25.935 38.705 1.00 10.00 22 GLU A O 12
ATOM 5011 N N . VAL A 1 23 ? 23.226 25.731 36.577 1.00 10.00 23 VAL A N 12
ATOM 5012 C CA . VAL A 1 23 ? 21.933 25.689 35.938 1.00 10.00 23 VAL A CA 12
ATOM 5013 C C . VAL A 1 23 ? 21.098 24.540 36.441 1.00 10.00 23 VAL A C 12
ATOM 5014 O O . VAL A 1 23 ? 19.886 24.728 36.630 1.00 10.00 23 VAL A O 12
ATOM 5027 N N . VAL A 1 24 ? 21.755 23.439 36.788 1.00 10.00 24 VAL A N 12
ATOM 5028 C CA . VAL A 1 24 ? 20.984 22.320 37.324 1.00 10.00 24 VAL A CA 12
ATOM 5029 C C . VAL A 1 24 ? 20.562 22.492 38.789 1.00 10.00 24 VAL A C 12
ATOM 5030 O O . VAL A 1 24 ? 19.480 22.073 39.198 1.00 10.00 24 VAL A O 12
ATOM 5043 N N . GLU A 1 25 ? 21.336 23.232 39.536 1.00 10.00 25 GLU A N 12
ATOM 5044 C CA . GLU A 1 25 ? 20.958 23.758 40.861 1.00 10.00 25 GLU A CA 12
ATOM 5045 C C . GLU A 1 25 ? 20.006 24.970 40.773 1.00 10.00 25 GLU A C 12
ATOM 5046 O O . GLU A 1 25 ? 19.236 25.174 41.712 1.00 10.00 25 GLU A O 12
ATOM 5058 N N . GLU A 1 26 ? 19.993 25.703 39.689 1.00 10.00 26 GLU A N 12
ATOM 5059 C CA . GLU A 1 26 ? 19.077 26.881 39.448 1.00 10.00 26 GLU A CA 12
ATOM 5060 C C . GLU A 1 26 ? 17.674 26.320 39.107 1.00 10.00 26 GLU A C 12
ATOM 5061 O O . GLU A 1 26 ? 16.646 26.881 39.458 1.00 10.00 26 GLU A O 12
ATOM 5073 N N . ALA A 1 27 ? 17.638 25.183 38.370 1.00 10.00 27 ALA A N 12
ATOM 5074 C CA . ALA A 1 27 ? 16.398 24.508 38.074 1.00 10.00 27 ALA A CA 12
ATOM 5075 C C . ALA A 1 27 ? 15.552 24.060 39.217 1.00 10.00 27 ALA A C 12
ATOM 5076 O O . ALA A 1 27 ? 14.344 24.131 39.157 1.00 10.00 27 ALA A O 12
ATOM 5083 N N . GLU A 1 28 ? 16.190 23.718 40.335 1.00 10.00 28 GLU A N 12
ATOM 5084 C CA . GLU A 1 28 ? 15.523 23.524 41.669 1.00 10.00 28 GLU A CA 12
ATOM 5085 C C . GLU A 1 28 ? 15.381 24.779 42.554 1.00 10.00 28 GLU A C 12
ATOM 5086 O O . GLU A 1 28 ? 14.676 24.595 43.572 1.00 10.00 28 GLU A O 12
ATOM 5098 N N . ASN A 1 29 ? 15.970 25.933 42.304 1.00 10.00 29 ASN A N 12
ATOM 5099 C CA . ASN A 1 29 ? 15.869 27.157 43.126 1.00 10.00 29 ASN A CA 12
ATOM 5100 C C . ASN A 1 29 ? 14.397 27.655 43.182 1.00 10.00 29 ASN A C 12
ATOM 5101 O O . ASN A 1 29 ? 13.743 27.686 44.260 1.00 10.00 29 ASN A O 12
ATOM 5119 N N . SER A 1 2 ? 34.537 14.456 15.531 1.00 10.00 2 SER A N 13
ATOM 5120 C CA . SER A 1 2 ? 33.246 14.944 16.044 1.00 10.00 2 SER A CA 13
ATOM 5121 C C . SER A 1 2 ? 33.511 16.194 16.901 1.00 10.00 2 SER A C 13
ATOM 5122 O O . SER A 1 2 ? 32.930 17.198 16.630 1.00 10.00 2 SER A O 13
ATOM 5130 N N . ASP A 1 3 ? 34.428 16.155 17.845 1.00 10.00 3 ASP A N 13
ATOM 5131 C CA . ASP A 1 3 ? 34.877 17.187 18.811 1.00 10.00 3 ASP A CA 13
ATOM 5132 C C . ASP A 1 3 ? 35.882 18.195 18.152 1.00 10.00 3 ASP A C 13
ATOM 5133 O O . ASP A 1 3 ? 35.783 19.381 18.464 1.00 10.00 3 ASP A O 13
ATOM 5142 N N . ALA A 1 4 ? 36.644 17.760 17.151 1.00 10.00 4 ALA A N 13
ATOM 5143 C CA . ALA A 1 4 ? 37.376 18.797 16.290 1.00 10.00 4 ALA A CA 13
ATOM 5144 C C . ALA A 1 4 ? 36.404 19.720 15.487 1.00 10.00 4 ALA A C 13
ATOM 5145 O O . ALA A 1 4 ? 36.678 20.906 15.389 1.00 10.00 4 ALA A O 13
ATOM 5152 N N . ALA A 1 5 ? 35.260 19.243 14.996 1.00 10.00 5 ALA A N 13
ATOM 5153 C CA . ALA A 1 5 ? 34.179 20.131 14.491 1.00 10.00 5 ALA A CA 13
ATOM 5154 C C . ALA A 1 5 ? 33.578 21.031 15.527 1.00 10.00 5 ALA A C 13
ATOM 5155 O O . ALA A 1 5 ? 32.932 21.954 15.093 1.00 10.00 5 ALA A O 13
ATOM 5162 N N . VAL A 1 6 ? 33.962 20.965 16.822 1.00 10.00 6 VAL A N 13
ATOM 5163 C CA . VAL A 1 6 ? 33.602 21.887 17.899 1.00 10.00 6 VAL A CA 13
ATOM 5164 C C . VAL A 1 6 ? 34.881 22.664 18.432 1.00 10.00 6 VAL A C 13
ATOM 5165 O O . VAL A 1 6 ? 34.884 23.128 19.569 1.00 10.00 6 VAL A O 13
ATOM 5178 N N . ASP A 1 7 ? 35.952 22.557 17.715 1.00 10.00 7 ASP A N 13
ATOM 5179 C CA . ASP A 1 7 ? 37.352 23.078 18.048 1.00 10.00 7 ASP A CA 13
ATOM 5180 C C . ASP A 1 7 ? 37.807 22.557 19.417 1.00 10.00 7 ASP A C 13
ATOM 5181 O O . ASP A 1 7 ? 38.295 23.237 20.324 1.00 10.00 7 ASP A O 13
ATOM 5190 N N . THR A 1 8 ? 37.597 21.276 19.593 1.00 10.00 8 THR A N 13
ATOM 5191 C CA . THR A 1 8 ? 37.917 20.415 20.778 1.00 10.00 8 THR A CA 13
ATOM 5192 C C . THR A 1 8 ? 37.385 21.116 22.084 1.00 10.00 8 THR A C 13
ATOM 5193 O O . THR A 1 8 ? 38.125 21.781 22.825 1.00 10.00 8 THR A O 13
ATOM 5204 N N . SER A 1 9 ? 36.150 20.811 22.434 1.00 10.00 9 SER A N 13
ATOM 5205 C CA . SER A 1 9 ? 35.480 21.232 23.705 1.00 10.00 9 SER A CA 13
ATOM 5206 C C . SER A 1 9 ? 35.984 20.462 24.928 1.00 10.00 9 SER A C 13
ATOM 5207 O O . SER A 1 9 ? 35.757 20.818 26.051 1.00 10.00 9 SER A O 13
ATOM 5215 N N . SER A 1 10 ? 36.552 19.291 24.687 1.00 10.00 10 SER A N 13
ATOM 5216 C CA . SER A 1 10 ? 37.194 18.378 25.693 1.00 10.00 10 SER A CA 13
ATOM 5217 C C . SER A 1 10 ? 38.295 19.056 26.593 1.00 10.00 10 SER A C 13
ATOM 5218 O O . SER A 1 10 ? 38.568 18.485 27.678 1.00 10.00 10 SER A O 13
ATOM 5226 N N . GLU A 1 11 ? 38.735 20.310 26.194 1.00 10.00 11 GLU A N 13
ATOM 5227 C CA . GLU A 1 11 ? 39.813 21.054 26.999 1.00 10.00 11 GLU A CA 13
ATOM 5228 C C . GLU A 1 11 ? 39.139 22.027 27.961 1.00 10.00 11 GLU A C 13
ATOM 5229 O O . GLU A 1 11 ? 39.614 22.158 29.088 1.00 10.00 11 GLU A O 13
ATOM 5241 N N . ILE A 1 12 ? 38.049 22.670 27.480 1.00 10.00 12 ILE A N 13
ATOM 5242 C CA . ILE A 1 12 ? 37.275 23.712 28.236 1.00 10.00 12 ILE A CA 13
ATOM 5243 C C . ILE A 1 12 ? 36.079 23.176 29.089 1.00 10.00 12 ILE A C 13
ATOM 5244 O O . ILE A 1 12 ? 35.787 23.719 30.114 1.00 10.00 12 ILE A O 13
ATOM 5260 N N . THR A 1 13 ? 35.441 22.078 28.643 1.00 10.00 13 THR A N 13
ATOM 5261 C CA . THR A 1 13 ? 34.271 21.377 29.234 1.00 10.00 13 THR A CA 13
ATOM 5262 C C . THR A 1 13 ? 34.106 21.283 30.755 1.00 10.00 13 THR A C 13
ATOM 5263 O O . THR A 1 13 ? 32.981 21.412 31.098 1.00 10.00 13 THR A O 13
ATOM 5274 N N . THR A 1 14 ? 35.108 21.248 31.703 1.00 10.00 14 THR A N 13
ATOM 5275 C CA . THR A 1 14 ? 34.858 21.378 33.159 1.00 10.00 14 THR A CA 13
ATOM 5276 C C . THR A 1 14 ? 34.154 22.775 33.435 1.00 10.00 14 THR A C 13
ATOM 5277 O O . THR A 1 14 ? 33.215 22.836 34.199 1.00 10.00 14 THR A O 13
ATOM 5288 N N . LYS A 1 15 ? 34.589 23.854 32.740 1.00 10.00 15 LYS A N 13
ATOM 5289 C CA . LYS A 1 15 ? 33.989 25.197 32.811 1.00 10.00 15 LYS A CA 13
ATOM 5290 C C . LYS A 1 15 ? 32.529 25.135 32.382 1.00 10.00 15 LYS A C 13
ATOM 5291 O O . LYS A 1 15 ? 31.596 25.697 33.051 1.00 10.00 15 LYS A O 13
ATOM 5310 N N . ASP A 1 16 ? 32.302 24.435 31.239 1.00 10.00 16 ASP A N 13
ATOM 5311 C CA . ASP A 1 16 ? 30.994 24.126 30.658 1.00 10.00 16 ASP A CA 13
ATOM 5312 C C . ASP A 1 16 ? 30.112 23.173 31.493 1.00 10.00 16 ASP A C 13
ATOM 5313 O O . ASP A 1 16 ? 28.913 23.073 31.229 1.00 10.00 16 ASP A O 13
ATOM 5322 N N . LEU A 1 17 ? 30.681 22.415 32.446 1.00 10.00 17 LEU A N 13
ATOM 5323 C CA . LEU A 1 17 ? 29.982 21.583 33.436 1.00 10.00 17 LEU A CA 13
ATOM 5324 C C . LEU A 1 17 ? 29.676 22.310 34.778 1.00 10.00 17 LEU A C 13
ATOM 5325 O O . LEU A 1 17 ? 28.613 22.175 35.283 1.00 10.00 17 LEU A O 13
ATOM 5341 N N . LYS A 1 18 ? 30.565 23.225 35.184 1.00 10.00 18 LYS A N 13
ATOM 5342 C CA . LYS A 1 18 ? 30.109 24.260 36.154 1.00 10.00 18 LYS A CA 13
ATOM 5343 C C . LYS A 1 18 ? 28.954 25.027 35.617 1.00 10.00 18 LYS A C 13
ATOM 5344 O O . LYS A 1 18 ? 28.051 25.230 36.365 1.00 10.00 18 LYS A O 13
ATOM 5363 N N . GLU A 1 19 ? 28.899 25.278 34.310 1.00 10.00 19 GLU A N 13
ATOM 5364 C CA . GLU A 1 19 ? 27.688 25.935 33.839 1.00 10.00 19 GLU A CA 13
ATOM 5365 C C . GLU A 1 19 ? 26.445 24.982 33.982 1.00 10.00 19 GLU A C 13
ATOM 5366 O O . GLU A 1 19 ? 25.365 25.287 34.438 1.00 10.00 19 GLU A O 13
ATOM 5378 N N . LYS A 1 20 ? 26.705 23.699 33.658 1.00 10.00 20 LYS A N 13
ATOM 5379 C CA . LYS A 1 20 ? 25.642 22.661 33.628 1.00 10.00 20 LYS A CA 13
ATOM 5380 C C . LYS A 1 20 ? 25.180 22.258 35.079 1.00 10.00 20 LYS A C 13
ATOM 5381 O O . LYS A 1 20 ? 24.083 21.725 35.169 1.00 10.00 20 LYS A O 13
ATOM 5400 N N . LYS A 1 21 ? 25.969 22.549 36.091 1.00 10.00 21 LYS A N 13
ATOM 5401 C CA . LYS A 1 21 ? 25.809 22.523 37.562 1.00 10.00 21 LYS A CA 13
ATOM 5402 C C . LYS A 1 21 ? 25.145 23.836 38.231 1.00 10.00 21 LYS A C 13
ATOM 5403 O O . LYS A 1 21 ? 24.461 23.722 39.245 1.00 10.00 21 LYS A O 13
ATOM 5422 N N . GLU A 1 22 ? 25.315 24.953 37.562 1.00 10.00 22 GLU A N 13
ATOM 5423 C CA . GLU A 1 22 ? 24.803 26.241 38.037 1.00 10.00 22 GLU A CA 13
ATOM 5424 C C . GLU A 1 22 ? 23.440 26.444 37.523 1.00 10.00 22 GLU A C 13
ATOM 5425 O O . GLU A 1 22 ? 22.574 26.804 38.293 1.00 10.00 22 GLU A O 13
ATOM 5437 N N . VAL A 1 23 ? 23.168 26.217 36.259 1.00 10.00 23 VAL A N 13
ATOM 5438 C CA . VAL A 1 23 ? 21.858 26.091 35.662 1.00 10.00 23 VAL A CA 13
ATOM 5439 C C . VAL A 1 23 ? 21.135 24.849 36.322 1.00 10.00 23 VAL A C 13
ATOM 5440 O O . VAL A 1 23 ? 19.892 24.930 36.392 1.00 10.00 23 VAL A O 13
ATOM 5453 N N . VAL A 1 24 ? 21.840 23.765 36.741 1.00 10.00 24 VAL A N 13
ATOM 5454 C CA . VAL A 1 24 ? 21.112 22.745 37.564 1.00 10.00 24 VAL A CA 13
ATOM 5455 C C . VAL A 1 24 ? 20.875 23.101 39.059 1.00 10.00 24 VAL A C 13
ATOM 5456 O O . VAL A 1 24 ? 19.909 22.604 39.624 1.00 10.00 24 VAL A O 13
ATOM 5469 N N . GLU A 1 25 ? 21.663 23.986 39.651 1.00 10.00 25 GLU A N 13
ATOM 5470 C CA . GLU A 1 25 ? 21.398 24.545 40.962 1.00 10.00 25 GLU A CA 13
ATOM 5471 C C . GLU A 1 25 ? 20.298 25.626 41.052 1.00 10.00 25 GLU A C 13
ATOM 5472 O O . GLU A 1 25 ? 19.620 25.813 42.082 1.00 10.00 25 GLU A O 13
ATOM 5484 N N . GLU A 1 26 ? 20.082 26.187 39.847 1.00 10.00 26 GLU A N 13
ATOM 5485 C CA . GLU A 1 26 ? 18.883 27.036 39.662 1.00 10.00 26 GLU A CA 13
ATOM 5486 C C . GLU A 1 26 ? 17.636 26.190 39.268 1.00 10.00 26 GLU A C 13
ATOM 5487 O O . GLU A 1 26 ? 16.537 26.450 39.730 1.00 10.00 26 GLU A O 13
ATOM 5499 N N . ALA A 1 27 ? 17.795 25.071 38.563 1.00 10.00 27 ALA A N 13
ATOM 5500 C CA . ALA A 1 27 ? 16.736 24.107 38.219 1.00 10.00 27 ALA A CA 13
ATOM 5501 C C . ALA A 1 27 ? 16.019 23.486 39.471 1.00 10.00 27 ALA A C 13
ATOM 5502 O O . ALA A 1 27 ? 14.806 23.233 39.439 1.00 10.00 27 ALA A O 13
ATOM 5509 N N . GLU A 1 28 ? 16.782 23.197 40.541 1.00 10.00 28 GLU A N 13
ATOM 5510 C CA . GLU A 1 28 ? 16.473 22.743 41.893 1.00 10.00 28 GLU A CA 13
ATOM 5511 C C . GLU A 1 28 ? 15.767 23.802 42.708 1.00 10.00 28 GLU A C 13
ATOM 5512 O O . GLU A 1 28 ? 15.088 23.475 43.682 1.00 10.00 28 GLU A O 13
ATOM 5524 N N . ASN A 1 29 ? 15.918 25.070 42.343 1.00 10.00 29 ASN A N 13
ATOM 5525 C CA . ASN A 1 29 ? 15.322 26.256 42.992 1.00 10.00 29 ASN A CA 13
ATOM 5526 C C . ASN A 1 29 ? 13.978 26.633 42.534 1.00 10.00 29 ASN A C 13
ATOM 5527 O O . ASN A 1 29 ? 13.013 26.318 43.233 1.00 10.00 29 ASN A O 13
ATOM 5545 N N . SER A 1 2 ? 35.096 14.884 15.370 1.00 10.00 2 SER A N 14
ATOM 5546 C CA . SER A 1 2 ? 33.927 15.852 15.300 1.00 10.00 2 SER A CA 14
ATOM 5547 C C . SER A 1 2 ? 34.034 16.962 16.347 1.00 10.00 2 SER A C 14
ATOM 5548 O O . SER A 1 2 ? 33.398 17.962 16.284 1.00 10.00 2 SER A O 14
ATOM 5556 N N . ASP A 1 3 ? 34.877 16.810 17.378 1.00 10.00 3 ASP A N 14
ATOM 5557 C CA . ASP A 1 3 ? 35.223 17.860 18.351 1.00 10.00 3 ASP A CA 14
ATOM 5558 C C . ASP A 1 3 ? 36.278 18.867 17.854 1.00 10.00 3 ASP A C 14
ATOM 5559 O O . ASP A 1 3 ? 36.373 19.966 18.402 1.00 10.00 3 ASP A O 14
ATOM 5568 N N . ALA A 1 4 ? 36.904 18.606 16.710 1.00 10.00 4 ALA A N 14
ATOM 5569 C CA . ALA A 1 4 ? 37.810 19.554 16.067 1.00 10.00 4 ALA A CA 14
ATOM 5570 C C . ALA A 1 4 ? 37.085 20.770 15.633 1.00 10.00 4 ALA A C 14
ATOM 5571 O O . ALA A 1 4 ? 37.621 21.888 15.713 1.00 10.00 4 ALA A O 14
ATOM 5578 N N . ALA A 1 5 ? 35.845 20.643 15.077 1.00 10.00 5 ALA A N 14
ATOM 5579 C CA . ALA A 1 5 ? 35.144 21.917 14.617 1.00 10.00 5 ALA A CA 14
ATOM 5580 C C . ALA A 1 5 ? 34.801 22.824 15.761 1.00 10.00 5 ALA A C 14
ATOM 5581 O O . ALA A 1 5 ? 34.387 23.973 15.563 1.00 10.00 5 ALA A O 14
ATOM 5588 N N . VAL A 1 6 ? 34.812 22.337 16.994 1.00 10.00 6 VAL A N 14
ATOM 5589 C CA . VAL A 1 6 ? 34.356 22.966 18.269 1.00 10.00 6 VAL A CA 14
ATOM 5590 C C . VAL A 1 6 ? 35.618 23.390 19.083 1.00 10.00 6 VAL A C 14
ATOM 5591 O O . VAL A 1 6 ? 35.623 23.529 20.272 1.00 10.00 6 VAL A O 14
ATOM 5604 N N . ASP A 1 7 ? 36.742 23.604 18.388 1.00 10.00 7 ASP A N 14
ATOM 5605 C CA . ASP A 1 7 ? 38.027 24.032 18.967 1.00 10.00 7 ASP A CA 14
ATOM 5606 C C . ASP A 1 7 ? 38.476 23.042 20.134 1.00 10.00 7 ASP A C 14
ATOM 5607 O O . ASP A 1 7 ? 39.248 23.395 21.032 1.00 10.00 7 ASP A O 14
ATOM 5616 N N . THR A 1 8 ? 38.106 21.785 20.027 1.00 10.00 8 THR A N 14
ATOM 5617 C CA . THR A 1 8 ? 38.202 20.745 21.128 1.00 10.00 8 THR A CA 14
ATOM 5618 C C . THR A 1 8 ? 37.519 21.167 22.376 1.00 10.00 8 THR A C 14
ATOM 5619 O O . THR A 1 8 ? 38.165 21.634 23.324 1.00 10.00 8 THR A O 14
ATOM 5630 N N . SER A 1 9 ? 36.181 20.978 22.489 1.00 10.00 9 SER A N 14
ATOM 5631 C CA . SER A 1 9 ? 35.482 21.233 23.759 1.00 10.00 9 SER A CA 14
ATOM 5632 C C . SER A 1 9 ? 35.819 20.186 24.805 1.00 10.00 9 SER A C 14
ATOM 5633 O O . SER A 1 9 ? 35.546 20.291 26.007 1.00 10.00 9 SER A O 14
ATOM 5641 N N . SER A 1 10 ? 36.319 19.008 24.397 1.00 10.00 10 SER A N 14
ATOM 5642 C CA . SER A 1 10 ? 36.943 17.974 25.258 1.00 10.00 10 SER A CA 14
ATOM 5643 C C . SER A 1 10 ? 38.061 18.451 26.182 1.00 10.00 10 SER A C 14
ATOM 5644 O O . SER A 1 10 ? 38.328 17.726 27.130 1.00 10.00 10 SER A O 14
ATOM 5652 N N . GLU A 1 11 ? 38.756 19.563 25.898 1.00 10.00 11 GLU A N 14
ATOM 5653 C CA . GLU A 1 11 ? 39.685 20.149 26.860 1.00 10.00 11 GLU A CA 14
ATOM 5654 C C . GLU A 1 11 ? 38.967 20.980 27.947 1.00 10.00 11 GLU A C 14
ATOM 5655 O O . GLU A 1 11 ? 39.317 20.777 29.086 1.00 10.00 11 GLU A O 14
ATOM 5667 N N . ILE A 1 12 ? 38.199 21.972 27.523 1.00 10.00 12 ILE A N 14
ATOM 5668 C CA . ILE A 1 12 ? 37.607 23.002 28.328 1.00 10.00 12 ILE A CA 14
ATOM 5669 C C . ILE A 1 12 ? 36.438 22.504 29.171 1.00 10.00 12 ILE A C 14
ATOM 5670 O O . ILE A 1 12 ? 35.971 23.221 30.092 1.00 10.00 12 ILE A O 14
ATOM 5686 N N . THR A 1 13 ? 35.874 21.340 28.873 1.00 10.00 13 THR A N 14
ATOM 5687 C CA . THR A 1 13 ? 34.547 20.840 29.359 1.00 10.00 13 THR A CA 14
ATOM 5688 C C . THR A 1 13 ? 34.243 21.047 30.890 1.00 10.00 13 THR A C 14
ATOM 5689 O O . THR A 1 13 ? 33.199 21.532 31.266 1.00 10.00 13 THR A O 14
ATOM 5700 N N . THR A 1 14 ? 35.199 20.983 31.832 1.00 10.00 14 THR A N 14
ATOM 5701 C CA . THR A 1 14 ? 34.928 21.344 33.227 1.00 10.00 14 THR A CA 14
ATOM 5702 C C . THR A 1 14 ? 34.308 22.758 33.441 1.00 10.00 14 THR A C 14
ATOM 5703 O O . THR A 1 14 ? 33.406 22.939 34.279 1.00 10.00 14 THR A O 14
ATOM 5714 N N . LYS A 1 15 ? 34.809 23.742 32.751 1.00 10.00 15 LYS A N 14
ATOM 5715 C CA . LYS A 1 15 ? 34.218 25.156 32.643 1.00 10.00 15 LYS A CA 14
ATOM 5716 C C . LYS A 1 15 ? 32.766 25.173 32.105 1.00 10.00 15 LYS A C 14
ATOM 5717 O O . LYS A 1 15 ? 31.899 25.808 32.668 1.00 10.00 15 LYS A O 14
ATOM 5736 N N . ASP A 1 16 ? 32.527 24.311 31.109 1.00 10.00 16 ASP A N 14
ATOM 5737 C CA . ASP A 1 16 ? 31.131 24.071 30.574 1.00 10.00 16 ASP A CA 14
ATOM 5738 C C . ASP A 1 16 ? 30.242 23.305 31.578 1.00 10.00 16 ASP A C 14
ATOM 5739 O O . ASP A 1 16 ? 29.027 23.448 31.556 1.00 10.00 16 ASP A O 14
ATOM 5748 N N . LEU A 1 17 ? 30.862 22.590 32.550 1.00 10.00 17 LEU A N 14
ATOM 5749 C CA . LEU A 1 17 ? 30.282 21.936 33.669 1.00 10.00 17 LEU A CA 14
ATOM 5750 C C . LEU A 1 17 ? 29.869 22.768 34.799 1.00 10.00 17 LEU A C 14
ATOM 5751 O O . LEU A 1 17 ? 28.751 22.618 35.251 1.00 10.00 17 LEU A O 14
ATOM 5767 N N . LYS A 1 18 ? 30.585 23.851 35.144 1.00 10.00 18 LYS A N 14
ATOM 5768 C CA . LYS A 1 18 ? 30.029 24.851 36.034 1.00 10.00 18 LYS A CA 14
ATOM 5769 C C . LYS A 1 18 ? 28.791 25.563 35.490 1.00 10.00 18 LYS A C 14
ATOM 5770 O O . LYS A 1 18 ? 27.965 25.973 36.328 1.00 10.00 18 LYS A O 14
ATOM 5789 N N . GLU A 1 19 ? 28.614 25.557 34.232 1.00 10.00 19 GLU A N 14
ATOM 5790 C CA . GLU A 1 19 ? 27.462 26.066 33.553 1.00 10.00 19 GLU A CA 14
ATOM 5791 C C . GLU A 1 19 ? 26.319 25.045 33.707 1.00 10.00 19 GLU A C 14
ATOM 5792 O O . GLU A 1 19 ? 25.168 25.404 33.927 1.00 10.00 19 GLU A O 14
ATOM 5804 N N . LYS A 1 20 ? 26.591 23.772 33.529 1.00 10.00 20 LYS A N 14
ATOM 5805 C CA . LYS A 1 20 ? 25.586 22.729 33.691 1.00 10.00 20 LYS A CA 14
ATOM 5806 C C . LYS A 1 20 ? 25.192 22.610 35.181 1.00 10.00 20 LYS A C 14
ATOM 5807 O O . LYS A 1 20 ? 24.047 22.296 35.506 1.00 10.00 20 LYS A O 14
ATOM 5826 N N . LYS A 1 21 ? 26.124 22.877 36.165 1.00 10.00 21 LYS A N 14
ATOM 5827 C CA . LYS A 1 21 ? 25.899 22.702 37.605 1.00 10.00 21 LYS A CA 14
ATOM 5828 C C . LYS A 1 21 ? 25.350 23.898 38.273 1.00 10.00 21 LYS A C 14
ATOM 5829 O O . LYS A 1 21 ? 25.064 23.933 39.506 1.00 10.00 21 LYS A O 14
ATOM 5848 N N . GLU A 1 22 ? 25.346 25.005 37.514 1.00 10.00 22 GLU A N 14
ATOM 5849 C CA . GLU A 1 22 ? 24.680 26.240 37.908 1.00 10.00 22 GLU A CA 14
ATOM 5850 C C . GLU A 1 22 ? 23.245 26.218 37.447 1.00 10.00 22 GLU A C 14
ATOM 5851 O O . GLU A 1 22 ? 22.354 26.229 38.309 1.00 10.00 22 GLU A O 14
ATOM 5863 N N . VAL A 1 23 ? 23.040 25.943 36.122 1.00 10.00 23 VAL A N 14
ATOM 5864 C CA . VAL A 1 23 ? 21.681 25.873 35.592 1.00 10.00 23 VAL A CA 14
ATOM 5865 C C . VAL A 1 23 ? 20.928 24.768 36.324 1.00 10.00 23 VAL A C 14
ATOM 5866 O O . VAL A 1 23 ? 19.700 24.839 36.389 1.00 10.00 23 VAL A O 14
ATOM 5879 N N . VAL A 1 24 ? 21.561 23.685 36.653 1.00 10.00 24 VAL A N 14
ATOM 5880 C CA . VAL A 1 24 ? 20.774 22.517 37.205 1.00 10.00 24 VAL A CA 14
ATOM 5881 C C . VAL A 1 24 ? 20.405 22.715 38.703 1.00 10.00 24 VAL A C 14
ATOM 5882 O O . VAL A 1 24 ? 19.399 22.188 39.214 1.00 10.00 24 VAL A O 14
ATOM 5895 N N . GLU A 1 25 ? 21.221 23.507 39.423 1.00 10.00 25 GLU A N 14
ATOM 5896 C CA . GLU A 1 25 ? 20.899 23.846 40.846 1.00 10.00 25 GLU A CA 14
ATOM 5897 C C . GLU A 1 25 ? 19.976 24.965 40.956 1.00 10.00 25 GLU A C 14
ATOM 5898 O O . GLU A 1 25 ? 19.127 25.067 41.877 1.00 10.00 25 GLU A O 14
ATOM 5910 N N . GLU A 1 26 ? 19.976 25.898 39.940 1.00 10.00 26 GLU A N 14
ATOM 5911 C CA . GLU A 1 26 ? 18.969 26.952 39.792 1.00 10.00 26 GLU A CA 14
ATOM 5912 C C . GLU A 1 26 ? 17.634 26.327 39.313 1.00 10.00 26 GLU A C 14
ATOM 5913 O O . GLU A 1 26 ? 16.600 26.791 39.885 1.00 10.00 26 GLU A O 14
ATOM 5925 N N . ALA A 1 27 ? 17.648 25.273 38.507 1.00 10.00 27 ALA A N 14
ATOM 5926 C CA . ALA A 1 27 ? 16.393 24.623 38.108 1.00 10.00 27 ALA A CA 14
ATOM 5927 C C . ALA A 1 27 ? 15.806 23.879 39.418 1.00 10.00 27 ALA A C 14
ATOM 5928 O O . ALA A 1 27 ? 14.582 23.775 39.580 1.00 10.00 27 ALA A O 14
ATOM 5935 N N . GLU A 1 28 ? 16.650 23.551 40.355 1.00 10.00 28 GLU A N 14
ATOM 5936 C CA . GLU A 1 28 ? 16.358 22.825 41.632 1.00 10.00 28 GLU A CA 14
ATOM 5937 C C . GLU A 1 28 ? 15.895 23.760 42.805 1.00 10.00 28 GLU A C 14
ATOM 5938 O O . GLU A 1 28 ? 15.324 23.286 43.792 1.00 10.00 28 GLU A O 14
ATOM 5950 N N . ASN A 1 29 ? 16.198 25.030 42.706 1.00 10.00 29 ASN A N 14
ATOM 5951 C CA . ASN A 1 29 ? 16.006 26.052 43.716 1.00 10.00 29 ASN A CA 14
ATOM 5952 C C . ASN A 1 29 ? 14.562 26.655 43.714 1.00 10.00 29 ASN A C 14
ATOM 5953 O O . ASN A 1 29 ? 13.828 26.196 44.633 1.00 10.00 29 ASN A O 14
ATOM 5971 N N . SER A 1 2 ? 35.896 11.696 17.637 1.00 10.00 2 SER A N 15
ATOM 5972 C CA . SER A 1 2 ? 34.835 12.570 17.233 1.00 10.00 2 SER A CA 15
ATOM 5973 C C . SER A 1 2 ? 34.982 13.988 17.749 1.00 10.00 2 SER A C 15
ATOM 5974 O O . SER A 1 2 ? 34.466 14.908 17.141 1.00 10.00 2 SER A O 15
ATOM 5982 N N . ASP A 1 3 ? 35.834 14.208 18.717 1.00 10.00 3 ASP A N 15
ATOM 5983 C CA . ASP A 1 3 ? 36.042 15.504 19.256 1.00 10.00 3 ASP A CA 15
ATOM 5984 C C . ASP A 1 3 ? 36.682 16.502 18.263 1.00 10.00 3 ASP A C 15
ATOM 5985 O O . ASP A 1 3 ? 36.671 17.737 18.431 1.00 10.00 3 ASP A O 15
ATOM 5994 N N . ALA A 1 4 ? 37.287 16.042 17.187 1.00 10.00 4 ALA A N 15
ATOM 5995 C CA . ALA A 1 4 ? 37.782 16.838 16.053 1.00 10.00 4 ALA A CA 15
ATOM 5996 C C . ALA A 1 4 ? 36.657 17.535 15.312 1.00 10.00 4 ALA A C 15
ATOM 5997 O O . ALA A 1 4 ? 36.828 18.656 14.830 1.00 10.00 4 ALA A O 15
ATOM 6004 N N . ALA A 1 5 ? 35.454 16.982 15.330 1.00 10.00 5 ALA A N 15
ATOM 6005 C CA . ALA A 1 5 ? 34.233 17.628 14.811 1.00 10.00 5 ALA A CA 15
ATOM 6006 C C . ALA A 1 5 ? 33.618 18.615 15.836 1.00 10.00 5 ALA A C 15
ATOM 6007 O O . ALA A 1 5 ? 32.591 19.200 15.491 1.00 10.00 5 ALA A O 15
ATOM 6014 N N . VAL A 1 6 ? 34.189 18.792 17.047 1.00 10.00 6 VAL A N 15
ATOM 6015 C CA . VAL A 1 6 ? 33.653 19.560 18.178 1.00 10.00 6 VAL A CA 15
ATOM 6016 C C . VAL A 1 6 ? 34.599 20.577 18.805 1.00 10.00 6 VAL A C 15
ATOM 6017 O O . VAL A 1 6 ? 34.356 21.110 19.853 1.00 10.00 6 VAL A O 15
ATOM 6030 N N . ASP A 1 7 ? 35.631 21.015 18.024 1.00 10.00 7 ASP A N 15
ATOM 6031 C CA . ASP A 1 7 ? 36.552 22.111 18.434 1.00 10.00 7 ASP A CA 15
ATOM 6032 C C . ASP A 1 7 ? 37.358 21.733 19.659 1.00 10.00 7 ASP A C 15
ATOM 6033 O O . ASP A 1 7 ? 37.704 22.594 20.501 1.00 10.00 7 ASP A O 15
ATOM 6042 N N . THR A 1 8 ? 37.792 20.527 19.786 1.00 10.00 8 THR A N 15
ATOM 6043 C CA . THR A 1 8 ? 38.503 20.044 21.081 1.00 10.00 8 THR A CA 15
ATOM 6044 C C . THR A 1 8 ? 37.712 20.325 22.358 1.00 10.00 8 THR A C 15
ATOM 6045 O O . THR A 1 8 ? 38.342 20.867 23.320 1.00 10.00 8 THR A O 15
ATOM 6056 N N . SER A 1 9 ? 36.430 19.985 22.365 1.00 10.00 9 SER A N 15
ATOM 6057 C CA . SER A 1 9 ? 35.692 19.987 23.644 1.00 10.00 9 SER A CA 15
ATOM 6058 C C . SER A 1 9 ? 36.332 19.204 24.869 1.00 10.00 9 SER A C 15
ATOM 6059 O O . SER A 1 9 ? 36.084 19.498 26.041 1.00 10.00 9 SER A O 15
ATOM 6067 N N . SER A 1 10 ? 37.218 18.236 24.624 1.00 10.00 10 SER A N 15
ATOM 6068 C CA . SER A 1 10 ? 37.859 17.456 25.713 1.00 10.00 10 SER A CA 15
ATOM 6069 C C . SER A 1 10 ? 38.777 18.321 26.642 1.00 10.00 10 SER A C 15
ATOM 6070 O O . SER A 1 10 ? 39.055 17.816 27.770 1.00 10.00 10 SER A O 15
ATOM 6078 N N . GLU A 1 11 ? 39.038 19.620 26.347 1.00 10.00 11 GLU A N 15
ATOM 6079 C CA . GLU A 1 11 ? 39.647 20.609 27.274 1.00 10.00 11 GLU A CA 15
ATOM 6080 C C . GLU A 1 11 ? 38.616 21.377 28.037 1.00 10.00 11 GLU A C 15
ATOM 6081 O O . GLU A 1 11 ? 38.796 21.820 29.141 1.00 10.00 11 GLU A O 15
ATOM 6093 N N . ILE A 1 12 ? 37.637 21.871 27.326 1.00 10.00 12 ILE A N 15
ATOM 6094 C CA . ILE A 1 12 ? 36.797 22.926 27.913 1.00 10.00 12 ILE A CA 15
ATOM 6095 C C . ILE A 1 12 ? 35.647 22.456 28.859 1.00 10.00 12 ILE A C 15
ATOM 6096 O O . ILE A 1 12 ? 35.220 23.143 29.739 1.00 10.00 12 ILE A O 15
ATOM 6112 N N . THR A 1 13 ? 35.251 21.171 28.788 1.00 10.00 13 THR A N 15
ATOM 6113 C CA . THR A 1 13 ? 34.185 20.512 29.474 1.00 10.00 13 THR A CA 15
ATOM 6114 C C . THR A 1 13 ? 33.954 20.884 30.974 1.00 10.00 13 THR A C 15
ATOM 6115 O O . THR A 1 13 ? 32.783 20.963 31.431 1.00 10.00 13 THR A O 15
ATOM 6126 N N . 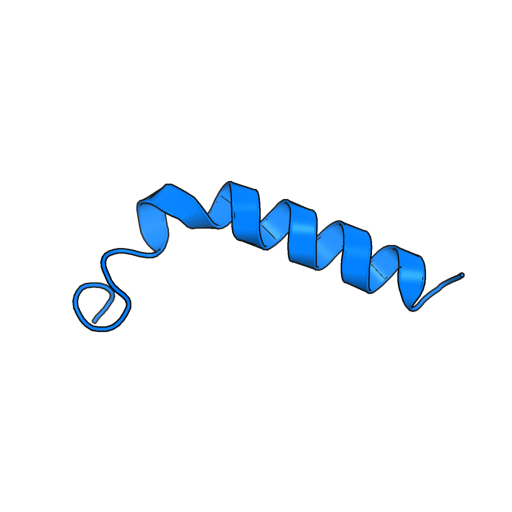THR A 1 14 ? 34.989 21.072 31.798 1.00 10.00 14 THR A N 15
ATOM 6127 C CA . THR A 1 14 ? 34.850 21.560 33.162 1.00 10.00 14 THR A CA 15
ATOM 6128 C C . THR A 1 14 ? 34.277 23.013 33.294 1.00 10.00 14 THR A C 15
ATOM 6129 O O . THR A 1 14 ? 33.412 23.258 34.158 1.00 10.00 14 THR A O 15
ATOM 6140 N N . LYS A 1 15 ? 34.676 23.961 32.499 1.00 10.00 15 LYS A N 15
ATOM 6141 C CA . LYS A 1 15 ? 33.938 25.238 32.424 1.00 10.00 15 LYS A CA 15
ATOM 6142 C C . LYS A 1 15 ? 32.505 24.968 32.061 1.00 10.00 15 LYS A C 15
ATOM 6143 O O . LYS A 1 15 ? 31.639 25.650 32.634 1.00 10.00 15 LYS A O 15
ATOM 6162 N N . ASP A 1 16 ? 32.226 24.103 31.079 1.00 10.00 16 ASP A N 15
ATOM 6163 C CA . ASP A 1 16 ? 30.899 23.672 30.633 1.00 10.00 16 ASP A CA 15
ATOM 6164 C C . ASP A 1 16 ? 30.194 23.024 31.764 1.00 10.00 16 ASP A C 15
ATOM 6165 O O . ASP A 1 16 ? 28.980 23.248 31.959 1.00 10.00 16 ASP A O 15
ATOM 6174 N N . LEU A 1 17 ? 30.831 22.295 32.709 1.00 10.00 17 LEU A N 15
ATOM 6175 C CA . LEU A 1 17 ? 30.082 21.499 33.728 1.00 10.00 17 LEU A CA 15
ATOM 6176 C C . LEU A 1 17 ? 29.748 22.343 34.971 1.00 10.00 17 LEU A C 15
ATOM 6177 O O . LEU A 1 17 ? 28.771 22.091 35.658 1.00 10.00 17 LEU A O 15
ATOM 6193 N N . LYS A 1 18 ? 30.518 23.458 35.086 1.00 10.00 18 LYS A N 15
ATOM 6194 C CA . LYS A 1 18 ? 30.190 24.595 35.923 1.00 10.00 18 LYS A CA 15
ATOM 6195 C C . LYS A 1 18 ? 29.077 25.483 35.403 1.00 10.00 18 LYS A C 15
ATOM 6196 O O . LYS A 1 18 ? 28.389 26.155 36.232 1.00 10.00 18 LYS A O 15
ATOM 6215 N N . GLU A 1 19 ? 28.808 25.367 34.110 1.00 10.00 19 GLU A N 15
ATOM 6216 C CA . GLU A 1 19 ? 27.550 25.903 33.478 1.00 10.00 19 GLU A CA 15
ATOM 6217 C C . GLU A 1 19 ? 26.443 25.044 33.947 1.00 10.00 19 GLU A C 15
ATOM 6218 O O . GLU A 1 19 ? 25.420 25.485 34.561 1.00 10.00 19 GLU A O 15
ATOM 6230 N N . LYS A 1 20 ? 26.671 23.739 33.751 1.00 10.00 20 LYS A N 15
ATOM 6231 C CA . LYS A 1 20 ? 25.575 22.681 34.048 1.00 10.00 20 LYS A CA 15
ATOM 6232 C C . LYS A 1 20 ? 25.331 22.550 35.519 1.00 10.00 20 LYS A C 15
ATOM 6233 O O . LYS A 1 20 ? 24.238 21.991 35.709 1.00 10.00 20 LYS A O 15
ATOM 6252 N N . LYS A 1 21 ? 26.151 22.994 36.382 1.00 10.00 21 LYS A N 15
ATOM 6253 C CA . LYS A 1 21 ? 25.869 22.933 37.864 1.00 10.00 21 LYS A CA 15
ATOM 6254 C C . LYS A 1 21 ? 25.190 24.190 38.378 1.00 10.00 21 LYS A C 15
ATOM 6255 O O . LYS A 1 21 ? 24.617 24.231 39.433 1.00 10.00 21 LYS A O 15
ATOM 6274 N N . GLU A 1 22 ? 25.448 25.243 37.681 1.00 10.00 22 GLU A N 15
ATOM 6275 C CA . GLU A 1 22 ? 24.977 26.623 38.129 1.00 10.00 22 GLU A CA 15
ATOM 6276 C C . GLU A 1 22 ? 23.663 26.902 37.538 1.00 10.00 22 GLU A C 15
ATOM 6277 O O . GLU A 1 22 ? 22.785 27.524 38.170 1.00 10.00 22 GLU A O 15
ATOM 6289 N N . VAL A 1 23 ? 23.422 26.487 36.274 1.00 10.00 23 VAL A N 15
ATOM 6290 C CA . VAL A 1 23 ? 22.149 26.438 35.651 1.00 10.00 23 VAL A CA 15
ATOM 6291 C C . VAL A 1 23 ? 21.226 25.424 36.390 1.00 10.00 23 VAL A C 15
ATOM 6292 O O . VAL A 1 23 ? 20.059 25.728 36.539 1.00 10.00 23 VAL A O 15
ATOM 6305 N N . VAL A 1 24 ? 21.817 24.265 36.874 1.00 10.00 24 VAL A N 15
ATOM 6306 C CA . VAL A 1 24 ? 20.933 23.197 37.360 1.00 10.00 24 VAL A CA 15
ATOM 6307 C C . VAL A 1 24 ? 20.551 23.457 38.801 1.00 10.00 24 VAL A C 15
ATOM 6308 O O . VAL A 1 24 ? 19.425 23.206 39.198 1.00 10.00 24 VAL A O 15
ATOM 6321 N N . GLU A 1 25 ? 21.470 23.968 39.628 1.00 10.00 25 GLU A N 15
ATOM 6322 C CA . GLU A 1 25 ? 21.058 24.458 40.907 1.00 10.00 25 GLU A CA 15
ATOM 6323 C C . GLU A 1 25 ? 19.994 25.539 40.874 1.00 10.00 25 GLU A C 15
ATOM 6324 O O . GLU A 1 25 ? 19.058 25.483 41.719 1.00 10.00 25 GLU A O 15
ATOM 6336 N N . GLU A 1 26 ? 19.902 26.350 39.849 1.00 10.00 26 GLU A N 15
ATOM 6337 C CA . GLU A 1 26 ? 18.740 27.227 39.633 1.00 10.00 26 GLU A CA 15
ATOM 6338 C C . GLU A 1 26 ? 17.511 26.529 38.988 1.00 10.00 26 GLU A C 15
ATOM 6339 O O . GLU A 1 26 ? 16.404 27.085 39.064 1.00 10.00 26 GLU A O 15
ATOM 6351 N N . ALA A 1 27 ? 17.709 25.349 38.328 1.00 10.00 27 ALA A N 15
ATOM 6352 C CA . ALA A 1 27 ? 16.561 24.481 37.967 1.00 10.00 27 ALA A CA 15
ATOM 6353 C C . ALA A 1 27 ? 15.887 23.736 39.141 1.00 10.00 27 ALA A C 15
ATOM 6354 O O . ALA A 1 27 ? 14.679 23.716 39.235 1.00 10.00 27 ALA A O 15
ATOM 6361 N N . GLU A 1 28 ? 16.719 23.207 39.980 1.00 10.00 28 GLU A N 15
ATOM 6362 C CA . GLU A 1 28 ? 16.317 22.239 41.042 1.00 10.00 28 GLU A CA 15
ATOM 6363 C C . GLU A 1 28 ? 15.878 22.888 42.364 1.00 10.00 28 GLU A C 15
ATOM 6364 O O . GLU A 1 28 ? 15.237 22.204 43.160 1.00 10.00 28 GLU A O 15
ATOM 6376 N N . ASN A 1 29 ? 16.232 24.198 42.610 1.00 10.00 29 ASN A N 15
ATOM 6377 C CA . ASN A 1 29 ? 15.807 25.068 43.721 1.00 10.00 29 ASN A CA 15
ATOM 6378 C C . ASN A 1 29 ? 14.247 25.417 43.722 1.00 10.00 29 ASN A C 15
ATOM 6379 O O . ASN A 1 29 ? 13.527 25.000 44.692 1.00 10.00 29 ASN A O 15
ATOM 6397 N N . SER A 1 2 ? 36.491 16.313 14.056 1.00 10.00 2 SER A N 16
ATOM 6398 C CA . SER A 1 2 ? 35.151 16.883 14.141 1.00 10.00 2 SER A CA 16
ATOM 6399 C C . SER A 1 2 ? 34.983 18.067 15.151 1.00 10.00 2 SER A C 16
ATOM 6400 O O . SER A 1 2 ? 34.189 18.927 14.847 1.00 10.00 2 SER A O 16
ATOM 6408 N N . ASP A 1 3 ? 35.669 18.009 16.305 1.00 10.00 3 ASP A N 16
ATOM 6409 C CA . ASP A 1 3 ? 35.557 19.015 17.370 1.00 10.00 3 ASP A CA 16
ATOM 6410 C C . ASP A 1 3 ? 36.072 20.427 16.891 1.00 10.00 3 ASP A C 16
ATOM 6411 O O . ASP A 1 3 ? 35.868 21.437 17.609 1.00 10.00 3 ASP A O 16
ATOM 6420 N N . ALA A 1 4 ? 36.677 20.484 15.685 1.00 10.00 4 ALA A N 16
ATOM 6421 C CA . ALA A 1 4 ? 37.090 21.798 15.054 1.00 10.00 4 ALA A CA 16
ATOM 6422 C C . ALA A 1 4 ? 35.801 22.636 14.665 1.00 10.00 4 ALA A C 16
ATOM 6423 O O . ALA A 1 4 ? 35.830 23.785 14.977 1.00 10.00 4 ALA A O 16
ATOM 6430 N N . ALA A 1 5 ? 34.788 22.044 14.028 1.00 10.00 5 ALA A N 16
ATOM 6431 C CA . ALA A 1 5 ? 33.442 22.658 13.799 1.00 10.00 5 ALA A CA 16
ATOM 6432 C C . ALA A 1 5 ? 32.721 23.098 15.020 1.00 10.00 5 ALA A C 16
ATOM 6433 O O . ALA A 1 5 ? 31.613 23.678 14.864 1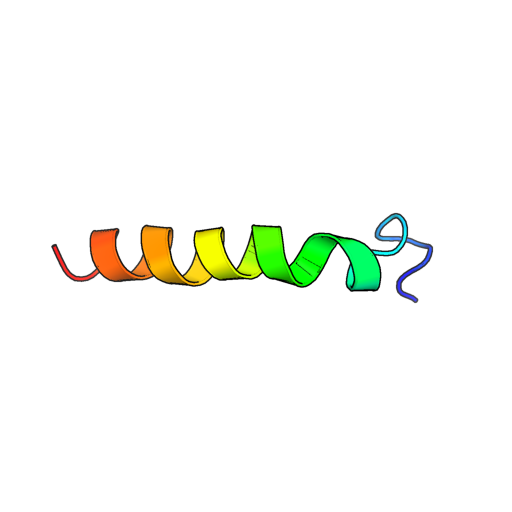.00 10.00 5 ALA A O 16
ATOM 6440 N N . VAL A 1 6 ? 33.258 22.774 16.209 1.00 10.00 6 VAL A N 16
ATOM 6441 C CA . VAL A 1 6 ? 32.626 23.177 17.477 1.00 10.00 6 VAL A CA 16
ATOM 6442 C C . VAL A 1 6 ? 33.596 24.197 18.224 1.00 10.00 6 VAL A C 16
ATOM 6443 O O . VAL A 1 6 ? 33.404 24.681 19.342 1.00 10.00 6 VAL A O 16
ATOM 6456 N N . ASP A 1 7 ? 34.723 24.514 17.501 1.00 10.00 7 ASP A N 16
ATOM 6457 C CA . ASP A 1 7 ? 35.824 25.274 18.004 1.00 10.00 7 ASP A CA 16
ATOM 6458 C C . ASP A 1 7 ? 36.485 24.724 19.276 1.00 10.00 7 ASP A C 16
ATOM 6459 O O . ASP A 1 7 ? 36.849 25.408 20.220 1.00 10.00 7 ASP A O 16
ATOM 6468 N N . THR A 1 8 ? 36.727 23.439 19.303 1.00 10.00 8 THR A N 16
ATOM 6469 C CA . THR A 1 8 ? 37.365 22.665 20.284 1.00 10.00 8 THR A CA 16
ATOM 6470 C C . THR A 1 8 ? 36.610 22.715 21.626 1.00 10.00 8 THR A C 16
ATOM 6471 O O . THR A 1 8 ? 37.214 23.181 22.604 1.00 10.00 8 THR A O 16
ATOM 6482 N N . SER A 1 9 ? 35.434 22.044 21.725 1.00 10.00 9 SER A N 16
ATOM 6483 C CA . SER A 1 9 ? 34.706 21.879 22.993 1.00 10.00 9 SER A CA 16
ATOM 6484 C C . SER A 1 9 ? 35.524 21.106 24.076 1.00 10.00 9 SER A C 16
ATOM 6485 O O . SER A 1 9 ? 35.398 21.477 25.256 1.00 10.00 9 SER A O 16
ATOM 6493 N N . SER A 1 10 ? 36.442 20.223 23.660 1.00 10.00 10 SER A N 16
ATOM 6494 C CA . SER A 1 10 ? 37.293 19.448 24.511 1.00 10.00 10 SER A CA 16
ATOM 6495 C C . SER A 1 10 ? 38.339 20.215 25.358 1.00 10.00 10 SER A C 16
ATOM 6496 O O . SER A 1 10 ? 38.974 19.552 26.203 1.00 10.00 10 SER A O 16
ATOM 6504 N N . GLU A 1 11 ? 38.475 21.480 25.078 1.00 10.00 11 GLU A N 16
ATOM 6505 C CA . GLU A 1 11 ? 39.363 22.301 25.889 1.00 10.00 11 GLU A CA 16
ATOM 6506 C C . GLU A 1 11 ? 38.592 23.152 26.912 1.00 10.00 11 GLU A C 16
ATOM 6507 O O . GLU A 1 11 ? 39.136 23.393 27.998 1.00 10.00 11 GLU A O 16
ATOM 6519 N N . ILE A 1 12 ? 37.365 23.593 26.559 1.00 10.00 12 ILE A N 16
ATOM 6520 C CA . ILE A 1 12 ? 36.562 24.435 27.495 1.00 10.00 12 ILE A CA 16
ATOM 6521 C C . ILE A 1 12 ? 35.666 23.662 28.359 1.00 10.00 12 ILE A C 16
ATOM 6522 O O . ILE A 1 12 ? 35.293 24.158 29.385 1.00 10.00 12 ILE A O 16
ATOM 6538 N N . THR A 1 13 ? 35.384 22.392 28.038 1.00 10.00 13 THR A N 16
ATOM 6539 C CA . THR A 1 13 ? 34.396 21.575 28.751 1.00 10.00 13 THR A CA 16
ATOM 6540 C C . THR A 1 13 ? 34.397 21.550 30.281 1.00 10.00 13 THR A C 16
ATOM 6541 O O . THR A 1 13 ? 33.323 21.459 30.839 1.00 10.00 13 THR A O 16
ATOM 6552 N N . THR A 1 14 ? 35.513 21.735 31.044 1.00 10.00 14 THR A N 16
ATOM 6553 C CA . THR A 1 14 ? 35.408 21.849 32.477 1.00 10.00 14 THR A CA 16
ATOM 6554 C C . THR A 1 14 ? 34.736 23.144 32.877 1.00 10.00 14 THR A C 16
ATOM 6555 O O . THR A 1 14 ? 33.992 23.253 33.894 1.00 10.00 14 THR A O 16
ATOM 6566 N N . LYS A 1 15 ? 34.977 24.250 32.190 1.00 10.00 15 LYS A N 16
ATOM 6567 C CA . LYS A 1 15 ? 34.275 25.596 32.433 1.00 10.00 15 LYS A CA 16
ATOM 6568 C C . LYS A 1 15 ? 32.761 25.454 32.200 1.00 10.00 15 LYS A C 16
ATOM 6569 O O . LYS A 1 15 ? 31.919 26.012 32.857 1.00 10.00 15 LYS A O 16
ATOM 6588 N N . ASP A 1 16 ? 32.375 24.572 31.337 1.00 10.00 16 ASP A N 16
ATOM 6589 C CA . ASP A 1 16 ? 31.014 24.269 30.889 1.00 10.00 16 ASP A CA 16
ATOM 6590 C C . ASP A 1 16 ? 30.361 23.255 31.869 1.00 10.00 16 ASP A C 16
ATOM 6591 O O . ASP A 1 16 ? 29.170 23.167 31.982 1.00 10.00 16 ASP A O 16
ATOM 6600 N N . LEU A 1 17 ? 31.134 22.500 32.675 1.00 10.00 17 LEU A N 16
ATOM 6601 C CA . LEU A 1 17 ? 30.576 21.494 33.573 1.00 10.00 17 LEU A CA 16
ATOM 6602 C C . LEU A 1 17 ? 30.238 22.026 34.989 1.00 10.00 17 LEU A C 16
ATOM 6603 O O . LEU A 1 17 ? 29.301 21.575 35.650 1.00 10.00 17 LEU A O 16
ATOM 6619 N N . LYS A 1 18 ? 30.809 23.173 35.316 1.00 10.00 18 LYS A N 16
ATOM 6620 C CA . LYS A 1 18 ? 30.355 23.978 36.484 1.00 10.00 18 LYS A CA 16
ATOM 6621 C C . LYS A 1 18 ? 29.074 24.737 36.058 1.00 10.00 18 LYS A C 16
ATOM 6622 O O . LYS A 1 18 ? 28.247 25.086 36.924 1.00 10.00 18 LYS A O 16
ATOM 6641 N N . GLU A 1 19 ? 28.904 24.962 34.787 1.00 10.00 19 GLU A N 16
ATOM 6642 C CA . GLU A 1 19 ? 27.694 25.545 34.175 1.00 10.00 19 GLU A CA 16
ATOM 6643 C C . GLU A 1 19 ? 26.488 24.576 34.226 1.00 10.00 19 GLU A C 16
ATOM 6644 O O . GLU A 1 19 ? 25.441 24.977 34.759 1.00 10.00 19 GLU A O 16
ATOM 6656 N N . LYS A 1 20 ? 26.787 23.329 33.865 1.00 10.00 20 LYS A N 16
ATOM 6657 C CA . LYS A 1 20 ? 25.760 22.287 33.901 1.00 10.00 20 LYS A CA 16
ATOM 6658 C C . LYS A 1 20 ? 25.324 21.928 35.358 1.00 10.00 20 LYS A C 16
ATOM 6659 O O . LYS A 1 20 ? 24.269 21.388 35.493 1.00 10.00 20 LYS A O 16
ATOM 6678 N N . LYS A 1 21 ? 26.099 22.294 36.347 1.00 10.00 21 LYS A N 16
ATOM 6679 C CA . LYS A 1 21 ? 25.737 22.176 37.818 1.00 10.00 21 LYS A CA 16
ATOM 6680 C C . LYS A 1 21 ? 25.137 23.492 38.428 1.00 10.00 21 LYS A C 16
ATOM 6681 O O . LYS A 1 21 ? 24.569 23.470 39.535 1.00 10.00 21 LYS A O 16
ATOM 6700 N N . GLU A 1 22 ? 25.315 24.632 37.781 1.00 10.00 22 GLU A N 16
ATOM 6701 C CA . GLU A 1 22 ? 24.773 25.975 38.116 1.00 10.00 22 GLU A CA 16
ATOM 6702 C C . GLU A 1 22 ? 23.348 26.211 37.561 1.00 10.00 22 GLU A C 16
ATOM 6703 O O . GLU A 1 22 ? 22.414 26.413 38.316 1.00 10.00 22 GLU A O 16
ATOM 6715 N N . VAL A 1 23 ? 23.203 25.905 36.278 1.00 10.00 23 VAL A N 16
ATOM 6716 C CA . VAL A 1 23 ? 21.951 25.784 35.590 1.00 10.00 23 VAL A CA 16
ATOM 6717 C C . VAL A 1 23 ? 21.116 24.685 36.236 1.00 10.00 23 VAL A C 16
ATOM 6718 O O . VAL A 1 23 ? 19.904 24.880 36.510 1.00 10.00 23 VAL A O 16
ATOM 6731 N N . VAL A 1 24 ? 21.782 23.544 36.638 1.00 10.00 24 VAL A N 16
ATOM 6732 C CA . VAL A 1 24 ? 20.924 22.483 37.268 1.00 10.00 24 VAL A CA 16
ATOM 6733 C C . VAL A 1 24 ? 20.524 22.705 38.765 1.00 10.00 24 VAL A C 16
ATOM 6734 O O . VAL A 1 24 ? 19.477 22.216 39.166 1.00 10.00 24 VAL A O 16
ATOM 6747 N N . GLU A 1 25 ? 21.169 23.566 39.488 1.00 10.00 25 GLU A N 16
ATOM 6748 C CA . GLU A 1 25 ? 20.799 24.099 40.775 1.00 10.00 25 GLU A CA 16
ATOM 6749 C C . GLU A 1 25 ? 19.805 25.178 40.700 1.00 10.00 25 GLU A C 16
ATOM 6750 O O . GLU A 1 25 ? 18.987 25.326 41.589 1.00 10.00 25 GLU A O 16
ATOM 6762 N N . GLU A 1 26 ? 19.823 25.984 39.642 1.00 10.00 26 GLU A N 16
ATOM 6763 C CA . GLU A 1 26 ? 18.620 26.888 39.365 1.00 10.00 26 GLU A CA 16
ATOM 6764 C C . GLU A 1 26 ? 17.312 26.116 39.104 1.00 10.00 26 GLU A C 16
ATOM 6765 O O . GLU A 1 26 ? 16.238 26.714 39.371 1.00 10.00 26 GLU A O 16
ATOM 6777 N N . ALA A 1 27 ? 17.322 24.896 38.549 1.00 10.00 27 ALA A N 16
ATOM 6778 C CA . ALA A 1 27 ? 16.076 24.087 38.312 1.00 10.00 27 ALA A CA 16
ATOM 6779 C C . ALA A 1 27 ? 15.301 23.766 39.635 1.00 10.00 27 ALA A C 16
ATOM 6780 O O . ALA A 1 27 ? 14.068 23.706 39.681 1.00 10.00 27 ALA A O 16
ATOM 6787 N N . GLU A 1 28 ? 15.990 23.500 40.716 1.00 10.00 28 GLU A N 16
ATOM 6788 C CA . GLU A 1 28 ? 15.483 23.433 42.122 1.00 10.00 28 GLU A CA 16
ATOM 6789 C C . GLU A 1 28 ? 15.445 24.764 42.943 1.00 10.00 28 GLU A C 16
ATOM 6790 O O . GLU A 1 28 ? 14.743 24.813 43.952 1.00 10.00 28 GLU A O 16
ATOM 6802 N N . ASN A 1 29 ? 16.042 25.827 42.498 1.00 10.00 29 ASN A N 16
ATOM 6803 C CA . ASN A 1 29 ? 15.938 27.129 43.164 1.00 10.00 29 ASN A CA 16
ATOM 6804 C C . ASN A 1 29 ? 14.456 27.675 43.109 1.00 10.00 29 ASN A C 16
ATOM 6805 O O . ASN A 1 29 ? 13.915 28.219 44.087 1.00 10.00 29 ASN A O 16
ATOM 6823 N N . SER A 1 2 ? 40.238 17.302 14.936 1.00 10.00 2 SER A N 17
ATOM 6824 C CA . SER A 1 2 ? 38.845 17.317 14.388 1.00 10.00 2 SER A CA 17
ATOM 6825 C C . SER A 1 2 ? 37.978 18.279 15.160 1.00 10.00 2 SER A C 17
ATOM 6826 O O . SER A 1 2 ? 37.123 18.885 14.562 1.00 10.00 2 SER A O 17
ATOM 6834 N N . ASP A 1 3 ? 38.197 18.398 16.429 1.00 10.00 3 ASP A N 17
ATOM 6835 C CA . ASP A 1 3 ? 37.639 19.345 17.459 1.00 10.00 3 ASP A CA 17
ATOM 6836 C C . ASP A 1 3 ? 37.838 20.824 17.042 1.00 10.00 3 ASP A C 17
ATOM 6837 O O . ASP A 1 3 ? 37.166 21.685 17.585 1.00 10.00 3 ASP A O 17
ATOM 6846 N N . ALA A 1 4 ? 38.654 21.140 16.032 1.00 10.00 4 ALA A N 17
ATOM 6847 C CA . ALA A 1 4 ? 38.822 22.545 15.542 1.00 10.00 4 ALA A CA 17
ATOM 6848 C C . ALA A 1 4 ? 37.443 23.090 15.010 1.00 10.00 4 ALA A C 17
ATOM 6849 O O . ALA A 1 4 ? 37.087 24.165 15.326 1.00 10.00 4 ALA A O 17
ATOM 6856 N N . ALA A 1 5 ? 36.634 22.164 14.477 1.00 10.00 5 ALA A N 17
ATOM 6857 C CA . ALA A 1 5 ? 35.300 22.519 13.877 1.00 10.00 5 ALA A CA 17
ATOM 6858 C C . ALA A 1 5 ? 34.222 22.690 14.995 1.00 10.00 5 ALA A C 17
ATOM 6859 O O . ALA A 1 5 ? 33.039 22.836 14.695 1.00 10.00 5 ALA A O 17
ATOM 6866 N N . VAL A 1 6 ? 34.642 22.699 16.232 1.00 10.00 6 VAL A N 17
ATOM 6867 C CA . VAL A 1 6 ? 33.798 22.926 17.351 1.00 10.00 6 VAL A CA 17
ATOM 6868 C C . VAL A 1 6 ? 34.422 24.062 18.237 1.00 10.00 6 VAL A C 17
ATOM 6869 O O . VAL A 1 6 ? 33.912 24.257 19.335 1.00 10.00 6 VAL A O 17
ATOM 6882 N N . ASP A 1 7 ? 35.480 24.729 17.796 1.00 10.00 7 ASP A N 17
ATOM 6883 C CA . ASP A 1 7 ? 36.334 25.695 18.512 1.00 10.00 7 ASP A CA 17
ATOM 6884 C C . ASP A 1 7 ? 37.098 25.022 19.689 1.00 10.00 7 ASP A C 17
ATOM 6885 O O . ASP A 1 7 ? 37.151 25.513 20.795 1.00 10.00 7 ASP A O 17
ATOM 6894 N N . THR A 1 8 ? 37.714 23.869 19.523 1.00 10.00 8 THR A N 17
ATOM 6895 C CA . THR A 1 8 ? 38.486 23.172 20.590 1.00 10.00 8 THR A CA 17
ATOM 6896 C C . THR A 1 8 ? 37.743 23.147 21.929 1.00 10.00 8 THR A C 17
ATOM 6897 O O . THR A 1 8 ? 38.135 23.803 22.885 1.00 10.00 8 THR A O 17
ATOM 6908 N N . SER A 1 9 ? 36.606 22.431 21.896 1.00 10.00 9 SER A N 17
ATOM 6909 C CA . SER A 1 9 ? 35.595 22.382 22.995 1.00 10.00 9 SER A CA 17
ATOM 6910 C C . SER A 1 9 ? 36.172 21.597 24.173 1.00 10.00 9 SER A C 17
ATOM 6911 O O . SER A 1 9 ? 35.755 21.821 25.324 1.00 10.00 9 SER A O 17
ATOM 6919 N N . SER A 1 10 ? 37.076 20.627 23.879 1.00 10.00 10 SER A N 17
ATOM 6920 C CA . SER A 1 10 ? 37.786 19.732 24.871 1.00 10.00 10 SER A CA 17
ATOM 6921 C C . SER A 1 10 ? 38.660 20.515 25.840 1.00 10.00 10 SER A C 17
ATOM 6922 O O . SER A 1 10 ? 39.179 19.907 26.787 1.00 10.00 10 SER A O 17
ATOM 6930 N N . GLU A 1 11 ? 38.843 21.806 25.643 1.00 10.00 11 GLU A N 17
ATOM 6931 C CA . GLU A 1 11 ? 39.650 22.616 26.508 1.00 10.00 11 GLU A CA 17
ATOM 6932 C C . GLU A 1 11 ? 38.797 23.465 27.500 1.00 10.00 11 GLU A C 17
ATOM 6933 O O . GLU A 1 11 ? 39.203 23.850 28.608 1.00 10.00 11 GLU A O 17
ATOM 6945 N N . ILE A 1 12 ? 37.544 23.763 27.121 1.00 10.00 12 ILE A N 17
ATOM 6946 C CA . ILE A 1 12 ? 36.607 24.572 27.935 1.00 10.00 12 ILE A CA 17
ATOM 6947 C C . ILE A 1 12 ? 35.717 23.735 28.858 1.00 10.00 12 ILE A C 17
ATOM 6948 O O . ILE A 1 12 ? 34.974 24.284 29.704 1.00 10.00 12 ILE A O 17
ATOM 6964 N N . THR A 1 13 ? 35.613 22.395 28.583 1.00 10.00 13 THR A N 17
ATOM 6965 C CA . THR A 1 13 ? 34.614 21.443 29.101 1.00 10.00 13 THR A CA 17
ATOM 6966 C C . THR A 1 13 ? 34.421 21.476 30.626 1.00 10.00 13 THR A C 17
ATOM 6967 O O . THR A 1 13 ? 33.265 21.323 31.108 1.00 10.00 13 THR A O 17
ATOM 6978 N N . THR A 1 14 ? 35.395 21.900 31.430 1.00 10.00 14 THR A N 17
ATOM 6979 C CA . THR A 1 14 ? 35.252 22.099 32.866 1.00 10.00 14 THR A CA 17
ATOM 6980 C C . THR A 1 14 ? 34.418 23.335 33.239 1.00 10.00 14 THR A C 17
ATOM 6981 O O . THR A 1 14 ? 33.506 23.439 34.075 1.00 10.00 14 THR A O 17
ATOM 6992 N N . LYS A 1 15 ? 34.644 24.357 32.390 1.00 10.00 15 LYS A N 17
ATOM 6993 C CA . LYS A 1 15 ? 33.939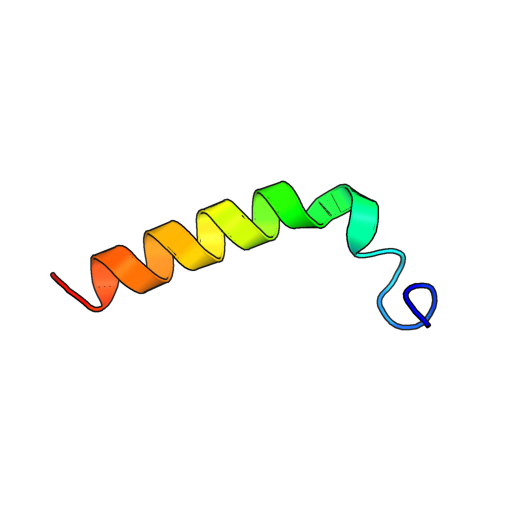 25.637 32.401 1.00 10.00 15 LYS A CA 17
ATOM 6994 C C . LYS A 1 15 ? 32.444 25.512 31.878 1.00 10.00 15 LYS A C 17
ATOM 6995 O O . LYS A 1 15 ? 31.589 26.197 32.373 1.00 10.00 15 LYS A O 17
ATOM 7014 N N . ASP A 1 16 ? 32.231 24.461 31.062 1.00 10.00 16 ASP A N 17
ATOM 7015 C CA . ASP A 1 16 ? 30.913 23.917 30.650 1.00 10.00 16 ASP A CA 17
ATOM 7016 C C . ASP A 1 16 ? 30.196 23.096 31.726 1.00 10.00 16 ASP A C 17
ATOM 7017 O O . ASP A 1 16 ? 28.977 23.220 31.932 1.00 10.00 16 ASP A O 17
ATOM 7026 N N . LEU A 1 17 ? 30.985 22.354 32.493 1.00 10.00 17 LEU A N 17
ATOM 7027 C CA . LEU A 1 17 ? 30.363 21.634 33.558 1.00 10.00 17 LEU A CA 17
ATOM 7028 C C . LEU A 1 17 ? 29.952 22.434 34.785 1.00 10.00 17 LEU A C 17
ATOM 7029 O O . LEU A 1 17 ? 29.077 21.952 35.529 1.00 10.00 17 LEU A O 17
ATOM 7045 N N . LYS A 1 18 ? 30.727 23.539 34.995 1.00 10.00 18 LYS A N 17
ATOM 7046 C CA . LYS A 1 18 ? 30.260 24.459 36.019 1.00 10.00 18 LYS A CA 17
ATOM 7047 C C . LYS A 1 18 ? 28.993 25.218 35.526 1.00 10.00 18 LYS A C 17
ATOM 7048 O O . LYS A 1 18 ? 28.337 25.908 36.282 1.00 10.00 18 LYS A O 17
ATOM 7067 N N . GLU A 1 19 ? 28.751 25.275 34.211 1.00 10.00 19 GLU A N 17
ATOM 7068 C CA . GLU A 1 19 ? 27.454 25.725 33.684 1.00 10.00 19 GLU A CA 17
ATOM 7069 C C . GLU A 1 19 ? 26.388 24.664 33.967 1.00 10.00 19 GLU A C 17
ATOM 7070 O O . GLU A 1 19 ? 25.315 24.986 34.496 1.00 10.00 19 GLU A O 17
ATOM 7082 N N . LYS A 1 20 ? 26.650 23.400 33.645 1.00 10.00 20 LYS A N 17
ATOM 7083 C CA . LYS A 1 20 ? 25.727 22.262 33.857 1.00 10.00 20 LYS A CA 17
ATOM 7084 C C . LYS A 1 20 ? 25.425 21.959 35.302 1.00 10.00 20 LYS A C 17
ATOM 7085 O O . LYS A 1 20 ? 24.311 21.416 35.486 1.00 10.00 20 LYS A O 17
ATOM 7104 N N . LYS A 1 21 ? 26.257 22.337 36.348 1.00 10.00 21 LYS A N 17
ATOM 7105 C CA . LYS A 1 21 ? 26.041 22.086 37.840 1.00 10.00 21 LYS A CA 17
ATOM 7106 C C . LYS A 1 21 ? 25.337 23.187 38.558 1.00 10.00 21 LYS A C 17
ATOM 7107 O O . LYS A 1 21 ? 24.712 23.095 39.566 1.00 10.00 21 LYS A O 17
ATOM 7126 N N . GLU A 1 22 ? 25.472 24.361 37.964 1.00 10.00 22 GLU A N 17
ATOM 7127 C CA . GLU A 1 22 ? 24.884 25.630 38.468 1.00 10.00 22 GLU A CA 17
ATOM 7128 C C . GLU A 1 22 ? 23.515 25.821 37.885 1.00 10.00 22 GLU A C 17
ATOM 7129 O O . GLU A 1 22 ? 22.476 25.896 38.632 1.00 10.00 22 GLU A O 17
ATOM 7141 N N . VAL A 1 23 ? 23.340 25.698 36.549 1.00 10.00 23 VAL A N 17
ATOM 7142 C CA . VAL A 1 23 ? 22.079 25.530 35.948 1.00 10.00 23 VAL A CA 17
ATOM 7143 C C . VAL A 1 23 ? 21.271 24.438 36.600 1.00 10.00 23 VAL A C 17
ATOM 7144 O O . VAL A 1 23 ? 20.089 24.663 36.790 1.00 10.00 23 VAL A O 17
ATOM 7157 N N . VAL A 1 24 ? 21.837 23.287 36.917 1.00 10.00 24 VAL A N 17
ATOM 7158 C CA . VAL A 1 24 ? 20.938 22.166 37.332 1.00 10.00 24 VAL A CA 17
ATOM 7159 C C . VAL A 1 24 ? 20.457 22.387 38.717 1.00 10.00 24 VAL A C 17
ATOM 7160 O O . VAL A 1 24 ? 19.305 22.004 38.975 1.00 10.00 24 VAL A O 17
ATOM 7173 N N . GLU A 1 25 ? 21.215 23.021 39.606 1.00 10.00 25 GLU A N 17
ATOM 7174 C CA . GLU A 1 25 ? 20.683 23.389 40.905 1.00 10.00 25 GLU A CA 17
ATOM 7175 C C . GLU A 1 25 ? 19.816 24.630 40.887 1.00 10.00 25 GLU A C 17
ATOM 7176 O O . GLU A 1 25 ? 18.972 24.723 41.732 1.00 10.00 25 GLU A O 17
ATOM 7188 N N . GLU A 1 26 ? 20.029 25.630 40.032 1.00 10.00 26 GLU A N 17
ATOM 7189 C CA . GLU A 1 26 ? 19.139 26.734 39.772 1.00 10.00 26 GLU A CA 17
ATOM 7190 C C . GLU A 1 26 ? 17.734 26.301 39.185 1.00 10.00 26 GLU A C 17
ATOM 7191 O O . GLU A 1 26 ? 16.811 27.073 39.435 1.00 10.00 26 GLU A O 17
ATOM 7203 N N . ALA A 1 27 ? 17.612 25.135 38.528 1.00 10.00 27 ALA A N 17
ATOM 7204 C CA . ALA A 1 27 ? 16.336 24.615 38.038 1.00 10.00 27 ALA A CA 17
ATOM 7205 C C . ALA A 1 27 ? 15.463 24.194 39.264 1.00 10.00 27 ALA A C 17
ATOM 7206 O O . ALA A 1 27 ? 14.278 24.296 39.237 1.00 10.00 27 ALA A O 17
ATOM 7213 N N . GLU A 1 28 ? 16.114 23.860 40.416 1.00 10.00 28 GLU A N 17
ATOM 7214 C CA . GLU A 1 28 ? 15.501 23.580 41.727 1.00 10.00 28 GLU A CA 17
ATOM 7215 C C . GLU A 1 28 ? 15.211 24.831 42.604 1.00 10.00 28 GLU A C 17
ATOM 7216 O O . GLU A 1 28 ? 14.384 24.679 43.546 1.00 10.00 28 GLU A O 17
ATOM 7228 N N . ASN A 1 29 ? 15.747 26.038 42.333 1.00 10.00 29 ASN A N 17
ATOM 7229 C CA . ASN A 1 29 ? 15.803 27.302 43.212 1.00 10.00 29 ASN A CA 17
ATOM 7230 C C . ASN A 1 29 ? 14.643 28.229 43.055 1.00 10.00 29 ASN A C 17
ATOM 7231 O O . ASN A 1 29 ? 13.856 28.275 44.050 1.00 10.00 29 ASN A O 17
ATOM 7249 N N . SER A 1 2 ? 35.606 17.301 14.276 1.00 10.00 2 SER A N 18
ATOM 7250 C CA . SER A 1 2 ? 34.243 17.696 14.442 1.00 10.00 2 SER A CA 18
ATOM 7251 C C . SER A 1 2 ? 33.992 18.677 15.600 1.00 10.00 2 SER A C 18
ATOM 7252 O O . SER A 1 2 ? 32.819 18.956 15.800 1.00 10.00 2 SER A O 18
ATOM 7260 N N . ASP A 1 3 ? 35.036 19.060 16.358 1.00 10.00 3 ASP A N 18
ATOM 7261 C CA . ASP A 1 3 ? 34.894 20.093 17.413 1.00 10.00 3 ASP A CA 18
ATOM 7262 C C . ASP A 1 3 ? 35.006 21.492 16.806 1.00 10.00 3 ASP A C 18
ATOM 7263 O O . ASP A 1 3 ? 34.752 22.471 17.471 1.00 10.00 3 ASP A O 18
ATOM 7272 N N . ALA A 1 4 ? 35.382 21.718 15.470 1.00 10.00 4 ALA A N 18
ATOM 7273 C CA . ALA A 1 4 ? 35.525 23.043 14.873 1.00 10.00 4 ALA A CA 18
ATOM 7274 C C . ALA A 1 4 ? 34.207 23.727 14.798 1.00 10.00 4 ALA A C 18
ATOM 7275 O O . ALA A 1 4 ? 34.007 24.831 15.215 1.00 10.00 4 ALA A O 18
ATOM 7282 N N . ALA A 1 5 ? 33.143 22.978 14.412 1.00 10.00 5 ALA A N 18
ATOM 7283 C CA . ALA A 1 5 ? 31.735 23.354 14.380 1.00 10.00 5 ALA A CA 18
ATOM 7284 C C . ALA A 1 5 ? 31.079 23.440 15.777 1.00 10.00 5 ALA A C 18
ATOM 7285 O O . ALA A 1 5 ? 29.871 23.801 15.834 1.00 10.00 5 ALA A O 18
ATOM 7292 N N . VAL A 1 6 ? 31.867 23.284 16.837 1.00 10.00 6 VAL A N 18
ATOM 7293 C CA . VAL A 1 6 ? 31.387 23.701 18.224 1.00 10.00 6 VAL A CA 18
ATOM 7294 C C . VAL A 1 6 ? 32.495 24.617 18.995 1.00 10.00 6 VAL A C 18
ATOM 7295 O O . VAL A 1 6 ? 32.428 24.982 20.145 1.00 10.00 6 VAL A O 18
ATOM 7308 N N . ASP A 1 7 ? 33.470 25.123 18.234 1.00 10.00 7 ASP A N 18
ATOM 7309 C CA . ASP A 1 7 ? 34.568 26.045 18.689 1.00 10.00 7 ASP A CA 18
ATOM 7310 C C . ASP A 1 7 ? 35.497 25.535 19.732 1.00 10.00 7 ASP A C 18
ATOM 7311 O O . ASP A 1 7 ? 35.772 26.225 20.716 1.00 10.00 7 ASP A O 18
ATOM 7320 N N . THR A 1 8 ? 36.080 24.369 19.567 1.00 10.00 8 THR A N 18
ATOM 7321 C CA . THR A 1 8 ? 36.940 23.640 20.506 1.00 10.00 8 THR A CA 18
ATOM 7322 C C . THR A 1 8 ? 36.335 23.558 21.892 1.00 10.00 8 THR A C 18
ATOM 7323 O O . THR A 1 8 ? 36.933 23.925 22.883 1.00 10.00 8 THR A O 18
ATOM 7334 N N . SER A 1 9 ? 35.134 22.985 21.947 1.00 10.00 9 SER A N 18
ATOM 7335 C CA . SER A 1 9 ? 34.458 22.674 23.236 1.00 10.00 9 SER A CA 18
ATOM 7336 C C . SER A 1 9 ? 35.202 21.783 24.217 1.00 10.00 9 SER A C 18
ATOM 7337 O O . SER A 1 9 ? 35.215 22.008 25.427 1.00 10.00 9 SER A O 18
ATOM 7345 N N . SER A 1 10 ? 35.890 20.826 23.653 1.00 10.00 10 SER A N 18
ATOM 7346 C CA . SER A 1 10 ? 36.814 19.913 24.321 1.00 10.00 10 SER A CA 18
ATOM 7347 C C . SER A 1 10 ? 37.959 20.524 25.073 1.00 10.00 10 SER A C 18
ATOM 7348 O O . SER A 1 10 ? 38.789 19.809 25.648 1.00 10.00 10 SER A O 18
ATOM 7356 N N . GLU A 1 11 ? 38.184 21.862 25.040 1.00 10.00 11 GLU A N 18
ATOM 7357 C CA . GLU A 1 11 ? 39.176 22.550 25.881 1.00 10.00 11 GLU A CA 18
ATOM 7358 C C . GLU A 1 11 ? 38.506 23.431 26.990 1.00 10.00 11 GLU A C 18
ATOM 7359 O O . GLU A 1 11 ? 39.118 23.707 27.982 1.00 10.00 11 GLU A O 18
ATOM 7371 N N . ILE A 1 12 ? 37.223 23.889 26.827 1.00 10.00 12 ILE A N 18
ATOM 7372 C CA . ILE A 1 12 ? 36.449 24.616 27.807 1.00 10.00 12 ILE A CA 18
ATOM 7373 C C . ILE A 1 12 ? 35.568 23.751 28.654 1.00 10.00 12 ILE A C 18
ATOM 7374 O O . ILE A 1 12 ? 34.956 24.215 29.583 1.00 10.00 12 ILE A O 18
ATOM 7390 N N . THR A 1 13 ? 35.251 22.511 28.238 1.00 10.00 13 THR A N 18
ATOM 7391 C CA . THR A 1 13 ? 34.246 21.558 28.833 1.00 10.00 13 THR A CA 18
ATOM 7392 C C . THR A 1 13 ? 34.203 21.577 30.343 1.00 10.00 13 THR A C 18
ATOM 7393 O O . THR A 1 13 ? 33.125 21.319 30.904 1.00 10.00 13 THR A O 18
ATOM 7404 N N . THR A 1 14 ? 35.287 21.763 31.022 1.00 10.00 14 THR A N 18
ATOM 7405 C CA . THR A 1 14 ? 35.317 21.951 32.503 1.00 10.00 14 THR A CA 18
ATOM 7406 C C . THR A 1 14 ? 34.498 23.150 32.925 1.00 10.00 14 THR A C 18
ATOM 7407 O O . THR A 1 14 ? 33.624 23.018 33.673 1.00 10.00 14 THR A O 18
ATOM 7418 N N . LYS A 1 15 ? 34.698 24.364 32.366 1.00 10.00 15 LYS A N 18
ATOM 7419 C CA . LYS A 1 15 ? 33.936 25.606 32.590 1.00 10.00 15 LYS A CA 18
ATOM 7420 C C . LYS A 1 15 ? 32.435 25.372 32.246 1.00 10.00 15 LYS A C 18
ATOM 7421 O O . LYS A 1 15 ? 31.526 25.737 33.008 1.00 10.00 15 LYS A O 18
ATOM 7440 N N . ASP A 1 16 ? 32.176 24.585 31.200 1.00 10.00 16 ASP A N 18
ATOM 7441 C CA . ASP A 1 16 ? 30.856 24.161 30.789 1.00 10.00 16 ASP A CA 18
ATOM 7442 C C . ASP A 1 16 ? 30.213 23.297 31.866 1.00 10.00 16 ASP A C 18
ATOM 7443 O O . ASP A 1 16 ? 28.985 23.373 32.038 1.00 10.00 16 ASP A O 18
ATOM 7452 N N . LEU A 1 17 ? 31.028 22.494 32.605 1.00 10.00 17 LEU A N 18
ATOM 7453 C CA . LEU A 1 17 ? 30.380 21.544 33.554 1.00 10.00 17 LEU A CA 18
ATOM 7454 C C . LEU A 1 17 ? 30.061 22.251 34.912 1.00 10.00 17 LEU A C 18
ATOM 7455 O O . LEU A 1 17 ? 29.055 21.860 35.457 1.00 10.00 17 LEU A O 18
ATOM 7471 N N . LYS A 1 18 ? 30.793 23.295 35.326 1.00 10.00 18 LYS A N 18
ATOM 7472 C CA . LYS A 1 18 ? 30.273 24.215 36.427 1.00 10.00 18 LYS A CA 18
ATOM 7473 C C . LYS A 1 18 ? 29.058 24.974 36.016 1.00 10.00 18 LYS A C 18
ATOM 7474 O O . LYS A 1 18 ? 28.220 25.220 36.817 1.00 10.00 18 LYS A O 18
ATOM 7493 N N . GLU A 1 19 ? 28.854 25.161 34.694 1.00 10.00 19 GLU A N 18
ATOM 7494 C CA . GLU A 1 19 ? 27.554 25.620 34.089 1.00 10.00 19 GLU A CA 18
ATOM 7495 C C . GLU A 1 19 ? 26.515 24.568 34.220 1.00 10.00 19 GLU A C 18
ATOM 7496 O O . GLU A 1 19 ? 25.473 24.917 34.768 1.00 10.00 19 GLU A O 18
ATOM 7508 N N . LYS A 1 20 ? 26.832 23.300 33.902 1.00 10.00 20 LYS A N 18
ATOM 7509 C CA . LYS A 1 20 ? 25.910 22.249 33.990 1.00 10.00 20 LYS A CA 18
ATOM 7510 C C . LYS A 1 20 ? 25.607 21.914 35.414 1.00 10.00 20 LYS A C 18
ATOM 7511 O O . LYS A 1 20 ? 24.660 21.228 35.715 1.00 10.00 20 LYS A O 18
ATOM 7530 N N . LYS A 1 21 ? 26.416 22.302 36.408 1.00 10.00 21 LYS A N 18
ATOM 7531 C CA . LYS A 1 21 ? 26.181 22.247 37.857 1.00 10.00 21 LYS A CA 18
ATOM 7532 C C . LYS A 1 21 ? 25.497 23.478 38.530 1.00 10.00 21 LYS A C 18
ATOM 7533 O O . LYS A 1 21 ? 25.125 23.369 39.671 1.00 10.00 21 LYS A O 18
ATOM 7552 N N . GLU A 1 22 ? 25.422 24.538 37.773 1.00 10.00 22 GLU A N 18
ATOM 7553 C CA . GLU A 1 22 ? 24.924 25.841 38.089 1.00 10.00 22 GLU A CA 18
ATOM 7554 C C . GLU A 1 22 ? 23.428 25.804 37.687 1.00 10.00 22 GLU A C 18
ATOM 7555 O O . GLU A 1 22 ? 22.561 25.568 38.511 1.00 10.00 22 GLU A O 18
ATOM 7567 N N . VAL A 1 23 ? 23.198 25.786 36.362 1.00 10.00 23 VAL A N 18
ATOM 7568 C CA . VAL A 1 23 ? 21.899 25.489 35.694 1.00 10.00 23 VAL A CA 18
ATOM 7569 C C . VAL A 1 23 ? 21.085 24.406 36.403 1.00 10.00 23 VAL A C 18
ATOM 7570 O O . VAL A 1 23 ? 19.840 24.417 36.504 1.00 10.00 23 VAL A O 18
ATOM 7583 N N . VAL A 1 24 ? 21.821 23.361 36.829 1.00 10.00 24 VAL A N 18
ATOM 7584 C CA . VAL A 1 24 ? 21.104 22.149 37.362 1.00 10.00 24 VAL A CA 18
ATOM 7585 C C . VAL A 1 24 ? 20.554 22.456 38.780 1.00 10.00 24 VAL A C 18
ATOM 7586 O O . VAL A 1 24 ? 19.488 21.967 39.112 1.00 10.00 24 VAL A O 18
ATOM 7599 N N . GLU A 1 25 ? 21.277 23.249 39.568 1.00 10.00 25 GLU A N 18
ATOM 7600 C CA . GLU A 1 25 ? 20.837 23.698 40.941 1.00 10.00 25 GLU A CA 18
ATOM 7601 C C . GLU A 1 25 ? 19.734 24.800 40.841 1.00 10.00 25 GLU A C 18
ATOM 7602 O O . GLU A 1 25 ? 18.815 24.884 41.585 1.00 10.00 25 GLU A O 18
ATOM 7614 N N . GLU A 1 26 ? 19.907 25.730 39.909 1.00 10.00 26 GLU A N 18
ATOM 7615 C CA . GLU A 1 26 ? 18.941 26.745 39.597 1.00 10.00 26 GLU A CA 18
ATOM 7616 C C . GLU A 1 26 ? 17.592 26.213 39.162 1.00 10.00 26 GLU A C 18
ATOM 7617 O O . GLU A 1 26 ? 16.561 26.889 39.354 1.00 10.00 26 GLU A O 18
ATOM 7629 N N . ALA A 1 27 ? 17.529 25.067 38.464 1.00 10.00 27 ALA A N 18
ATOM 7630 C CA . ALA A 1 27 ? 16.256 24.441 38.127 1.00 10.00 27 ALA A CA 18
ATOM 7631 C C . ALA A 1 27 ? 15.475 23.988 39.313 1.00 10.00 27 ALA A C 18
ATOM 7632 O O . ALA A 1 27 ? 14.230 23.914 39.289 1.00 10.00 27 ALA A O 18
ATOM 7639 N N . GLU A 1 28 ? 16.125 23.823 40.484 1.00 10.00 28 GLU A N 18
ATOM 7640 C CA . GLU A 1 28 ? 15.579 23.607 41.867 1.00 10.00 28 GLU A CA 18
ATOM 7641 C C . GLU A 1 28 ? 15.331 24.882 42.640 1.00 10.00 28 GLU A C 18
ATOM 7642 O O . GLU A 1 28 ? 14.779 24.846 43.676 1.00 10.00 28 GLU A O 18
ATOM 7654 N N . ASN A 1 29 ? 15.863 26.055 42.207 1.00 10.00 29 ASN A N 18
ATOM 7655 C CA . ASN A 1 29 ? 15.838 27.306 42.896 1.00 10.00 29 ASN A CA 18
ATOM 7656 C C . ASN A 1 29 ? 14.463 27.975 42.850 1.00 10.00 29 ASN A C 18
ATOM 7657 O O . ASN A 1 29 ? 13.568 27.692 43.654 1.00 10.00 29 ASN A O 18
ATOM 7675 N N . SER A 1 2 ? 35.744 15.560 14.471 1.00 10.00 2 SER A N 19
ATOM 7676 C CA . SER A 1 2 ? 34.495 16.332 14.459 1.00 10.00 2 SER A CA 19
ATOM 7677 C C . SER A 1 2 ? 34.373 17.357 15.628 1.00 10.00 2 SER A C 19
ATOM 7678 O O . SER A 1 2 ? 33.556 18.305 15.617 1.00 10.00 2 SER A O 19
ATOM 7686 N N . ASP A 1 3 ? 35.045 17.197 16.778 1.00 10.00 3 ASP A N 19
ATOM 7687 C CA . ASP A 1 3 ? 35.005 18.247 17.866 1.00 10.00 3 ASP A CA 19
ATOM 7688 C C . ASP A 1 3 ? 35.969 19.438 17.689 1.00 10.00 3 ASP A C 19
ATOM 7689 O O . ASP A 1 3 ? 35.612 20.525 18.227 1.00 10.00 3 ASP A O 19
ATOM 7698 N N . ALA A 1 4 ? 37.015 19.335 16.846 1.00 10.00 4 ALA A N 19
ATOM 7699 C CA . ALA A 1 4 ? 37.849 20.400 16.410 1.00 10.00 4 ALA A CA 19
ATOM 7700 C C . ALA A 1 4 ? 37.152 21.607 15.649 1.00 10.00 4 ALA A C 19
ATOM 7701 O O . ALA A 1 4 ? 37.659 22.759 15.780 1.00 10.00 4 ALA A O 19
ATOM 7708 N N . ALA A 1 5 ? 36.015 21.354 14.956 1.00 10.00 5 ALA A N 19
ATOM 7709 C CA . ALA A 1 5 ? 35.176 22.397 14.487 1.00 10.00 5 ALA A CA 19
ATOM 7710 C C . ALA A 1 5 ? 34.342 23.139 15.589 1.00 10.00 5 ALA A C 19
ATOM 7711 O O . ALA A 1 5 ? 33.731 24.152 15.314 1.00 10.00 5 ALA A O 19
ATOM 7718 N N . VAL A 1 6 ? 34.305 22.608 16.881 1.00 10.00 6 VAL A N 19
ATOM 7719 C CA . VAL A 1 6 ? 33.866 23.334 18.102 1.00 10.00 6 VAL A CA 19
ATOM 7720 C C . VAL A 1 6 ? 35.126 23.652 19.045 1.00 10.00 6 VAL A C 19
ATOM 7721 O O . VAL A 1 6 ? 35.046 23.712 20.305 1.00 10.00 6 VAL A O 19
ATOM 7734 N N . ASP A 1 7 ? 36.217 23.701 18.324 1.00 10.00 7 ASP A N 19
ATOM 7735 C CA . ASP A 1 7 ? 37.565 23.932 18.894 1.00 10.00 7 ASP A CA 19
ATOM 7736 C C . ASP A 1 7 ? 38.015 22.962 20.019 1.00 10.00 7 ASP A C 19
ATOM 7737 O O . ASP A 1 7 ? 38.768 23.395 20.874 1.00 10.00 7 ASP A O 19
ATOM 7746 N N . THR A 1 8 ? 37.502 21.735 19.961 1.00 10.00 8 THR A N 19
ATOM 7747 C CA . THR A 1 8 ? 37.811 20.657 20.924 1.00 10.00 8 THR A CA 19
ATOM 7748 C C . THR A 1 8 ? 37.213 21.035 22.275 1.00 10.00 8 THR A C 19
ATOM 7749 O O . THR A 1 8 ? 37.936 21.459 23.197 1.00 10.00 8 THR A O 19
ATOM 7760 N N . SER A 1 9 ? 35.892 20.861 22.411 1.00 10.00 9 SER A N 19
ATOM 7761 C CA . SER A 1 9 ? 35.145 21.048 23.676 1.00 10.00 9 SER A CA 19
ATOM 7762 C C . SER A 1 9 ? 35.533 20.048 24.759 1.00 10.00 9 SER A C 19
ATOM 7763 O O . SER A 1 9 ? 35.324 20.224 25.968 1.00 10.00 9 SER A O 19
ATOM 7771 N N . SER A 1 10 ? 36.143 18.955 24.280 1.00 10.00 10 SER A N 19
ATOM 7772 C CA . SER A 1 10 ? 36.663 17.923 25.198 1.00 10.00 10 SER A CA 19
ATOM 7773 C C . SER A 1 10 ? 37.910 18.424 25.949 1.00 10.00 10 SER A C 19
ATOM 7774 O O . SER A 1 10 ? 38.248 17.870 27.016 1.00 10.00 10 SER A O 19
ATOM 7782 N N . GLU A 1 11 ? 38.524 19.572 25.537 1.00 10.00 11 GLU A N 19
ATOM 7783 C CA . GLU A 1 11 ? 39.579 20.221 26.390 1.00 10.00 11 GLU A CA 19
ATOM 7784 C C . GLU A 1 11 ? 38.944 21.122 27.463 1.00 10.00 11 GLU A C 19
ATOM 7785 O O . GLU A 1 11 ? 39.304 21.068 28.687 1.00 10.00 11 GLU A O 19
ATOM 7797 N N . ILE A 1 12 ? 38.044 22.025 27.099 1.00 10.00 12 ILE A N 19
ATOM 7798 C CA . ILE A 1 12 ? 37.467 23.103 27.919 1.00 10.00 12 ILE A CA 19
ATOM 7799 C C . ILE A 1 12 ? 36.238 22.804 28.807 1.00 10.00 12 ILE A C 19
ATOM 7800 O O . ILE A 1 12 ? 35.804 23.537 29.690 1.00 10.00 12 ILE A O 19
ATOM 7816 N N . THR A 1 13 ? 35.559 21.663 28.585 1.00 10.00 13 THR A N 19
ATOM 7817 C CA . THR A 1 13 ? 34.370 21.059 29.260 1.00 10.00 13 THR A CA 19
ATOM 7818 C C . THR A 1 13 ? 34.287 21.347 30.748 1.00 10.00 13 THR A C 19
ATOM 7819 O O . THR A 1 13 ? 33.164 21.472 31.218 1.00 10.00 13 THR A O 19
ATOM 7830 N N . THR A 1 14 ? 35.334 21.454 31.553 1.00 10.00 14 THR A N 19
ATOM 7831 C CA . THR A 1 14 ? 35.079 21.619 33.064 1.00 10.00 14 THR A CA 19
ATOM 7832 C C . THR A 1 14 ? 34.357 22.873 33.277 1.00 10.00 14 THR A C 19
ATOM 7833 O O . THR A 1 14 ? 33.423 22.820 33.989 1.00 10.00 14 THR A O 19
ATOM 7844 N N . LYS A 1 15 ? 34.701 23.981 32.508 1.00 10.00 15 LYS A N 19
ATOM 7845 C CA . LYS A 1 15 ? 33.965 25.262 32.363 1.00 10.00 15 LYS A CA 19
ATOM 7846 C C . LYS A 1 15 ? 32.534 25.170 31.999 1.00 10.00 15 LYS A C 19
ATOM 7847 O O . LYS A 1 15 ? 31.709 25.816 32.649 1.00 10.00 15 LYS A O 19
ATOM 7866 N N . ASP A 1 16 ? 32.132 24.335 31.051 1.00 10.00 16 ASP A N 19
ATOM 7867 C CA . ASP A 1 16 ? 30.751 24.034 30.613 1.00 10.00 16 ASP A CA 19
ATOM 7868 C C . ASP A 1 16 ? 30.061 23.214 31.729 1.00 10.00 16 ASP A C 19
ATOM 7869 O O . ASP A 1 16 ? 28.873 23.465 31.951 1.00 10.00 16 ASP A O 19
ATOM 7878 N N . LEU A 1 17 ? 30.738 22.371 32.481 1.00 10.00 17 LEU A N 19
ATOM 7879 C CA . LEU A 1 17 ? 30.107 21.667 33.580 1.00 10.00 17 LEU A CA 19
ATOM 7880 C C . LEU A 1 17 ? 29.809 22.567 34.772 1.00 10.00 17 LEU A C 19
ATOM 7881 O O . LEU A 1 17 ? 28.689 22.508 35.332 1.00 10.00 17 LEU A O 19
ATOM 7897 N N . LYS A 1 18 ? 30.671 23.522 35.110 1.00 10.00 18 LYS A N 19
ATOM 7898 C CA . LYS A 1 18 ? 30.351 24.657 35.964 1.00 10.00 18 LYS A CA 19
ATOM 7899 C C . LYS A 1 18 ? 29.090 25.400 35.451 1.00 10.00 18 LYS A C 19
ATOM 7900 O O . LYS A 1 18 ? 28.546 26.157 36.307 1.00 10.00 18 LYS A O 19
ATOM 7919 N N . GLU A 1 19 ? 28.831 25.409 34.185 1.00 10.00 19 GLU A N 19
ATOM 7920 C CA . GLU A 1 19 ? 27.542 25.870 33.706 1.00 10.00 19 GLU A CA 19
ATOM 7921 C C . GLU A 1 19 ? 26.527 24.847 34.129 1.00 10.00 19 GLU A C 19
ATOM 7922 O O . GLU A 1 19 ? 25.585 25.211 34.856 1.00 10.00 19 GLU A O 19
ATOM 7934 N N . LYS A 1 20 ? 26.601 23.588 33.657 1.00 10.00 20 LYS A N 19
ATOM 7935 C CA . LYS A 1 20 ? 25.551 22.610 33.883 1.00 10.00 20 LYS A CA 19
ATOM 7936 C C . LYS A 1 20 ? 25.188 22.381 35.353 1.00 10.00 20 LYS A C 19
ATOM 7937 O O . LYS A 1 20 ? 24.122 21.897 35.656 1.00 10.00 20 LYS A O 19
ATOM 7956 N N . LYS A 1 21 ? 26.141 22.492 36.286 1.00 10.00 21 LYS A N 19
ATOM 7957 C CA . LYS A 1 21 ? 25.918 22.242 37.776 1.00 10.00 21 LYS A CA 19
ATOM 7958 C C . LYS A 1 21 ? 25.479 23.548 38.543 1.00 10.00 21 LYS A C 19
ATOM 7959 O O . LYS A 1 21 ? 25.005 23.466 39.674 1.00 10.00 21 LYS A O 19
ATOM 7978 N N . GLU A 1 22 ? 25.652 24.674 37.805 1.00 10.00 22 GLU A N 19
ATOM 7979 C CA . GLU A 1 22 ? 25.016 25.991 38.190 1.00 10.00 22 GLU A CA 19
ATOM 7980 C C . GLU A 1 22 ? 23.619 26.105 37.595 1.00 10.00 22 GLU A C 19
ATOM 7981 O O . GLU A 1 22 ? 22.668 26.393 38.356 1.00 10.00 22 GLU A O 19
ATOM 7993 N N . VAL A 1 23 ? 23.405 26.033 36.287 1.00 10.00 23 VAL A N 19
ATOM 7994 C CA . VAL A 1 23 ? 22.063 25.882 35.668 1.00 10.00 23 VAL A CA 19
ATOM 7995 C C . VAL A 1 23 ? 21.224 24.823 36.314 1.00 10.00 23 VAL A C 19
ATOM 7996 O O . VAL A 1 23 ? 20.008 24.972 36.477 1.00 10.00 23 VAL A O 19
ATOM 8009 N N . VAL A 1 24 ? 21.929 23.708 36.693 1.00 10.00 24 VAL A N 19
ATOM 8010 C CA . VAL A 1 24 ? 21.161 22.566 37.321 1.00 10.00 24 VAL A CA 19
ATOM 8011 C C . VAL A 1 24 ? 20.888 22.759 38.817 1.00 10.00 24 VAL A C 19
ATOM 8012 O O . VAL A 1 24 ? 20.025 22.172 39.410 1.00 10.00 24 VAL A O 19
ATOM 8025 N N . GLU A 1 25 ? 21.608 23.650 39.439 1.00 10.00 25 GLU A N 19
ATOM 8026 C CA . GLU A 1 25 ? 21.342 24.190 40.786 1.00 10.00 25 GLU A CA 19
ATOM 8027 C C . GLU A 1 25 ? 20.341 25.302 40.936 1.00 10.00 25 GLU A C 19
ATOM 8028 O O . GLU A 1 25 ? 19.506 25.261 41.849 1.00 10.00 25 GLU A O 19
ATOM 8040 N N . GLU A 1 26 ? 20.206 26.176 39.860 1.00 10.00 26 GLU A N 19
ATOM 8041 C CA . GLU A 1 26 ? 19.106 27.192 39.876 1.00 10.00 26 GLU A CA 19
ATOM 8042 C C . GLU A 1 26 ? 17.757 26.561 39.388 1.00 10.00 26 GLU A C 19
ATOM 8043 O O . GLU A 1 26 ? 16.738 26.952 39.940 1.00 10.00 26 GLU A O 19
ATOM 8055 N N . ALA A 1 27 ? 17.758 25.432 38.642 1.00 10.00 27 ALA A N 19
ATOM 8056 C CA . ALA A 1 27 ? 16.581 24.611 38.272 1.00 10.00 27 ALA A CA 19
ATOM 8057 C C . ALA A 1 27 ? 15.894 23.841 39.426 1.00 10.00 27 ALA A C 19
ATOM 8058 O O . ALA A 1 27 ? 14.740 23.483 39.380 1.00 10.00 27 ALA A O 19
ATOM 8065 N N . GLU A 1 28 ? 16.640 23.714 40.569 1.00 10.00 28 GLU A N 19
ATOM 8066 C CA . GLU A 1 28 ? 16.108 23.014 41.807 1.00 10.00 28 GLU A CA 19
ATOM 8067 C C . GLU A 1 28 ? 15.045 23.832 42.544 1.00 10.00 28 GLU A C 19
ATOM 8068 O O . GLU A 1 28 ? 14.019 23.309 42.999 1.00 10.00 28 GLU A O 19
ATOM 8080 N N . ASN A 1 29 ? 15.344 25.158 42.585 1.00 10.00 29 ASN A N 19
ATOM 8081 C CA . ASN A 1 29 ? 14.609 26.208 43.351 1.00 10.00 29 ASN A CA 19
ATOM 8082 C C . ASN A 1 29 ? 13.154 26.312 42.926 1.00 10.00 29 ASN A C 19
ATOM 8083 O O . ASN A 1 29 ? 12.265 25.816 43.655 1.00 10.00 29 ASN A O 19
ATOM 8101 N N . SER A 1 2 ? 31.616 15.786 16.975 1.00 10.00 2 SER A N 20
ATOM 8102 C CA . SER A 1 2 ? 30.546 16.215 17.911 1.00 10.00 2 SER A CA 20
ATOM 8103 C C . SER A 1 2 ? 31.034 17.485 18.643 1.00 10.00 2 SER A C 20
ATOM 8104 O O . SER A 1 2 ? 30.185 18.222 19.061 1.00 10.00 2 SER A O 20
ATOM 8112 N N . ASP A 1 3 ? 32.323 17.632 18.842 1.00 10.00 3 ASP A N 20
ATOM 8113 C CA . ASP A 1 3 ? 33.038 18.769 19.513 1.00 10.00 3 ASP A CA 20
ATOM 8114 C C . ASP A 1 3 ? 33.694 19.790 18.560 1.00 10.00 3 ASP A C 20
ATOM 8115 O O . ASP A 1 3 ? 33.870 20.952 19.008 1.00 10.00 3 ASP A O 20
ATOM 8124 N N . ALA A 1 4 ? 33.936 19.490 17.314 1.00 10.00 4 ALA A N 20
ATOM 8125 C CA . ALA A 1 4 ? 34.091 20.571 16.296 1.00 10.00 4 ALA A CA 20
ATOM 8126 C C . ALA A 1 4 ? 32.815 21.393 16.205 1.00 10.00 4 ALA A C 20
ATOM 8127 O O . ALA A 1 4 ? 32.910 22.620 16.028 1.00 10.00 4 ALA A O 20
ATOM 8134 N N . ALA A 1 5 ? 31.641 20.804 16.140 1.00 10.00 5 ALA A N 20
ATOM 8135 C CA . ALA A 1 5 ? 30.328 21.549 16.117 1.00 10.00 5 ALA A CA 20
ATOM 8136 C C . ALA A 1 5 ? 30.153 22.443 17.359 1.00 10.00 5 ALA A C 20
ATOM 8137 O O . ALA A 1 5 ? 29.227 23.269 17.345 1.00 10.00 5 ALA A O 20
ATOM 8144 N N . VAL A 1 6 ? 30.987 22.302 18.391 1.00 10.00 6 VAL A N 20
ATOM 8145 C CA . VAL A 1 6 ? 31.081 23.156 19.620 1.00 10.00 6 VAL A CA 20
ATOM 8146 C C . VAL A 1 6 ? 32.429 23.939 19.790 1.00 10.00 6 VAL A C 20
ATOM 8147 O O . VAL A 1 6 ? 32.687 24.526 20.831 1.00 10.00 6 VAL A O 20
ATOM 8160 N N . ASP A 1 7 ? 33.160 24.139 18.700 1.00 10.00 7 ASP A N 20
ATOM 8161 C CA . ASP A 1 7 ? 34.427 24.897 18.467 1.00 10.00 7 ASP A CA 20
ATOM 8162 C C . ASP A 1 7 ? 35.618 24.444 19.406 1.00 10.00 7 ASP A C 20
ATOM 8163 O O . ASP A 1 7 ? 36.280 25.189 20.100 1.00 10.00 7 ASP A O 20
ATOM 8172 N N . THR A 1 8 ? 35.749 23.127 19.393 1.00 10.00 8 THR A N 20
ATOM 8173 C CA . THR A 1 8 ? 36.820 22.336 20.125 1.00 10.00 8 THR A CA 20
ATOM 8174 C C . THR A 1 8 ? 36.764 22.562 21.583 1.00 10.00 8 THR A C 20
ATOM 8175 O O . THR A 1 8 ? 37.736 22.837 22.260 1.00 10.00 8 THR A O 20
ATOM 8186 N N . SER A 1 9 ? 35.656 22.466 22.180 1.00 10.00 9 SER A N 20
ATOM 8187 C CA . SER A 1 9 ? 35.420 22.733 23.599 1.00 10.00 9 SER A CA 20
ATOM 8188 C C . SER A 1 9 ? 35.918 21.774 24.607 1.00 10.00 9 SER A C 20
ATOM 8189 O O . SER A 1 9 ? 35.856 22.110 25.792 1.00 10.00 9 SER A O 20
ATOM 8197 N N . SER A 1 10 ? 36.486 20.657 24.094 1.00 10.00 10 SER A N 20
ATOM 8198 C CA . SER A 1 10 ? 37.064 19.665 24.951 1.00 10.00 10 SER A CA 20
ATOM 8199 C C . SER A 1 10 ? 38.124 20.158 25.880 1.00 10.00 10 SER A C 20
ATOM 8200 O O . SER A 1 10 ? 38.442 19.557 26.891 1.00 10.00 10 SER A O 20
ATOM 8208 N N . GLU A 1 11 ? 38.770 21.251 25.666 1.00 10.00 11 GLU A N 20
ATOM 8209 C CA . GLU A 1 11 ? 39.716 21.961 26.639 1.00 10.00 11 GLU A CA 20
ATOM 8210 C C . GLU A 1 11 ? 38.987 22.590 27.841 1.00 10.00 11 GLU A C 20
ATOM 8211 O O . GLU A 1 11 ? 39.392 22.403 28.946 1.00 10.00 11 GLU A O 20
ATOM 8223 N N . ILE A 1 12 ? 37.979 23.332 27.521 1.00 10.00 12 ILE A N 20
ATOM 8224 C CA . ILE A 1 12 ? 37.202 24.120 28.511 1.00 10.00 12 ILE A CA 20
ATOM 8225 C C . ILE A 1 12 ? 36.101 23.327 29.219 1.00 10.00 12 ILE A C 20
ATOM 8226 O O . ILE A 1 12 ? 35.550 23.766 30.216 1.00 10.00 12 ILE A O 20
ATOM 8242 N N . THR A 1 13 ? 35.727 22.155 28.744 1.00 10.00 13 THR A N 20
ATOM 8243 C CA . THR A 1 13 ? 34.514 21.416 29.165 1.00 10.00 13 THR A CA 20
ATOM 8244 C C . THR A 1 13 ? 34.195 21.324 30.696 1.00 10.00 13 THR A C 20
ATOM 8245 O O . THR A 1 13 ? 33.038 21.352 30.982 1.00 10.00 13 THR A O 20
ATOM 8256 N N . THR A 1 14 ? 35.171 21.438 31.602 1.00 10.00 14 THR A N 20
ATOM 8257 C CA . THR A 1 14 ? 34.871 21.550 33.077 1.00 10.00 14 THR A CA 20
ATOM 8258 C C . THR A 1 14 ? 34.187 22.882 33.386 1.00 10.00 14 THR A C 20
ATOM 8259 O O . THR A 1 14 ? 33.192 22.919 34.143 1.00 10.00 14 THR A O 20
ATOM 8270 N N . LYS A 1 15 ? 34.649 24.015 32.813 1.00 10.00 15 LYS A N 20
ATOM 8271 C CA . LYS A 1 15 ? 34.023 25.397 32.813 1.00 10.00 15 LYS A CA 20
ATOM 8272 C C . LYS A 1 15 ? 32.623 25.352 32.176 1.00 10.00 15 LYS A C 20
ATOM 8273 O O . LYS A 1 15 ? 31.759 26.135 32.488 1.00 10.00 15 LYS A O 20
ATOM 8292 N N . ASP A 1 16 ? 32.379 24.401 31.192 1.00 10.00 16 ASP A N 20
ATOM 8293 C CA . ASP A 1 16 ? 31.015 24.137 30.648 1.00 10.00 16 ASP A CA 20
ATOM 8294 C C . ASP A 1 16 ? 30.234 23.341 31.676 1.00 10.00 16 ASP A C 20
ATOM 8295 O O . ASP A 1 16 ? 29.057 23.486 31.755 1.00 10.00 16 ASP A O 20
ATOM 8304 N N . LEU A 1 17 ? 30.821 22.493 32.522 1.00 10.00 17 LEU A N 20
ATOM 8305 C CA . LEU A 1 17 ? 30.014 21.561 33.374 1.00 10.00 17 LEU A CA 20
ATOM 8306 C C . LEU A 1 17 ? 29.695 22.282 34.699 1.00 10.00 17 LEU A C 20
ATOM 8307 O O . LEU A 1 17 ? 28.714 21.825 35.252 1.00 10.00 17 LEU A O 20
ATOM 8323 N N . LYS A 1 18 ? 30.452 23.311 35.133 1.00 10.00 18 LYS A N 20
ATOM 8324 C CA . LYS A 1 18 ? 30.041 24.176 36.222 1.00 10.00 18 LYS A CA 20
ATOM 8325 C C . LYS A 1 18 ? 28.883 24.994 35.807 1.00 10.00 18 LYS A C 20
ATOM 8326 O O . LYS A 1 18 ? 27.984 25.145 36.607 1.00 10.00 18 LYS A O 20
ATOM 8345 N N . GLU A 1 19 ? 28.808 25.358 34.543 1.00 10.00 19 GLU A N 20
ATOM 8346 C CA . GLU A 1 19 ? 27.624 25.895 33.961 1.00 10.00 19 GLU A CA 20
ATOM 8347 C C . GLU A 1 19 ? 26.498 24.894 34.005 1.00 10.00 19 GLU A C 20
ATOM 8348 O O . GLU A 1 19 ? 25.391 25.151 34.472 1.00 10.00 19 GLU A O 20
ATOM 8360 N N . LYS A 1 20 ? 26.784 23.651 33.636 1.00 10.00 20 LYS A N 20
ATOM 8361 C CA . LYS A 1 20 ? 25.744 22.566 33.665 1.00 10.00 20 LYS A CA 20
ATOM 8362 C C . LYS A 1 20 ? 25.276 22.165 35.051 1.00 10.00 20 LYS A C 20
ATOM 8363 O O . LYS A 1 20 ? 24.399 21.318 35.177 1.00 10.00 20 LYS A O 20
ATOM 8382 N N . LYS A 1 21 ? 26.002 22.567 36.083 1.00 10.00 21 LYS A N 20
ATOM 8383 C CA . LYS A 1 21 ? 25.778 22.365 37.570 1.00 10.00 21 LYS A CA 20
ATOM 8384 C C . LYS A 1 21 ? 25.140 23.548 38.183 1.00 10.00 21 LYS A C 20
ATOM 8385 O O . LYS A 1 21 ? 24.685 23.569 39.288 1.00 10.00 21 LYS A O 20
ATOM 8404 N N . GLU A 1 22 ? 25.225 24.655 37.479 1.00 10.00 22 GLU A N 20
ATOM 8405 C CA . GLU A 1 22 ? 24.664 25.905 37.929 1.00 10.00 22 GLU A CA 20
ATOM 8406 C C . GLU A 1 22 ? 23.275 26.082 37.438 1.00 10.00 22 GLU A C 20
ATOM 8407 O O . GLU A 1 22 ? 22.399 26.314 38.222 1.00 10.00 22 GLU A O 20
ATOM 8419 N N . VAL A 1 23 ? 23.045 25.857 36.155 1.00 10.00 23 VAL A N 20
ATOM 8420 C CA . VAL A 1 23 ? 21.741 25.754 35.537 1.00 10.00 23 VAL A CA 20
ATOM 8421 C C . VAL A 1 23 ? 21.030 24.652 36.397 1.00 10.00 23 VAL A C 20
ATOM 8422 O O . VAL A 1 23 ? 19.859 24.804 36.557 1.00 10.00 23 VAL A O 20
ATOM 8435 N N . VAL A 1 24 ? 21.744 23.620 36.856 1.00 10.00 24 VAL A N 20
ATOM 8436 C CA . VAL A 1 24 ? 21.057 22.541 37.567 1.00 10.00 24 VAL A CA 20
ATOM 8437 C C . VAL A 1 24 ? 20.706 22.988 39.007 1.00 10.00 24 VAL A C 20
ATOM 8438 O O . VAL A 1 24 ? 19.634 22.706 39.491 1.00 10.00 24 VAL A O 20
ATOM 8451 N N . GLU A 1 25 ? 21.537 23.745 39.739 1.00 10.00 25 GLU A N 20
ATOM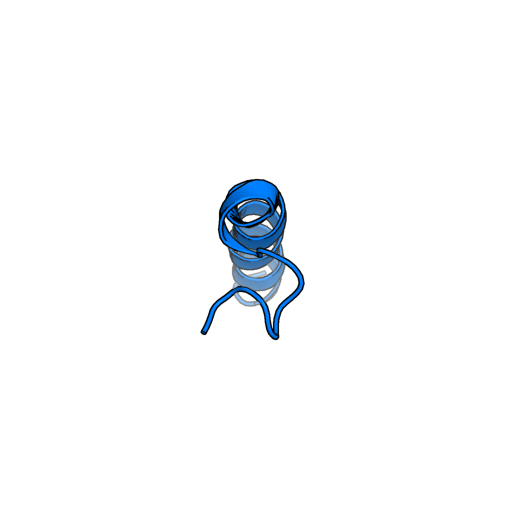 8452 C CA . GLU A 1 25 ? 21.228 24.359 41.005 1.00 10.00 25 GLU A CA 20
ATOM 8453 C C . GLU A 1 25 ? 20.102 25.436 40.933 1.00 10.00 25 GLU A C 20
ATOM 8454 O O . GLU A 1 25 ? 19.243 25.586 41.826 1.00 10.00 25 GLU A O 20
ATOM 8466 N N . GLU A 1 26 ? 19.995 26.041 39.749 1.00 10.00 26 GLU A N 20
ATOM 8467 C CA . GLU A 1 26 ? 18.883 26.968 39.372 1.00 10.00 26 GLU A CA 20
ATOM 8468 C C . GLU A 1 26 ? 17.557 26.389 38.821 1.00 10.00 26 GLU A C 20
ATOM 8469 O O . GLU A 1 26 ? 16.568 27.026 39.112 1.00 10.00 26 GLU A O 20
ATOM 8481 N N . ALA A 1 27 ? 17.624 25.161 38.310 1.00 10.00 27 ALA A N 20
ATOM 8482 C CA . ALA A 1 27 ? 16.410 24.280 38.086 1.00 10.00 27 ALA A CA 20
ATOM 8483 C C . ALA A 1 27 ? 15.816 23.805 39.497 1.00 10.00 27 ALA A C 20
ATOM 8484 O O . ALA A 1 27 ? 14.600 23.597 39.730 1.00 10.00 27 ALA A O 20
ATOM 8491 N N . GLU A 1 28 ? 16.704 23.544 40.495 1.00 10.00 28 GLU A N 20
ATOM 8492 C CA . GLU A 1 28 ? 16.432 23.016 41.854 1.00 10.00 28 GLU A CA 20
ATOM 8493 C C . GLU A 1 28 ? 15.895 24.106 42.837 1.00 10.00 28 GLU A C 20
ATOM 8494 O O . GLU A 1 28 ? 15.361 23.720 43.866 1.00 10.00 28 GLU A O 20
ATOM 8506 N N . ASN A 1 29 ? 16.257 25.362 42.603 1.00 10.00 29 ASN A N 20
ATOM 8507 C CA . ASN A 1 29 ? 15.822 26.586 43.311 1.00 10.00 29 ASN A CA 20
ATOM 8508 C C . ASN A 1 29 ? 14.285 26.835 43.242 1.00 10.00 29 ASN A C 20
ATOM 8509 O O . ASN A 1 29 ? 13.505 26.042 43.818 1.00 10.00 29 ASN A O 20
ATOM 8527 N N . SER A 1 2 ? 36.368 16.967 14.441 1.00 10.00 2 SER A N 21
ATOM 8528 C CA . SER A 1 2 ? 35.320 17.953 14.505 1.00 10.00 2 SER A CA 21
ATOM 8529 C C . SER A 1 2 ? 35.535 19.010 15.640 1.00 10.00 2 SER A C 21
ATOM 8530 O O . SER A 1 2 ? 35.229 20.199 15.534 1.00 10.00 2 SER A O 21
ATOM 8538 N N . ASP A 1 3 ? 36.072 18.485 16.733 1.00 10.00 3 ASP A N 21
ATOM 8539 C CA . ASP A 1 3 ? 36.395 19.329 17.922 1.00 10.00 3 ASP A CA 21
ATOM 8540 C C . ASP A 1 3 ? 37.603 20.272 17.816 1.00 10.00 3 ASP A C 21
ATOM 8541 O O . ASP A 1 3 ? 37.757 21.209 18.582 1.00 10.00 3 ASP A O 21
ATOM 8550 N N . ALA A 1 4 ? 38.517 20.119 16.803 1.00 10.00 4 ALA A N 21
ATOM 8551 C CA . ALA A 1 4 ? 39.555 21.084 16.441 1.00 10.00 4 ALA A CA 21
ATOM 8552 C C . ALA A 1 4 ? 38.977 22.344 15.812 1.00 10.00 4 ALA A C 21
ATOM 8553 O O . ALA A 1 4 ? 39.478 23.420 15.972 1.00 10.00 4 ALA A O 21
ATOM 8560 N N . ALA A 1 5 ? 37.862 22.210 15.012 1.00 10.00 5 ALA A N 21
ATOM 8561 C CA . ALA A 1 5 ? 37.185 23.453 14.558 1.00 10.00 5 ALA A CA 21
ATOM 8562 C C . ALA A 1 5 ? 36.678 24.261 15.790 1.00 10.00 5 ALA A C 21
ATOM 8563 O O . ALA A 1 5 ? 36.464 25.475 15.717 1.00 10.00 5 ALA A O 21
ATOM 8570 N N . VAL A 1 6 ? 36.447 23.598 16.948 1.00 10.00 6 VAL A N 21
ATOM 8571 C CA . VAL A 1 6 ? 35.903 24.219 18.148 1.00 10.00 6 VAL A CA 21
ATOM 8572 C C . VAL A 1 6 ? 37.027 24.329 19.171 1.00 10.00 6 VAL A C 21
ATOM 8573 O O . VAL A 1 6 ? 36.877 24.371 20.356 1.00 10.00 6 VAL A O 21
ATOM 8586 N N . ASP A 1 7 ? 38.239 24.573 18.654 1.00 10.00 7 ASP A N 21
ATOM 8587 C CA . ASP A 1 7 ? 39.468 24.744 19.459 1.00 10.00 7 ASP A CA 21
ATOM 8588 C C . ASP A 1 7 ? 39.751 23.728 20.589 1.00 10.00 7 ASP A C 21
ATOM 8589 O O . ASP A 1 7 ? 40.054 23.987 21.757 1.00 10.00 7 ASP A O 21
ATOM 8598 N N . THR A 1 8 ? 39.405 22.480 20.313 1.00 10.00 8 THR A N 21
ATOM 8599 C CA . THR A 1 8 ? 39.435 21.318 21.131 1.00 10.00 8 THR A CA 21
ATOM 8600 C C . THR A 1 8 ? 38.745 21.432 22.440 1.00 10.00 8 THR A C 21
ATOM 8601 O O . THR A 1 8 ? 39.366 21.534 23.501 1.00 10.00 8 THR A O 21
ATOM 8612 N N . SER A 1 9 ? 37.392 21.507 22.394 1.00 10.00 9 SER A N 21
ATOM 8613 C CA . SER A 1 9 ? 36.487 21.746 23.535 1.00 10.00 9 SER A CA 21
ATOM 8614 C C . SER A 1 9 ? 36.409 20.569 24.450 1.00 10.00 9 SER A C 21
ATOM 8615 O O . SER A 1 9 ? 35.950 20.659 25.619 1.00 10.00 9 SER A O 21
ATOM 8623 N N . SER A 1 10 ? 36.926 19.450 23.960 1.00 10.00 10 SER A N 21
ATOM 8624 C CA . SER A 1 10 ? 37.229 18.259 24.758 1.00 10.00 10 SER A CA 21
ATOM 8625 C C . SER A 1 10 ? 38.113 18.559 26.042 1.00 10.00 10 SER A C 21
ATOM 8626 O O . SER A 1 10 ? 38.082 17.751 26.995 1.00 10.00 10 SER A O 21
ATOM 8634 N N . GLU A 1 11 ? 38.805 19.682 26.098 1.00 10.00 11 GLU A N 21
ATOM 8635 C CA . GLU A 1 11 ? 39.601 20.115 27.229 1.00 10.00 11 GLU A CA 21
ATOM 8636 C C . GLU A 1 11 ? 38.955 21.229 28.069 1.00 10.00 11 GLU A C 21
ATOM 8637 O O . GLU A 1 11 ? 39.314 21.435 29.220 1.00 10.00 11 GLU A O 21
ATOM 8649 N N . ILE A 1 12 ? 38.035 22.021 27.460 1.00 10.00 12 ILE A N 21
ATOM 8650 C CA . ILE A 1 12 ? 37.351 23.208 28.079 1.00 10.00 12 ILE A CA 21
ATOM 8651 C C . ILE A 1 12 ? 36.232 22.850 29.039 1.00 10.00 12 ILE A C 21
ATOM 8652 O O . ILE A 1 12 ? 35.684 23.652 29.806 1.00 10.00 12 ILE A O 21
ATOM 8668 N N . THR A 1 13 ? 35.705 21.647 28.921 1.00 10.00 13 THR A N 21
ATOM 8669 C CA . THR A 1 13 ? 34.558 21.043 29.509 1.00 10.00 13 THR A CA 21
ATOM 8670 C C . THR A 1 13 ? 34.235 21.336 30.978 1.00 10.00 13 THR A C 21
ATOM 8671 O O . THR A 1 13 ? 33.125 21.534 31.380 1.00 10.00 13 THR A O 21
ATOM 8682 N N . THR A 1 14 ? 35.309 21.481 31.855 1.00 10.00 14 THR A N 21
ATOM 8683 C CA . THR A 1 14 ? 34.953 21.789 33.293 1.00 10.00 14 THR A CA 21
ATOM 8684 C C . THR A 1 14 ? 34.358 23.197 33.531 1.00 10.00 14 THR A C 21
ATOM 8685 O O . THR A 1 14 ? 33.504 23.394 34.408 1.00 10.00 14 THR A O 21
ATOM 8696 N N . LYS A 1 15 ? 34.638 24.121 32.625 1.00 10.00 15 LYS A N 21
ATOM 8697 C CA . LYS A 1 15 ? 33.940 25.439 32.594 1.00 10.00 15 LYS A CA 21
ATOM 8698 C C . LYS A 1 15 ? 32.590 25.339 32.082 1.00 10.00 15 LYS A C 21
ATOM 8699 O O . LYS A 1 15 ? 31.736 25.904 32.763 1.00 10.00 15 LYS A O 21
ATOM 8718 N N . ASP A 1 16 ? 32.369 24.433 31.076 1.00 10.00 16 ASP A N 21
ATOM 8719 C CA . ASP A 1 16 ? 31.030 24.079 30.547 1.00 10.00 16 ASP A CA 21
ATOM 8720 C C . ASP A 1 16 ? 30.214 23.197 31.513 1.00 10.00 16 ASP A C 21
ATOM 8721 O O . ASP A 1 16 ? 28.983 23.336 31.452 1.00 10.00 16 ASP A O 21
ATOM 8730 N N . LEU A 1 17 ? 30.782 22.547 32.458 1.00 10.00 17 LEU A N 21
ATOM 8731 C CA . LEU A 1 17 ? 30.147 21.712 33.455 1.00 10.00 17 LEU A CA 21
ATOM 8732 C C . LEU A 1 17 ? 29.759 22.428 34.737 1.00 10.00 17 LEU A C 21
ATOM 8733 O O . LEU A 1 17 ? 28.766 22.103 35.312 1.00 10.00 17 LEU A O 21
ATOM 8749 N N . LYS A 1 18 ? 30.517 23.399 35.183 1.00 10.00 18 LYS A N 21
ATOM 8750 C CA . LYS A 1 18 ? 30.118 24.352 36.269 1.00 10.00 18 LYS A CA 21
ATOM 8751 C C . LYS A 1 18 ? 29.091 25.274 35.745 1.00 10.00 18 LYS A C 21
ATOM 8752 O O . LYS A 1 18 ? 28.291 25.835 36.462 1.00 10.00 18 LYS A O 21
ATOM 8771 N N . GLU A 1 19 ? 28.900 25.338 34.449 1.00 10.00 19 GLU A N 21
ATOM 8772 C CA . GLU A 1 19 ? 27.697 25.914 33.891 1.00 10.00 19 GLU A CA 21
ATOM 8773 C C . GLU A 1 19 ? 26.547 24.860 33.989 1.00 10.00 19 GLU A C 21
ATOM 8774 O O . GLU A 1 19 ? 25.561 25.190 34.606 1.00 10.00 19 GLU A O 21
ATOM 8786 N N . LYS A 1 20 ? 26.706 23.620 33.581 1.00 10.00 20 LYS A N 21
ATOM 8787 C CA . LYS A 1 20 ? 25.696 22.509 33.744 1.00 10.00 20 LYS A CA 21
ATOM 8788 C C . LYS A 1 20 ? 25.142 22.364 35.163 1.00 10.00 20 LYS A C 21
ATOM 8789 O O . LYS A 1 20 ? 23.975 22.142 35.357 1.00 10.00 20 LYS A O 21
ATOM 8808 N N . LYS A 1 21 ? 25.995 22.579 36.195 1.00 10.00 21 LYS A N 21
ATOM 8809 C CA . LYS A 1 21 ? 25.581 22.583 37.673 1.00 10.00 21 LYS A CA 21
ATOM 8810 C C . LYS A 1 21 ? 25.012 23.824 38.181 1.00 10.00 21 LYS A C 21
ATOM 8811 O O . LYS A 1 21 ? 24.197 23.720 39.079 1.00 10.00 21 LYS A O 21
ATOM 8830 N N . GLU A 1 22 ? 25.201 24.955 37.505 1.00 10.00 22 GLU A N 21
ATOM 8831 C CA . GLU A 1 22 ? 24.511 26.259 37.867 1.00 10.00 22 GLU A CA 21
ATOM 8832 C C . GLU A 1 22 ? 23.141 26.086 37.243 1.00 10.00 22 GLU A C 21
ATOM 8833 O O . GLU A 1 22 ? 22.157 26.202 37.957 1.00 10.00 22 GLU A O 21
ATOM 8845 N N . VAL A 1 23 ? 23.033 25.972 35.884 1.00 10.00 23 VAL A N 21
ATOM 8846 C CA . VAL A 1 23 ? 21.698 25.744 35.328 1.00 10.00 23 VAL A CA 21
ATOM 8847 C C . VAL A 1 23 ? 20.940 24.632 36.067 1.00 10.00 23 VAL A C 21
ATOM 8848 O O . VAL A 1 23 ? 19.676 24.748 36.159 1.00 10.00 23 VAL A O 21
ATOM 8861 N N . VAL A 1 24 ? 21.578 23.595 36.577 1.00 10.00 24 VAL A N 21
ATOM 8862 C CA . VAL A 1 24 ? 20.789 22.440 37.127 1.00 10.00 24 VAL A CA 21
ATOM 8863 C C . VAL A 1 24 ? 20.488 22.605 38.629 1.00 10.00 24 VAL A C 21
ATOM 8864 O O . VAL A 1 24 ? 19.463 22.130 39.143 1.00 10.00 24 VAL A O 21
ATOM 8877 N N . GLU A 1 25 ? 21.329 23.373 39.342 1.00 10.00 25 GLU A N 21
ATOM 8878 C CA . GLU A 1 25 ? 21.023 23.685 40.751 1.00 10.00 25 GLU A CA 21
ATOM 8879 C C . GLU A 1 25 ? 20.039 24.863 40.895 1.00 10.00 25 GLU A C 21
ATOM 8880 O O . GLU A 1 25 ? 19.160 24.886 41.788 1.00 10.00 25 GLU A O 21
ATOM 8892 N N . GLU A 1 26 ? 20.023 25.710 39.891 1.00 10.00 26 GLU A N 21
ATOM 8893 C CA . GLU A 1 26 ? 19.084 26.794 39.914 1.00 10.00 26 GLU A CA 21
ATOM 8894 C C . GLU A 1 26 ? 17.772 26.333 39.353 1.00 10.00 26 GLU A C 21
ATOM 8895 O O . GLU A 1 26 ? 16.748 27.055 39.400 1.00 10.00 26 GLU A O 21
ATOM 8907 N N . ALA A 1 27 ? 17.758 25.228 38.582 1.00 10.00 27 ALA A N 21
ATOM 8908 C CA . ALA A 1 27 ? 16.482 24.581 38.265 1.00 10.00 27 ALA A CA 21
ATOM 8909 C C . ALA A 1 27 ? 15.693 23.968 39.479 1.00 10.00 27 ALA A C 21
ATOM 8910 O O . ALA A 1 27 ? 14.456 23.956 39.437 1.00 10.00 27 ALA A O 21
ATOM 8917 N N . GLU A 1 28 ? 16.470 23.480 40.489 1.00 10.00 28 GLU A N 21
ATOM 8918 C CA . GLU A 1 28 ? 15.951 23.045 41.831 1.00 10.00 28 GLU A CA 21
ATOM 8919 C C . GLU A 1 28 ? 15.600 24.253 42.662 1.00 10.00 28 GLU A C 21
ATOM 8920 O O . GLU A 1 28 ? 14.486 24.317 43.135 1.00 10.00 28 GLU A O 21
ATOM 8932 N N . ASN A 1 29 ? 16.456 25.254 42.794 1.00 10.00 29 ASN A N 21
ATOM 8933 C CA . ASN A 1 29 ? 16.347 26.429 43.648 1.00 10.00 29 ASN A CA 21
ATOM 8934 C C . ASN A 1 29 ? 15.210 27.337 43.341 1.00 10.00 29 ASN A C 21
ATOM 8935 O O . ASN A 1 29 ? 14.325 27.395 44.203 1.00 10.00 29 ASN A O 21
#

Sequence (28 aa):
SDAAVDTSSEITTKDLKEKKEVVEEAENSDAAVDTSSEITTKDLKEKKEVVEEAENSDAAVDTSSEITTKDLKEKKEVVEEAENSDAAVDTSSEITTKDLKEKKEVVEEAENSDAAVDTSSEITTKDLKEKKEVVEEAENSDAAVDTSSEITTKDLKEKKEVVEEAENSDAAVDTSSEITTKDLKEKKEVVEEAENSDAAVDTSSEITTKDLKEKKEVVEEAENSDAAVDTSSEITTKDLKEKKEVVEEAENSDAAVDTSSEITTKDLKEKKEVVEEAENSDAAVDTSSEITTKDLKEKKEVVEEAENSDAAVDTSSEITTKDLKEKKEVVEEAENSDAAVDTSSEITTKDLKEKKEVVEEAENSDAAVDTSSEITTKDLKEKKEVVEEAENSDAAVDTSSEITTKDLKEKKEVVEEAENSDAAVDTSSEITTKDLKEKKEVVEEAENSDAAVDTSSEITTKDLKEKKEVVEEAENSDAAVDTSSEITTKDLKEKKEVVEEAENSDAAVDTSSEITTKDLKEKKEVVEEAENSDAAVDTSSEITTKDLKEKKEVVEEAENSDAAVDTSSEITTKDLKEKKEVVEEAEN

GO terms:
  GO:0043066 negative regulation of apoptotic process (P, IMP)
  GO:0005634 nucleus (C, TAS)
  GO:0006351 DNA-templated transcription (P, TAS)
  GO:0005515 protein binding (F, IPI)
  GO:0005654 nucleoplasm (C, IDA)
  GO:0005829 cytosol (C, IDA)
  GO:0005509 calcium ion binding (F, EXP)
  GO:0042393 histone binding (F, IPI)
  GO:0005634 nucleus (C, IDA)
  GO:0140297 DNA-binding transcription factor binding (F, IPI)

Secondary structure (DSSP, 8-state):
-GGGGT-HHHHHHHHHHHHHHHHHHHH-

B-factor: mean 10.0, std 0.0, range [10.0, 10.0]

InterPro domains:
  IPR004931 Prothymosin/parathymosin [PF03247] (2-107)
  IPR004931 Prothymosin/parathymosin [PTHR22745] (1-111)